Protein AF-A0A066TNQ0-F1 (afdb_monomer)

Nearest PDB structures (foldseek):
  8cni-assembly1_B  TM=1.328E-01  e=6.589E-01  Gallus gallus
  8c02-assembly1_A  TM=1.449E-01  e=9.270E+00  Homo sapiens

Structure (mmCIF, N/CA/C/O backbone):
data_AF-A0A066TNQ0-F1
#
_entry.id   AF-A0A066TNQ0-F1
#
loop_
_atom_site.group_PDB
_atom_site.id
_atom_site.type_symbol
_atom_site.label_atom_id
_atom_site.label_alt_id
_atom_site.label_comp_id
_atom_site.label_asym_id
_atom_site.label_entity_id
_atom_site.label_seq_id
_atom_site.pdbx_PDB_ins_code
_atom_site.Cartn_x
_atom_site.Cartn_y
_atom_site.Cartn_z
_atom_site.occupancy
_atom_site.B_iso_or_equiv
_atom_site.auth_seq_id
_atom_site.auth_comp_id
_atom_site.auth_asym_id
_atom_site.auth_atom_id
_atom_site.pdbx_PDB_model_num
ATOM 1 N N . MET A 1 1 ? -30.039 5.218 19.774 1.00 51.44 1 MET A N 1
ATOM 2 C CA . MET A 1 1 ? -29.389 4.734 18.534 1.00 51.44 1 MET A CA 1
ATOM 3 C C . MET A 1 1 ? -30.144 3.507 18.064 1.00 51.44 1 MET A C 1
ATOM 5 O O . MET A 1 1 ? -30.197 2.542 18.813 1.00 51.44 1 MET A O 1
ATOM 9 N N . ALA A 1 2 ? -30.774 3.563 16.888 1.00 49.16 2 ALA A N 1
ATOM 10 C CA . ALA A 1 2 ? -31.455 2.408 16.309 1.00 49.16 2 ALA A CA 1
ATOM 11 C C . ALA A 1 2 ? -30.472 1.234 16.173 1.00 49.16 2 ALA A C 1
ATOM 13 O O . ALA A 1 2 ? -29.315 1.435 15.793 1.00 49.16 2 ALA A O 1
ATOM 14 N N . VAL A 1 3 ? -30.919 0.021 16.505 1.00 62.12 3 VAL A N 1
ATOM 15 C CA . VAL A 1 3 ? -30.141 -1.205 16.305 1.00 62.12 3 VAL A CA 1
ATOM 16 C C . VAL A 1 3 ? -29.985 -1.398 14.799 1.00 62.12 3 VAL A C 1
ATOM 18 O O . VAL A 1 3 ? -30.865 -1.944 14.137 1.00 62.12 3 VAL A O 1
ATOM 21 N N . VAL A 1 4 ? -28.885 -0.904 14.228 1.00 68.31 4 VAL A N 1
ATOM 22 C CA . VAL A 1 4 ? -28.554 -1.195 12.833 1.00 68.31 4 VAL A CA 1
ATOM 23 C C . VAL A 1 4 ? -28.337 -2.697 12.746 1.00 68.31 4 VAL A C 1
ATOM 25 O O . VAL A 1 4 ? -27.428 -3.251 13.368 1.00 68.31 4 VAL A O 1
ATOM 28 N N . THR A 1 5 ? -29.207 -3.373 12.005 1.00 82.25 5 THR A N 1
ATOM 29 C CA . THR A 1 5 ? -29.150 -4.825 11.894 1.00 82.25 5 THR A CA 1
ATOM 30 C C . THR A 1 5 ? -27.870 -5.249 11.169 1.00 82.25 5 THR A C 1
ATOM 32 O O . THR A 1 5 ? -27.341 -4.553 10.295 1.00 82.25 5 THR A O 1
ATOM 35 N N . HIS A 1 6 ? -27.361 -6.434 11.506 1.00 87.25 6 HIS A N 1
ATOM 36 C CA . HIS A 1 6 ? -26.204 -7.037 10.836 1.00 87.25 6 HIS A CA 1
ATOM 37 C C . HIS A 1 6 ? -26.375 -7.072 9.305 1.00 87.25 6 HIS A C 1
ATOM 39 O O . HIS A 1 6 ? -25.419 -6.874 8.556 1.00 87.25 6 HIS A O 1
ATOM 45 N N . ARG A 1 7 ? -27.608 -7.291 8.835 1.00 91.12 7 ARG A N 1
ATOM 46 C CA . ARG A 1 7 ? -27.951 -7.321 7.409 1.00 91.12 7 ARG A CA 1
ATOM 47 C C . ARG A 1 7 ? -27.749 -5.959 6.746 1.00 91.12 7 ARG A C 1
ATOM 49 O O . ARG A 1 7 ? -27.084 -5.898 5.719 1.00 91.12 7 ARG A O 1
ATOM 56 N N . ALA A 1 8 ? -28.227 -4.877 7.366 1.00 91.56 8 ALA A N 1
ATOM 57 C CA . ALA A 1 8 ? -28.069 -3.524 6.834 1.00 91.56 8 ALA A CA 1
ATOM 58 C C . ALA A 1 8 ? -26.590 -3.112 6.724 1.00 91.56 8 ALA A C 1
ATOM 60 O O . ALA A 1 8 ? -26.165 -2.627 5.681 1.00 91.56 8 ALA A O 1
ATOM 61 N N . THR A 1 9 ? -25.777 -3.377 7.758 1.00 92.44 9 THR A N 1
ATOM 62 C CA . THR A 1 9 ? -24.327 -3.085 7.697 1.00 92.44 9 THR A CA 1
ATOM 63 C C . THR A 1 9 ? -23.602 -3.901 6.628 1.00 92.44 9 THR A C 1
ATOM 65 O O . THR A 1 9 ? -22.702 -3.380 5.977 1.00 92.44 9 THR A O 1
ATOM 68 N N . THR A 1 10 ? -23.996 -5.160 6.422 1.00 95.44 10 THR A N 1
ATOM 69 C CA . THR A 1 10 ? -23.403 -6.024 5.387 1.00 95.44 10 THR A CA 1
ATOM 70 C C . THR A 1 10 ? -23.765 -5.539 3.985 1.00 95.44 10 THR A C 1
ATOM 72 O O . THR A 1 10 ? -22.880 -5.403 3.147 1.00 95.44 10 THR A O 1
ATOM 75 N N . ALA A 1 11 ? -25.040 -5.216 3.742 1.00 95.88 11 ALA A N 1
ATOM 76 C CA . ALA A 1 11 ? -25.490 -4.658 2.468 1.00 95.88 11 ALA A CA 1
ATOM 77 C C . ALA A 1 11 ? -24.788 -3.327 2.157 1.00 95.88 11 ALA A C 1
ATOM 79 O O . ALA A 1 11 ? -24.321 -3.117 1.041 1.00 95.88 11 ALA A O 1
ATOM 80 N N . PHE A 1 12 ? -24.638 -2.463 3.165 1.00 95.19 12 PHE A N 1
ATOM 81 C CA . PHE A 1 12 ? -23.903 -1.209 3.038 1.00 95.19 12 PHE A CA 1
ATOM 82 C C . PHE A 1 12 ? -22.426 -1.423 2.681 1.00 95.19 12 PHE A C 1
ATOM 84 O O . PHE A 1 12 ? -21.920 -0.771 1.775 1.00 95.19 12 PHE A O 1
ATOM 91 N N . ALA A 1 13 ? -21.739 -2.359 3.343 1.00 96.06 13 ALA A N 1
ATOM 92 C CA . ALA A 1 13 ? -20.345 -2.672 3.031 1.00 96.06 13 ALA A CA 1
ATOM 93 C C . ALA A 1 13 ? -20.176 -3.272 1.627 1.00 96.06 13 ALA A C 1
ATOM 95 O O . ALA A 1 13 ? -19.228 -2.922 0.929 1.00 96.06 13 ALA A O 1
ATOM 96 N N . ALA A 1 14 ? -21.105 -4.127 1.191 1.00 97.56 14 ALA A N 1
ATOM 97 C CA . ALA A 1 14 ? -21.115 -4.659 -0.168 1.00 97.56 14 ALA A CA 1
ATOM 98 C C . ALA A 1 14 ? -21.303 -3.542 -1.207 1.00 97.56 14 ALA A C 1
ATOM 100 O O . ALA A 1 14 ? -20.553 -3.477 -2.176 1.00 97.56 14 ALA A O 1
ATOM 101 N N . LEU A 1 15 ? -22.241 -2.618 -0.974 1.00 97.06 15 LEU A N 1
ATOM 102 C CA . LEU A 1 15 ? -22.435 -1.454 -1.838 1.00 97.06 15 LEU A CA 1
ATOM 103 C C . LEU A 1 15 ? -21.190 -0.557 -1.871 1.00 97.06 15 LEU A C 1
ATOM 105 O O . LEU A 1 15 ? -20.766 -0.147 -2.947 1.00 97.06 15 LEU A O 1
ATOM 109 N N . ALA A 1 16 ? -20.578 -0.289 -0.714 1.00 97.12 16 ALA A N 1
ATOM 110 C CA . ALA A 1 16 ? -19.344 0.487 -0.621 1.00 97.12 16 ALA A CA 1
ATOM 111 C C . ALA A 1 16 ? -18.192 -0.165 -1.399 1.00 97.12 16 ALA A C 1
ATOM 113 O O . ALA A 1 16 ? -17.465 0.525 -2.107 1.00 97.12 16 ALA A O 1
ATOM 114 N N . LEU A 1 17 ? -18.059 -1.492 -1.319 1.00 97.94 17 LEU A N 1
ATOM 115 C CA . LEU A 1 17 ? -17.068 -2.254 -2.075 1.00 97.94 17 LEU A CA 1
ATOM 116 C C . LEU A 1 17 ? -17.308 -2.168 -3.587 1.00 97.94 17 LEU A C 1
ATOM 118 O O . LEU A 1 17 ? -16.369 -1.922 -4.338 1.00 97.94 17 LEU A O 1
ATOM 122 N N . LEU A 1 18 ? -18.554 -2.344 -4.035 1.00 97.06 18 LEU A N 1
ATOM 123 C CA . LEU A 1 18 ? -18.914 -2.221 -5.451 1.00 97.06 18 LEU A CA 1
ATOM 124 C C . LEU A 1 18 ? -18.653 -0.807 -5.975 1.00 97.06 18 LEU A C 1
ATOM 126 O O . LEU A 1 18 ? -18.158 -0.641 -7.086 1.00 97.06 18 LEU A O 1
ATOM 130 N N . LEU A 1 19 ? -18.936 0.211 -5.162 1.00 95.88 19 LEU A N 1
ATOM 131 C CA . LEU A 1 19 ? -18.681 1.606 -5.502 1.00 95.88 19 LEU A CA 1
ATOM 132 C C . LEU A 1 19 ? -17.183 1.913 -5.595 1.00 95.88 19 LEU A C 1
ATOM 134 O O . LEU A 1 19 ? -16.749 2.583 -6.531 1.00 95.88 19 LEU A O 1
ATOM 138 N N . ALA A 1 20 ? -16.398 1.411 -4.642 1.00 96.38 20 ALA A N 1
ATOM 139 C CA . ALA A 1 20 ? -14.943 1.489 -4.657 1.00 96.38 20 ALA A CA 1
ATOM 140 C C . ALA A 1 20 ? -14.375 0.838 -5.928 1.00 96.38 20 ALA A C 1
ATOM 142 O O . ALA A 1 20 ? -13.603 1.468 -6.651 1.00 96.38 20 ALA A O 1
ATOM 143 N N . ALA A 1 21 ? -14.834 -0.376 -6.248 1.00 96.44 21 ALA A N 1
ATOM 144 C CA . ALA A 1 21 ? -14.456 -1.082 -7.465 1.00 96.44 21 ALA A CA 1
ATOM 145 C C . ALA A 1 21 ? -14.825 -0.277 -8.715 1.00 96.44 21 ALA A C 1
ATOM 147 O O . ALA A 1 21 ? -13.966 -0.026 -9.551 1.00 96.44 21 ALA A O 1
ATOM 148 N N . TYR A 1 22 ? -16.061 0.213 -8.824 1.00 94.31 22 TYR A N 1
ATOM 149 C CA . TYR A 1 22 ? -16.484 1.039 -9.957 1.00 94.31 22 TYR A CA 1
ATOM 150 C C . TYR A 1 22 ? -15.596 2.278 -10.141 1.00 94.31 22 TYR A C 1
ATOM 152 O O . TYR A 1 22 ? -15.197 2.591 -11.262 1.00 94.31 22 TYR A O 1
ATOM 160 N N . ARG A 1 23 ? -15.258 2.969 -9.047 1.00 92.56 23 ARG A N 1
ATOM 161 C CA . ARG A 1 23 ? -14.463 4.202 -9.086 1.00 92.56 23 ARG A CA 1
ATOM 162 C C . ARG A 1 23 ? -13.018 3.990 -9.517 1.00 92.56 23 ARG A C 1
ATOM 164 O O . ARG A 1 23 ? -12.476 4.873 -10.176 1.00 92.56 23 ARG A O 1
ATOM 171 N N . GLY A 1 24 ? -12.410 2.874 -9.121 1.00 93.31 24 GLY A N 1
ATOM 172 C CA . GLY A 1 24 ? -10.969 2.672 -9.258 1.00 93.31 24 GLY A CA 1
ATOM 173 C C . GLY A 1 24 ? -10.527 1.557 -10.195 1.00 93.31 24 GLY A C 1
ATOM 174 O O . GLY A 1 24 ? -9.382 1.580 -10.631 1.00 93.31 24 GLY A O 1
ATOM 175 N N . PHE A 1 25 ? -11.391 0.586 -10.509 1.00 94.38 25 PHE A N 1
ATOM 176 C CA . PHE A 1 25 ? -10.976 -0.643 -11.184 1.00 94.38 25 PHE A CA 1
ATOM 177 C C . PHE A 1 25 ? -10.320 -0.373 -12.534 1.00 94.38 25 PHE A C 1
ATOM 179 O O . PHE A 1 25 ? -10.902 0.251 -13.433 1.00 94.38 25 PHE A O 1
ATOM 186 N N . ARG A 1 26 ? -9.119 -0.931 -12.678 1.00 90.19 26 ARG A N 1
ATOM 187 C CA . ARG A 1 26 ? -8.356 -0.969 -13.917 1.00 90.19 26 ARG A CA 1
ATOM 188 C C . ARG A 1 26 ? -7.472 -2.208 -13.976 1.00 90.19 26 ARG A C 1
ATOM 190 O O . ARG A 1 26 ? -7.188 -2.843 -12.964 1.00 90.19 26 ARG A O 1
ATOM 197 N N . MET A 1 27 ? -7.027 -2.517 -15.185 1.00 93.19 27 MET A N 1
ATOM 198 C CA . MET A 1 27 ? -5.941 -3.467 -15.385 1.00 93.19 27 MET A CA 1
ATOM 199 C C . MET A 1 27 ? -4.616 -2.833 -14.930 1.00 93.19 27 MET A C 1
ATOM 201 O O . MET A 1 27 ? -4.459 -1.619 -15.099 1.00 93.19 27 MET A O 1
ATOM 205 N N . PRO A 1 28 ? -3.664 -3.620 -14.398 1.00 94.25 28 PRO A N 1
ATOM 206 C CA . PRO A 1 28 ? -2.303 -3.150 -14.156 1.00 94.25 28 PRO A CA 1
ATOM 207 C C . PRO A 1 28 ? -1.722 -2.557 -15.437 1.00 94.25 28 PRO A C 1
ATOM 209 O O . PRO A 1 28 ? -1.757 -3.196 -16.486 1.00 94.25 28 PRO A O 1
ATOM 212 N N . GLY A 1 29 ? -1.234 -1.323 -15.385 1.00 92.19 29 GLY A N 1
ATOM 213 C CA . GLY A 1 29 ? -0.618 -0.706 -16.557 1.00 92.19 29 GLY A CA 1
ATOM 214 C C . GLY A 1 29 ? 0.764 -1.291 -16.845 1.00 92.19 29 GLY A C 1
ATOM 215 O O . GLY A 1 29 ? 1.395 -1.882 -15.969 1.00 92.19 29 GLY A O 1
ATOM 216 N N . ASP A 1 30 ? 1.282 -1.028 -18.041 1.00 94.75 30 ASP A N 1
ATOM 217 C CA . ASP A 1 30 ? 2.640 -1.409 -18.450 1.00 94.75 30 ASP A CA 1
ATOM 218 C C . ASP A 1 30 ? 3.712 -0.911 -17.470 1.00 94.75 30 ASP A C 1
ATOM 220 O O . ASP A 1 30 ? 4.737 -1.558 -17.274 1.00 94.75 30 ASP A O 1
ATOM 224 N N . TRP A 1 31 ? 3.464 0.222 -16.804 1.00 93.50 31 TRP A N 1
ATOM 225 C CA . TRP A 1 31 ? 4.344 0.749 -15.760 1.00 93.50 31 TRP A CA 1
ATOM 226 C C . TRP A 1 31 ? 4.445 -0.199 -14.559 1.00 93.50 31 TRP A C 1
ATOM 228 O O . TRP A 1 31 ? 5.548 -0.491 -14.103 1.00 93.50 31 TRP A O 1
ATOM 238 N N . ALA A 1 32 ? 3.311 -0.725 -14.087 1.00 94.94 32 ALA A N 1
ATOM 239 C CA . ALA A 1 32 ? 3.265 -1.677 -12.982 1.00 94.94 32 ALA A CA 1
ATOM 240 C C . ALA A 1 32 ? 3.919 -3.008 -13.378 1.00 94.94 32 ALA A C 1
ATOM 242 O O . ALA A 1 32 ? 4.791 -3.489 -12.664 1.00 94.94 32 ALA A O 1
ATOM 243 N N . ALA A 1 33 ? 3.592 -3.538 -14.563 1.00 97.06 33 ALA A N 1
ATOM 244 C CA . ALA A 1 33 ? 4.224 -4.752 -15.085 1.00 97.06 33 ALA A CA 1
ATOM 245 C C . ALA A 1 33 ? 5.749 -4.592 -15.242 1.00 97.06 33 ALA A C 1
ATOM 247 O O . ALA A 1 33 ? 6.507 -5.491 -14.893 1.00 97.06 33 ALA A O 1
ATOM 248 N N . THR A 1 34 ? 6.215 -3.419 -15.687 1.00 97.12 34 THR A N 1
ATOM 249 C CA . THR A 1 34 ? 7.653 -3.117 -15.776 1.00 97.12 34 THR A CA 1
ATOM 250 C C . THR A 1 34 ? 8.317 -3.132 -14.398 1.00 97.12 34 THR A C 1
ATOM 252 O O . THR A 1 34 ? 9.411 -3.673 -14.267 1.00 97.12 34 THR A O 1
ATOM 255 N N . LEU A 1 35 ? 7.677 -2.571 -13.364 1.00 95.81 35 LEU A N 1
ATOM 256 C CA . LEU A 1 35 ? 8.201 -2.651 -11.997 1.00 95.81 35 LEU A CA 1
ATOM 257 C C . LEU A 1 35 ? 8.216 -4.084 -11.465 1.00 95.81 35 LEU A C 1
ATOM 259 O O . LEU A 1 35 ? 9.193 -4.495 -10.848 1.00 95.81 35 LEU A O 1
ATOM 263 N N . GLU A 1 36 ? 7.153 -4.847 -11.699 1.00 97.50 36 GLU A N 1
ATOM 264 C CA . GLU A 1 36 ? 7.056 -6.240 -11.265 1.00 97.50 36 GLU A CA 1
ATOM 265 C C . GLU A 1 36 ? 8.002 -7.177 -12.030 1.00 97.50 36 GLU A C 1
ATOM 267 O O . GLU A 1 36 ? 8.248 -8.285 -11.568 1.00 97.50 36 GLU A O 1
ATOM 272 N N . ALA A 1 37 ? 8.581 -6.751 -13.156 1.00 97.56 37 ALA A N 1
ATOM 273 C CA . ALA A 1 37 ? 9.618 -7.499 -13.866 1.00 97.56 37 ALA A CA 1
ATOM 274 C C . ALA A 1 37 ? 11.024 -7.321 -13.262 1.00 97.56 37 ALA A C 1
ATOM 276 O O . ALA A 1 37 ? 11.933 -8.084 -13.587 1.00 97.56 37 ALA A O 1
ATOM 277 N N . VAL A 1 38 ? 11.223 -6.332 -12.385 1.00 96.75 38 VAL A N 1
ATOM 278 C CA . VAL A 1 38 ? 12.536 -5.997 -11.823 1.00 96.75 38 VAL A CA 1
ATOM 279 C C . VAL A 1 38 ? 12.974 -7.014 -10.765 1.00 96.75 38 VAL A C 1
ATOM 281 O O . VAL A 1 38 ? 12.359 -7.139 -9.703 1.00 96.75 38 VAL A O 1
ATOM 284 N N . SER A 1 39 ? 14.087 -7.706 -11.021 1.00 97.12 39 SER A N 1
ATOM 285 C CA . SER A 1 39 ? 14.648 -8.716 -10.119 1.00 97.12 39 SER A CA 1
ATOM 286 C C . SER A 1 39 ? 16.087 -8.424 -9.686 1.00 97.12 39 SER A C 1
ATOM 288 O O . SER A 1 39 ? 16.865 -7.764 -10.376 1.00 97.12 39 SER A O 1
ATOM 290 N N . VAL A 1 40 ? 16.473 -8.996 -8.542 1.00 96.81 40 VAL A N 1
ATOM 291 C CA . VAL A 1 40 ? 17.864 -9.020 -8.084 1.00 96.81 40 VAL A CA 1
ATOM 292 C C . VAL A 1 40 ? 18.787 -9.776 -9.036 1.00 96.81 40 VAL A C 1
ATOM 294 O O . VAL A 1 40 ? 19.955 -9.411 -9.154 1.00 96.81 40 VAL A O 1
ATOM 297 N N . THR A 1 41 ? 18.271 -10.766 -9.769 1.00 95.38 41 THR A N 1
ATOM 298 C CA . THR A 1 41 ? 19.034 -11.513 -10.785 1.00 95.38 41 THR A CA 1
ATOM 299 C C . THR A 1 41 ? 19.454 -10.627 -11.956 1.00 95.38 41 THR A C 1
ATOM 301 O O . THR A 1 41 ? 20.532 -10.821 -12.512 1.00 95.38 41 THR A O 1
ATOM 304 N N . ASP A 1 42 ? 18.661 -9.601 -12.267 1.00 93.69 42 ASP A N 1
ATOM 305 C CA . ASP A 1 42 ? 18.930 -8.645 -13.345 1.00 93.69 42 ASP A CA 1
ATOM 306 C C . ASP A 1 42 ? 19.857 -7.492 -12.896 1.00 93.69 42 ASP A C 1
ATOM 308 O O . ASP A 1 42 ? 20.273 -6.644 -13.696 1.00 93.69 42 ASP A O 1
ATOM 312 N N . GLY A 1 43 ? 20.247 -7.485 -11.615 1.00 94.62 43 GLY A N 1
ATOM 313 C CA . GLY A 1 43 ? 21.154 -6.503 -11.023 1.00 94.62 43 GLY A CA 1
ATOM 314 C C . GLY A 1 43 ? 20.451 -5.296 -10.397 1.00 94.62 43 GLY A C 1
ATOM 315 O O . GLY A 1 43 ? 21.056 -4.221 -10.307 1.00 94.62 43 GLY A O 1
ATOM 316 N N . PHE A 1 44 ? 19.193 -5.467 -9.978 1.00 95.75 44 PHE A N 1
ATOM 317 C CA . PHE A 1 44 ? 18.421 -4.477 -9.230 1.00 95.75 44 PHE A CA 1
ATOM 318 C C . PHE A 1 44 ? 18.326 -4.852 -7.753 1.00 95.75 44 PHE A C 1
ATOM 320 O O . PHE A 1 44 ? 17.831 -5.907 -7.382 1.00 95.75 44 PHE A O 1
ATOM 327 N N . HIS A 1 45 ? 18.739 -3.951 -6.876 1.00 92.69 45 HIS A N 1
ATOM 328 C CA . HIS A 1 45 ? 18.810 -4.216 -5.433 1.00 92.69 45 HIS A CA 1
ATOM 329 C C . HIS A 1 45 ? 17.836 -3.378 -4.602 1.00 92.69 45 HIS A C 1
ATOM 331 O O . HIS A 1 45 ? 17.869 -3.424 -3.376 1.00 92.69 45 HIS A O 1
ATOM 337 N N . ARG A 1 46 ? 16.921 -2.652 -5.252 1.00 92.31 46 ARG A N 1
ATOM 338 C CA . ARG A 1 46 ? 15.769 -1.993 -4.615 1.00 92.31 46 ARG A CA 1
ATOM 339 C C . ARG A 1 46 ? 14.484 -2.524 -5.232 1.00 92.31 46 ARG A C 1
ATOM 341 O O . ARG A 1 46 ? 14.479 -2.842 -6.416 1.00 92.31 46 ARG A O 1
ATOM 348 N N . ARG A 1 47 ? 13.415 -2.611 -4.432 1.00 94.00 47 ARG A N 1
ATOM 349 C CA . ARG A 1 47 ? 12.067 -3.061 -4.849 1.00 94.00 47 ARG A CA 1
ATOM 350 C C . ARG A 1 47 ? 12.045 -4.377 -5.626 1.00 94.00 47 ARG A C 1
ATOM 352 O O . ARG A 1 47 ? 11.196 -4.606 -6.479 1.00 94.00 47 ARG A O 1
ATOM 359 N N . PHE A 1 48 ? 13.016 -5.233 -5.346 1.00 95.56 48 PHE A N 1
ATOM 360 C CA . PHE A 1 48 ? 13.282 -6.416 -6.149 1.00 95.56 48 PHE A CA 1
ATOM 361 C C . PHE A 1 48 ? 12.467 -7.617 -5.689 1.00 95.56 48 PHE A C 1
ATOM 363 O O . PHE A 1 48 ? 12.433 -8.612 -6.404 1.00 95.56 48 PHE A O 1
ATOM 370 N N . LE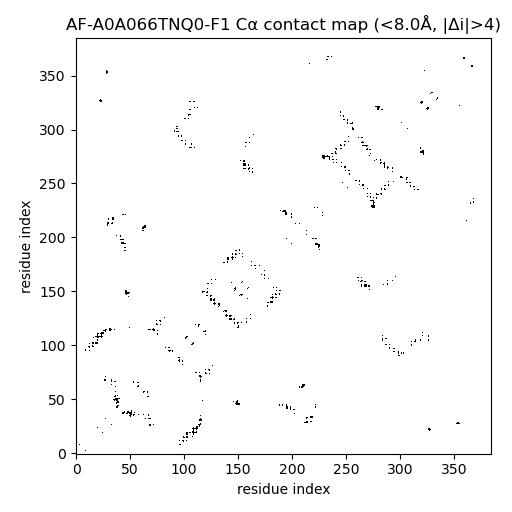U A 1 49 ? 11.868 -7.593 -4.489 1.00 97.88 49 LEU A N 1
ATOM 371 C CA . LEU A 1 49 ? 11.279 -8.803 -3.913 1.00 97.88 49 LEU A CA 1
ATOM 372 C C . LEU A 1 49 ? 10.184 -9.381 -4.813 1.00 97.88 49 LEU A C 1
ATOM 374 O O . LEU A 1 49 ? 10.228 -10.567 -5.126 1.00 97.88 49 LEU A O 1
ATOM 378 N N . VAL A 1 50 ? 9.224 -8.551 -5.233 1.00 97.94 50 VAL A N 1
ATOM 379 C CA . VAL A 1 50 ? 8.096 -9.007 -6.058 1.00 97.94 50 VAL A CA 1
ATOM 380 C C . VAL A 1 50 ? 8.610 -9.563 -7.381 1.00 97.94 50 VAL A C 1
ATOM 382 O O . VAL A 1 50 ? 8.334 -10.720 -7.692 1.00 97.94 50 VAL A O 1
ATOM 385 N N . GLY A 1 51 ? 9.436 -8.805 -8.105 1.00 97.62 51 GLY A N 1
ATOM 386 C CA . GLY A 1 51 ? 9.943 -9.281 -9.386 1.00 97.62 51 GLY A CA 1
ATOM 387 C C . GLY A 1 51 ? 10.885 -10.467 -9.274 1.00 97.62 51 GLY A C 1
ATOM 388 O O . GLY A 1 51 ? 10.840 -11.343 -10.121 1.00 97.62 51 GLY A O 1
ATOM 389 N N . THR A 1 52 ? 11.630 -10.617 -8.180 1.00 98.19 52 THR A N 1
ATOM 390 C CA . THR A 1 52 ? 12.442 -11.820 -7.924 1.00 98.19 52 THR A CA 1
ATOM 391 C C . THR A 1 52 ? 11.594 -13.064 -7.689 1.00 98.19 52 THR A C 1
ATOM 393 O O . THR A 1 52 ? 11.959 -14.140 -8.155 1.00 98.19 52 THR A O 1
ATOM 396 N N . LEU A 1 53 ? 10.450 -12.936 -7.015 1.00 98.31 53 LEU A N 1
ATOM 397 C CA . LEU A 1 53 ? 9.517 -14.052 -6.851 1.00 98.31 53 LEU A CA 1
ATOM 398 C C . LEU A 1 53 ? 8.836 -14.429 -8.176 1.00 98.31 53 LEU A C 1
ATOM 400 O O . LEU A 1 53 ? 8.572 -15.608 -8.407 1.00 98.31 53 LEU A O 1
ATOM 404 N N . LEU A 1 54 ? 8.569 -13.448 -9.042 1.00 98.31 54 LEU A N 1
ATOM 405 C CA . LEU A 1 54 ? 7.937 -13.665 -10.346 1.00 98.31 54 LEU A CA 1
ATOM 406 C C . LEU A 1 54 ? 8.929 -14.054 -11.451 1.00 98.31 54 LEU A C 1
ATOM 408 O O . LEU A 1 54 ? 8.517 -14.656 -12.441 1.00 98.31 54 LEU A O 1
ATOM 412 N N . HIS A 1 55 ? 10.222 -13.770 -11.280 1.00 98.06 55 HIS A N 1
ATOM 413 C CA . HIS A 1 55 ? 11.256 -13.921 -12.307 1.00 98.06 55 HIS A CA 1
ATOM 414 C C . HIS A 1 55 ? 11.290 -15.313 -12.962 1.00 98.06 55 HIS A C 1
ATOM 416 O O . HIS A 1 55 ? 11.331 -15.372 -14.190 1.00 98.06 55 HIS A O 1
ATOM 422 N N . PRO A 1 56 ? 11.184 -16.444 -12.228 1.00 98.25 56 PRO A N 1
ATOM 423 C CA . PRO A 1 56 ? 11.163 -17.763 -12.865 1.00 98.25 56 PRO A CA 1
ATOM 424 C C . PRO A 1 56 ? 9.979 -17.952 -13.825 1.00 98.25 56 PRO A C 1
ATOM 426 O O . PRO A 1 56 ? 10.141 -18.524 -14.901 1.00 98.25 56 PRO A O 1
ATOM 429 N N . LEU A 1 57 ? 8.795 -17.451 -13.457 1.00 98.25 57 LEU A N 1
ATOM 430 C CA . LEU A 1 57 ? 7.602 -17.508 -14.305 1.00 98.25 57 LEU A CA 1
ATOM 431 C C . LEU A 1 57 ? 7.706 -16.526 -15.473 1.00 98.25 57 LEU A C 1
ATOM 433 O O . LEU A 1 57 ? 7.304 -16.864 -16.585 1.00 98.25 57 LEU A O 1
ATOM 4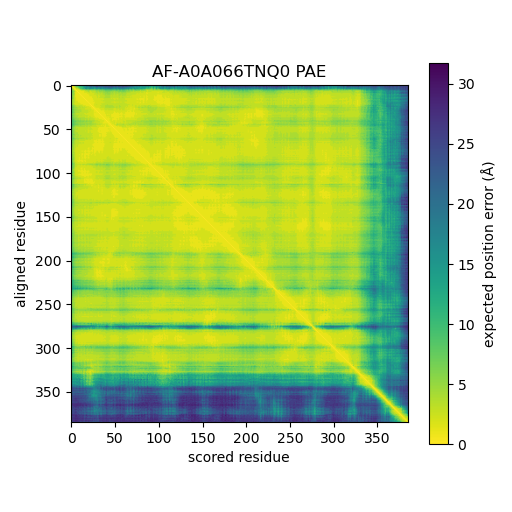37 N N . ALA A 1 58 ? 8.275 -15.342 -15.240 1.00 97.69 58 ALA A N 1
ATOM 438 C CA . ALA A 1 58 ? 8.536 -14.366 -16.288 1.00 97.69 58 ALA A CA 1
ATOM 439 C C . ALA A 1 58 ? 9.462 -14.961 -17.359 1.00 97.69 58 ALA A C 1
ATOM 441 O O . ALA A 1 58 ? 9.085 -15.001 -18.524 1.00 97.69 58 ALA A O 1
ATOM 442 N N . LEU A 1 59 ? 10.605 -15.542 -16.982 1.00 97.31 59 LEU A N 1
ATOM 443 C CA . LEU A 1 59 ? 11.512 -16.193 -17.935 1.00 97.31 59 LEU A CA 1
ATOM 444 C C . LEU A 1 59 ? 10.844 -17.352 -18.686 1.00 97.31 59 LEU A C 1
ATOM 446 O O . LEU A 1 59 ? 10.954 -17.435 -19.907 1.00 97.31 59 LEU A O 1
ATOM 450 N N . ALA A 1 60 ? 10.111 -18.219 -17.979 1.00 97.81 60 ALA A N 1
ATOM 451 C CA . ALA A 1 60 ? 9.440 -19.372 -18.585 1.00 97.81 60 ALA A CA 1
ATOM 452 C C . ALA A 1 60 ? 8.345 -18.988 -19.597 1.00 97.81 60 ALA A C 1
ATOM 454 O O . ALA A 1 60 ? 7.980 -19.799 -20.446 1.00 97.81 60 ALA A O 1
ATOM 455 N N . THR A 1 61 ? 7.812 -17.769 -19.504 1.00 97.69 61 THR A N 1
ATOM 456 C CA . THR A 1 61 ? 6.724 -17.270 -20.357 1.00 97.69 61 THR A CA 1
ATOM 457 C C . THR A 1 61 ? 7.163 -16.167 -21.318 1.00 97.69 61 THR A C 1
ATOM 459 O O . THR A 1 61 ? 6.320 -15.633 -22.032 1.00 97.69 61 THR A O 1
ATOM 462 N N . GLY A 1 62 ? 8.453 -15.813 -21.351 1.00 97.06 62 GLY A N 1
ATOM 463 C CA . GLY A 1 62 ? 8.950 -14.705 -22.171 1.00 97.06 62 GLY A CA 1
ATOM 464 C C . GLY A 1 62 ? 8.442 -13.333 -21.713 1.00 97.06 62 GLY A C 1
ATOM 465 O O . GLY A 1 62 ? 8.146 -12.483 -22.543 1.00 97.06 62 GLY A O 1
ATOM 466 N N . TYR A 1 63 ? 8.324 -13.126 -20.398 1.00 97.38 63 TYR A N 1
ATOM 467 C CA . TYR A 1 63 ? 7.787 -11.921 -19.758 1.00 97.38 63 TYR A CA 1
ATOM 468 C C . TYR A 1 63 ? 6.348 -11.607 -20.190 1.00 97.38 63 TYR A C 1
ATOM 470 O O . TYR A 1 63 ? 6.004 -10.457 -20.446 1.00 97.38 63 TYR A O 1
ATOM 478 N N . ALA A 1 64 ? 5.482 -12.619 -20.253 1.00 97.50 64 ALA A N 1
ATOM 479 C CA . ALA A 1 64 ? 4.090 -12.400 -20.620 1.00 97.50 64 ALA A CA 1
ATOM 480 C C . ALA A 1 64 ? 3.349 -11.546 -19.568 1.00 97.50 64 ALA A C 1
ATOM 482 O O . ALA A 1 64 ? 3.336 -11.859 -18.375 1.00 97.50 64 ALA A O 1
ATOM 483 N N . TYR A 1 65 ? 2.662 -10.500 -20.020 1.00 97.31 65 TYR A N 1
ATOM 484 C CA . TYR A 1 65 ? 1.899 -9.526 -19.242 1.00 97.31 65 TYR A CA 1
ATOM 485 C C . TYR A 1 65 ? 0.925 -10.185 -18.266 1.00 97.31 65 TYR A C 1
ATOM 487 O O . TYR A 1 65 ? 0.754 -9.728 -17.134 1.00 97.31 65 TYR A O 1
ATOM 495 N N . TRP A 1 66 ? 0.288 -11.285 -18.682 1.00 97.44 66 TRP A N 1
ATOM 496 C CA . TRP A 1 66 ? -0.693 -11.977 -17.851 1.00 97.44 66 TRP A CA 1
ATOM 497 C C . TRP A 1 66 ? -0.092 -12.523 -16.549 1.00 97.44 66 TRP A C 1
ATOM 499 O O . TRP A 1 66 ? -0.835 -12.636 -15.577 1.00 97.44 66 TRP A O 1
ATOM 509 N N . VAL A 1 67 ? 1.215 -12.825 -16.494 1.00 98.19 67 VAL A N 1
ATOM 510 C CA . VAL A 1 67 ? 1.892 -13.284 -15.268 1.00 98.19 67 VAL A CA 1
ATOM 511 C C . VAL A 1 67 ? 1.854 -12.186 -14.209 1.00 98.19 67 VAL A C 1
ATOM 513 O O . VAL A 1 67 ? 1.390 -12.418 -13.091 1.00 98.19 67 VAL A O 1
ATOM 516 N N . PHE A 1 68 ? 2.271 -10.979 -14.591 1.00 97.69 68 PHE A N 1
ATOM 517 C CA . PHE A 1 68 ? 2.261 -9.790 -13.738 1.00 97.69 68 PHE A CA 1
ATOM 518 C C . PHE A 1 68 ? 0.828 -9.401 -13.369 1.00 97.69 68 PHE A C 1
ATOM 520 O O . PHE A 1 68 ? 0.482 -9.276 -12.197 1.00 97.69 68 PHE A O 1
ATOM 527 N N . ALA A 1 69 ? -0.074 -9.358 -14.355 1.00 97.81 69 ALA A N 1
ATOM 528 C CA . ALA A 1 69 ? -1.474 -9.047 -14.096 1.00 97.81 69 ALA A CA 1
ATOM 529 C C . ALA A 1 69 ? -2.137 -10.046 -13.128 1.00 97.81 69 ALA A C 1
ATOM 531 O O . ALA A 1 69 ? -2.859 -9.637 -12.217 1.00 97.81 69 ALA A O 1
ATOM 532 N N . ALA A 1 70 ? -1.885 -11.348 -13.284 1.00 98.38 70 ALA A N 1
ATOM 533 C CA . ALA A 1 70 ? -2.413 -12.375 -12.391 1.00 98.38 70 ALA A CA 1
ATOM 534 C C . ALA A 1 70 ? -1.850 -12.243 -10.970 1.00 98.38 70 ALA A C 1
ATOM 536 O O . ALA A 1 70 ? -2.615 -12.345 -10.009 1.00 98.38 70 ALA A O 1
ATOM 537 N N . ALA A 1 71 ? -0.548 -11.980 -10.826 1.00 98.31 71 ALA A N 1
ATOM 538 C CA . ALA A 1 71 ? 0.082 -11.743 -9.530 1.00 98.31 71 ALA A CA 1
ATOM 539 C C . ALA A 1 71 ? -0.522 -10.516 -8.827 1.00 98.31 71 ALA A C 1
ATOM 541 O O . ALA A 1 71 ? -0.960 -10.608 -7.678 1.00 98.31 71 ALA A O 1
ATOM 542 N N . ALA A 1 72 ? -0.645 -9.404 -9.546 1.00 98.00 72 ALA A N 1
ATOM 543 C CA . ALA A 1 72 ? -1.247 -8.171 -9.065 1.00 98.00 72 ALA A CA 1
ATOM 544 C C . ALA A 1 72 ? -2.705 -8.364 -8.597 1.00 98.00 72 ALA A C 1
ATOM 546 O O . ALA A 1 72 ? -3.083 -7.953 -7.495 1.00 98.00 72 ALA A O 1
ATOM 547 N N . PHE A 1 73 ? -3.532 -9.063 -9.384 1.00 98.25 73 PHE A N 1
ATOM 548 C CA . PHE A 1 73 ? -4.901 -9.389 -8.975 1.00 98.25 73 PHE A CA 1
ATOM 549 C C . PHE A 1 73 ? -4.955 -10.383 -7.811 1.00 98.25 73 PHE A C 1
ATOM 551 O O . PHE A 1 73 ? -5.851 -10.274 -6.976 1.00 98.25 73 PHE A O 1
ATOM 558 N N . ALA A 1 74 ? -4.008 -11.318 -7.700 1.00 98.50 74 ALA A N 1
ATOM 559 C CA . ALA A 1 74 ? -3.925 -12.210 -6.546 1.00 98.50 74 ALA A CA 1
ATOM 560 C C . ALA A 1 74 ? -3.642 -11.430 -5.250 1.00 98.50 74 ALA A C 1
ATOM 562 O O . ALA A 1 74 ? -4.283 -11.693 -4.229 1.00 98.50 74 ALA A O 1
ATOM 563 N N . VAL A 1 75 ? -2.754 -10.428 -5.296 1.00 98.44 75 VAL A N 1
ATOM 564 C CA . VAL A 1 75 ? -2.500 -9.518 -4.167 1.00 98.44 75 VAL A CA 1
ATOM 565 C C . VAL A 1 75 ? -3.763 -8.727 -3.810 1.00 98.44 75 VAL A C 1
ATOM 567 O O . VAL A 1 75 ? -4.153 -8.707 -2.638 1.00 98.44 75 VAL A O 1
ATOM 570 N N . LEU A 1 76 ? -4.456 -8.143 -4.797 1.00 98.12 76 LEU A N 1
ATOM 571 C CA . LEU A 1 76 ? -5.724 -7.442 -4.563 1.00 98.12 76 LEU A CA 1
ATOM 572 C C . LEU A 1 76 ? -6.772 -8.366 -3.924 1.00 98.12 76 LEU A C 1
ATOM 574 O O . LEU A 1 76 ? -7.380 -8.002 -2.919 1.00 98.12 76 LEU A O 1
ATOM 578 N N . LEU A 1 77 ? -6.982 -9.569 -4.467 1.00 98.50 77 LEU A N 1
ATOM 579 C CA . LEU A 1 77 ? -7.944 -10.536 -3.928 1.00 98.50 77 LEU A CA 1
ATOM 580 C C . LEU A 1 77 ? -7.603 -10.933 -2.487 1.00 98.50 77 LEU A C 1
ATOM 582 O O . LEU A 1 77 ? -8.502 -11.028 -1.649 1.00 98.50 77 LEU A O 1
ATOM 586 N N . ALA A 1 78 ? -6.318 -11.109 -2.170 1.00 98.62 78 ALA A N 1
ATOM 587 C CA . ALA A 1 78 ? -5.873 -11.383 -0.810 1.00 98.62 78 ALA A CA 1
ATOM 588 C C . ALA A 1 78 ? -6.175 -10.208 0.138 1.00 98.62 78 ALA A C 1
ATOM 590 O O . ALA A 1 78 ? -6.678 -10.426 1.241 1.00 98.62 78 ALA A O 1
ATOM 591 N N . LEU A 1 79 ? -5.955 -8.961 -0.290 1.00 98.31 79 LEU A N 1
ATOM 592 C CA . LEU A 1 79 ? -6.333 -7.777 0.489 1.00 98.31 79 LEU A CA 1
ATOM 593 C C . LEU A 1 79 ? -7.847 -7.655 0.675 1.00 98.31 79 LEU A C 1
ATOM 595 O O . LEU A 1 79 ? -8.306 -7.371 1.782 1.00 98.31 79 LEU A O 1
ATOM 599 N N . LEU A 1 80 ? -8.639 -7.920 -0.364 1.00 98.44 80 LEU A N 1
ATOM 600 C CA . LEU A 1 80 ? -10.098 -7.954 -0.261 1.00 98.44 80 LEU A CA 1
ATOM 601 C C . LEU A 1 80 ? -10.561 -9.031 0.728 1.00 98.44 80 LEU A C 1
ATOM 603 O O . LEU A 1 80 ? -11.457 -8.778 1.535 1.00 98.44 80 LEU A O 1
ATOM 607 N N . ALA A 1 81 ? -9.911 -10.197 0.741 1.00 98.56 81 ALA A N 1
ATOM 608 C CA . ALA A 1 81 ? -10.166 -11.239 1.729 1.00 98.56 81 ALA A CA 1
ATOM 609 C C . ALA A 1 81 ? -9.792 -10.792 3.153 1.00 98.56 81 ALA A C 1
ATOM 611 O O . ALA A 1 81 ? -10.535 -11.078 4.098 1.00 98.56 81 ALA A O 1
ATOM 612 N N . VAL A 1 82 ? -8.693 -10.048 3.329 1.00 98.12 82 VAL A N 1
ATOM 613 C CA . VAL A 1 82 ? -8.330 -9.438 4.619 1.00 98.12 82 VAL A CA 1
ATOM 614 C C . VAL A 1 82 ? -9.391 -8.431 5.065 1.00 98.12 82 VAL A C 1
ATOM 616 O O . VAL A 1 82 ? -9.843 -8.509 6.208 1.00 98.12 82 VAL A O 1
ATOM 619 N N . LEU A 1 83 ? -9.845 -7.534 4.184 1.00 97.75 83 LEU A N 1
ATOM 620 C CA . LEU A 1 83 ? -10.889 -6.549 4.490 1.00 97.75 83 LEU A CA 1
ATOM 621 C C . LEU A 1 83 ? -12.217 -7.219 4.853 1.00 97.75 83 LEU A C 1
ATOM 623 O O . LEU A 1 83 ? -12.822 -6.876 5.870 1.00 97.75 83 LEU A O 1
ATOM 627 N N . ALA A 1 84 ? -12.643 -8.218 4.076 1.00 98.06 84 ALA A N 1
ATOM 628 C CA . ALA A 1 84 ? -13.833 -9.007 4.372 1.00 98.06 84 ALA A CA 1
ATOM 629 C C . ALA A 1 84 ? -13.697 -9.711 5.729 1.00 98.06 84 ALA A C 1
ATOM 631 O O . ALA A 1 84 ? -14.597 -9.646 6.566 1.00 98.06 84 ALA A O 1
ATOM 632 N N . THR A 1 85 ? -12.541 -10.320 6.001 1.00 97.88 85 THR A N 1
ATOM 633 C CA . THR A 1 85 ? -12.262 -10.971 7.285 1.00 97.88 85 THR A CA 1
ATOM 634 C C . THR A 1 85 ? -12.311 -9.970 8.439 1.00 97.88 85 THR A C 1
ATOM 636 O O . THR A 1 85 ? -12.953 -10.244 9.453 1.00 97.88 85 THR A O 1
ATOM 639 N N . ALA A 1 86 ? -11.687 -8.799 8.296 1.00 95.75 86 ALA A N 1
ATOM 640 C CA . ALA A 1 86 ? -11.715 -7.737 9.298 1.00 95.75 86 ALA A CA 1
ATOM 641 C C . ALA A 1 86 ? -13.151 -7.254 9.563 1.00 95.75 86 ALA A C 1
ATOM 643 O O . ALA A 1 86 ? -13.544 -7.108 10.721 1.00 95.75 86 ALA A O 1
ATOM 644 N N . PHE A 1 87 ? -13.957 -7.088 8.512 1.00 97.19 87 PHE A N 1
ATOM 645 C CA . PHE A 1 87 ? -15.363 -6.703 8.606 1.00 97.19 87 PHE A CA 1
ATOM 646 C C . PHE A 1 87 ? -16.214 -7.762 9.325 1.00 97.19 87 PHE A C 1
ATOM 648 O O . PHE A 1 87 ? -16.889 -7.456 10.310 1.00 97.19 87 PHE A O 1
ATOM 655 N N . PHE A 1 88 ? -16.170 -9.021 8.883 1.00 96.94 88 PHE A N 1
ATOM 656 C CA . PHE A 1 88 ? -17.025 -10.074 9.439 1.00 96.94 88 PHE A CA 1
ATOM 657 C C . PHE A 1 88 ? -16.584 -10.524 10.836 1.00 96.94 88 PHE A C 1
ATOM 659 O O . PHE A 1 88 ? -17.432 -10.854 11.667 1.00 96.94 88 PHE A O 1
ATOM 666 N N . ARG A 1 89 ? -15.279 -10.491 11.143 1.00 95.62 89 ARG A N 1
ATOM 667 C CA . ARG A 1 89 ? -14.771 -10.810 12.490 1.00 95.62 89 ARG A CA 1
ATOM 668 C C . ARG A 1 89 ? -14.882 -9.645 13.471 1.00 95.62 89 ARG A C 1
ATOM 670 O O . ARG A 1 89 ? -14.730 -9.862 14.676 1.00 95.62 89 ARG A O 1
ATOM 677 N N . ALA A 1 90 ? -15.157 -8.425 13.006 1.00 94.88 90 ALA A N 1
ATOM 678 C CA . ALA A 1 90 ? -15.379 -7.292 13.892 1.00 94.88 90 ALA A CA 1
ATOM 679 C C . ALA A 1 90 ? -16.617 -7.529 14.771 1.00 94.88 90 ALA A C 1
ATOM 681 O O . ALA A 1 90 ? -17.751 -7.590 14.286 1.00 94.88 90 ALA A O 1
ATOM 682 N N . ARG A 1 91 ? -16.385 -7.620 16.087 1.00 91.81 91 ARG A N 1
ATOM 683 C CA . ARG A 1 91 ? -17.441 -7.761 17.105 1.00 91.81 91 ARG A CA 1
ATOM 684 C C . ARG A 1 91 ? -18.261 -6.484 17.279 1.00 91.81 91 ARG A C 1
ATOM 686 O O . ARG A 1 91 ? -19.441 -6.555 17.594 1.00 91.81 91 ARG A O 1
ATOM 693 N N . HIS A 1 92 ? -17.639 -5.325 17.071 1.00 93.19 92 HIS A N 1
ATOM 694 C CA . HIS A 1 92 ? -18.282 -4.028 17.252 1.00 93.19 92 HIS A CA 1
ATOM 695 C C . HIS A 1 92 ? -18.667 -3.396 15.908 1.00 93.19 92 HIS A C 1
ATOM 697 O O . HIS A 1 92 ? -17.845 -3.385 14.985 1.00 93.19 92 HIS A O 1
ATOM 703 N N . PRO A 1 93 ? -19.867 -2.794 15.805 1.00 92.00 93 PRO A N 1
ATOM 704 C CA . PRO A 1 93 ? -20.337 -2.167 14.571 1.00 92.00 93 PRO A CA 1
ATOM 705 C C . PRO A 1 93 ? -19.449 -0.997 14.131 1.00 92.00 93 PRO A C 1
ATOM 707 O O . PRO A 1 93 ? -19.289 -0.778 12.937 1.00 92.00 93 PRO A O 1
ATOM 710 N N . ALA A 1 94 ? -18.802 -0.292 15.065 1.00 92.50 94 ALA A N 1
ATOM 711 C CA . ALA A 1 94 ? -17.909 0.817 14.739 1.00 92.50 94 ALA A CA 1
ATOM 712 C C . ALA A 1 94 ? -16.734 0.394 13.836 1.00 92.50 94 ALA A C 1
ATOM 714 O O . ALA A 1 94 ? -16.441 1.082 12.867 1.00 92.50 94 ALA A O 1
ATOM 715 N N . HIS A 1 95 ? -16.112 -0.769 14.069 1.00 95.06 95 HIS A N 1
ATOM 716 C CA . HIS A 1 95 ? -15.046 -1.278 13.189 1.00 95.06 95 HIS A CA 1
ATOM 717 C C . HIS A 1 95 ? -15.563 -1.615 11.788 1.00 95.06 95 HIS A C 1
ATOM 719 O O . HIS A 1 95 ? -14.902 -1.327 10.796 1.00 95.06 95 HIS A O 1
ATOM 725 N N . ARG A 1 96 ? -16.774 -2.170 11.693 1.00 95.50 96 ARG A N 1
ATOM 726 C CA . ARG A 1 96 ? -17.423 -2.448 10.404 1.00 95.50 96 ARG A CA 1
ATOM 727 C C . ARG A 1 96 ? -17.680 -1.167 9.618 1.00 95.50 96 ARG A C 1
ATOM 729 O O . ARG A 1 96 ? -17.449 -1.133 8.414 1.00 95.50 96 ARG A O 1
ATOM 736 N N . LEU A 1 97 ? -18.111 -0.115 10.314 1.00 94.25 97 LEU A N 1
ATOM 737 C CA . LEU A 1 97 ? -18.301 1.213 9.737 1.00 94.25 97 LEU A CA 1
ATOM 738 C C . LEU A 1 97 ? -16.979 1.874 9.337 1.00 94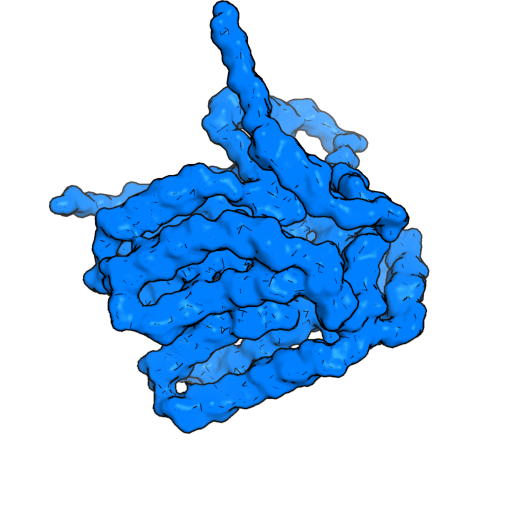.25 97 LEU A C 1
ATOM 740 O O . LEU A 1 97 ? -16.970 2.581 8.341 1.00 94.25 97 LEU A O 1
ATOM 744 N N . VAL A 1 98 ? -15.870 1.627 10.042 1.00 96.06 98 VAL A N 1
ATOM 745 C CA . VAL A 1 98 ? -14.540 2.090 9.600 1.00 96.06 98 VAL A CA 1
ATOM 746 C C . VAL A 1 98 ? -14.160 1.436 8.269 1.00 96.06 98 VAL A C 1
ATOM 748 O O . VAL A 1 98 ? -13.760 2.149 7.356 1.00 96.06 98 VAL A O 1
ATOM 751 N N . VAL A 1 99 ? -14.344 0.116 8.118 1.00 96.81 99 VAL A N 1
ATOM 752 C CA . VAL A 1 99 ? -14.071 -0.580 6.842 1.00 96.81 99 VAL A CA 1
ATOM 753 C C . VAL A 1 99 ? -14.964 -0.044 5.720 1.00 96.81 99 VAL A C 1
ATOM 755 O O . VAL A 1 99 ? -14.463 0.358 4.673 1.00 96.81 99 VAL A O 1
ATOM 758 N N . ALA A 1 100 ? -16.281 -0.002 5.939 1.00 96.25 100 ALA A N 1
ATOM 759 C CA . ALA A 1 100 ? -17.223 0.472 4.926 1.00 96.25 100 ALA A CA 1
ATOM 760 C C . ALA A 1 100 ? -17.017 1.960 4.592 1.00 96.25 100 ALA A C 1
ATOM 762 O O . ALA A 1 100 ? -17.058 2.343 3.430 1.00 96.25 100 ALA A O 1
ATOM 763 N N . GLY A 1 101 ? -16.744 2.790 5.600 1.00 95.62 101 GLY A N 1
ATOM 764 C CA . GLY A 1 101 ? -16.440 4.207 5.432 1.00 95.62 101 GLY A CA 1
ATOM 765 C C . GLY A 1 101 ? -15.166 4.427 4.624 1.00 95.62 101 GLY A C 1
ATOM 766 O O . GLY A 1 101 ? -15.191 5.194 3.671 1.00 95.62 101 GLY A O 1
ATOM 767 N N . TRP A 1 102 ? -14.084 3.704 4.930 1.00 97.31 102 TRP A N 1
ATOM 768 C CA . TRP A 1 102 ? -12.836 3.776 4.163 1.00 97.31 102 TRP A CA 1
ATOM 769 C C . TRP A 1 102 ? -13.020 3.367 2.692 1.00 97.31 102 TRP A C 1
ATOM 771 O O . TRP A 1 102 ? -12.445 4.008 1.815 1.00 97.31 102 TRP A O 1
ATOM 781 N N . LEU A 1 103 ? -13.870 2.369 2.407 1.00 97.12 103 LEU A N 1
ATOM 782 C CA . LEU A 1 103 ? -14.228 1.983 1.033 1.00 97.12 103 LEU A CA 1
ATOM 783 C C . LEU A 1 103 ? -15.003 3.083 0.282 1.00 97.12 103 LEU A C 1
ATOM 785 O O . LEU A 1 103 ? -14.884 3.199 -0.933 1.00 97.12 103 LEU A O 1
ATOM 789 N N . LEU A 1 104 ? -15.791 3.903 0.983 1.00 95.69 104 LEU A N 1
ATOM 790 C CA . LEU A 1 104 ? -16.532 5.012 0.369 1.00 95.69 104 LEU A CA 1
ATOM 791 C C . LEU A 1 104 ? -15.671 6.249 0.095 1.00 95.69 104 LEU A C 1
ATOM 793 O O . LEU A 1 104 ? -16.034 7.062 -0.763 1.00 95.69 104 LEU A O 1
ATOM 797 N N . LEU A 1 105 ? -14.554 6.398 0.810 1.00 94.56 105 LEU A N 1
ATOM 798 C CA . LEU A 1 105 ? -13.578 7.457 0.570 1.00 94.56 105 LEU A CA 1
ATOM 799 C C . LEU A 1 105 ? -12.833 7.232 -0.759 1.00 94.56 105 LEU A C 1
ATOM 801 O O . LEU A 1 105 ? -12.803 6.110 -1.273 1.00 94.56 105 LEU A O 1
ATOM 805 N N . PRO A 1 106 ? -12.167 8.268 -1.306 1.00 91.38 106 PRO A N 1
ATOM 806 C CA . PRO A 1 106 ? -11.300 8.115 -2.476 1.00 91.38 106 PRO A CA 1
ATOM 807 C C . PRO A 1 106 ? -10.257 6.990 -2.335 1.00 91.38 106 PRO A C 1
ATOM 809 O O . PRO A 1 106 ? -9.942 6.329 -3.322 1.00 91.38 106 PRO A O 1
ATOM 812 N N . SER A 1 107 ? -9.792 6.704 -1.111 1.00 92.19 107 SER A N 1
ATOM 813 C CA . SER A 1 107 ? -8.890 5.585 -0.794 1.00 92.19 107 SER A CA 1
ATOM 814 C C . SER A 1 107 ? -9.463 4.202 -1.114 1.00 92.19 107 SER A C 1
ATOM 816 O O . SER A 1 107 ? -8.715 3.301 -1.479 1.00 92.19 107 SER A O 1
ATOM 818 N N . GLY A 1 108 ? -10.784 4.021 -1.027 1.00 94.81 108 GLY A N 1
ATOM 819 C CA . GLY A 1 108 ? -11.425 2.779 -1.447 1.00 94.81 108 GLY A CA 1
ATOM 820 C C . GLY A 1 108 ? -11.293 2.555 -2.950 1.00 94.81 108 GLY A C 1
ATOM 821 O O . GLY A 1 108 ? -10.919 1.469 -3.377 1.00 94.81 108 GLY A O 1
ATOM 822 N N . GLY A 1 109 ? -11.536 3.592 -3.757 1.00 94.81 109 GLY A N 1
ATOM 823 C CA . GLY A 1 109 ? -11.270 3.537 -5.197 1.00 94.81 109 GLY A CA 1
ATOM 824 C C . GLY A 1 109 ? -9.783 3.340 -5.490 1.00 94.81 109 GLY A C 1
ATOM 825 O O . GLY A 1 109 ? -9.419 2.534 -6.337 1.00 94.81 109 GLY A O 1
ATOM 826 N N . PHE A 1 110 ? -8.918 4.007 -4.728 1.00 94.19 110 PHE A N 1
ATOM 827 C CA . PHE A 1 110 ? -7.471 3.867 -4.855 1.00 94.19 110 PHE A CA 1
ATOM 828 C C . PHE A 1 110 ? -6.987 2.419 -4.726 1.00 94.19 110 PHE A C 1
ATOM 830 O O . PHE A 1 110 ? -6.175 1.990 -5.536 1.00 94.19 110 PHE A O 1
ATOM 837 N N . LEU A 1 111 ? -7.568 1.623 -3.818 1.00 96.31 111 LEU A N 1
ATOM 838 C CA . LEU A 1 111 ? -7.275 0.188 -3.717 1.00 96.31 111 LEU A CA 1
ATOM 839 C C . LEU A 1 111 ? -7.448 -0.544 -5.055 1.00 96.31 111 LEU A C 1
ATOM 841 O O . LEU A 1 111 ? -6.644 -1.402 -5.385 1.00 96.31 111 LEU A O 1
ATOM 845 N N . PHE A 1 112 ? -8.483 -0.220 -5.830 1.00 96.44 112 PHE A N 1
ATOM 846 C CA . PHE A 1 112 ? -8.730 -0.836 -7.138 1.00 96.44 112 PHE A CA 1
ATOM 847 C C . PHE A 1 112 ? -7.974 -0.164 -8.283 1.00 96.44 112 PHE A C 1
ATOM 849 O O . PHE A 1 112 ? -7.883 -0.733 -9.366 1.00 96.44 112 PHE A O 1
ATOM 856 N N . HIS A 1 113 ? -7.457 1.038 -8.054 1.00 93.81 113 HIS A N 1
ATOM 857 C CA . HIS A 1 113 ? -6.593 1.738 -8.989 1.00 93.81 113 HIS A CA 1
ATOM 858 C C . HIS A 1 113 ? -5.141 1.249 -8.856 1.00 93.81 113 HIS A C 1
ATOM 860 O O . HIS A 1 113 ? -4.425 1.115 -9.839 1.00 93.81 113 HIS A O 1
ATOM 866 N N . GLU A 1 114 ? -4.689 0.881 -7.666 1.00 92.50 114 GLU A N 1
ATOM 867 C CA . GLU A 1 114 ? -3.318 0.427 -7.407 1.00 92.50 114 GLU A CA 1
ATOM 868 C C . GLU A 1 114 ? -3.033 -1.039 -7.765 1.00 92.50 114 GLU A C 1
ATOM 870 O O . GLU A 1 114 ? -2.062 -1.613 -7.277 1.00 92.50 114 GLU A O 1
ATOM 875 N N . VAL A 1 115 ? -3.834 -1.685 -8.618 1.00 95.75 115 VAL A N 1
ATOM 876 C CA . VAL A 1 115 ? -3.542 -3.073 -9.022 1.00 95.75 115 VAL A CA 1
ATOM 877 C C . VAL A 1 115 ? -2.180 -3.124 -9.721 1.00 95.75 115 VAL A C 1
ATOM 879 O O . VAL A 1 115 ? -1.987 -2.494 -10.761 1.00 95.75 115 VAL A O 1
ATOM 882 N N . GLY A 1 116 ? -1.245 -3.865 -9.124 1.00 92.69 116 GLY A N 1
ATOM 883 C CA . GLY A 1 116 ? 0.140 -4.022 -9.590 1.00 92.69 116 GLY A CA 1
ATOM 884 C C . GLY A 1 116 ? 1.140 -3.063 -8.941 1.00 92.69 116 GLY A C 1
ATOM 885 O O . GLY A 1 116 ? 2.321 -3.069 -9.274 1.00 92.69 116 GLY A O 1
ATOM 886 N N . TYR A 1 117 ? 0.689 -2.221 -8.010 1.00 94.00 117 TYR A N 1
ATOM 887 C CA . TYR A 1 117 ? 1.561 -1.341 -7.238 1.00 94.00 117 TYR A CA 1
ATOM 888 C C . TYR A 1 117 ? 1.986 -2.021 -5.938 1.00 94.00 117 TYR A C 1
ATOM 890 O O . TYR A 1 117 ? 1.220 -2.737 -5.286 1.00 94.00 117 TYR A O 1
ATOM 898 N N . PHE A 1 118 ? 3.232 -1.781 -5.533 1.00 95.56 118 PHE A N 1
ATOM 899 C CA . PHE A 1 118 ? 3.819 -2.465 -4.383 1.00 95.56 118 PHE A CA 1
ATOM 900 C C . PHE A 1 118 ? 3.182 -2.081 -3.038 1.00 95.56 118 PHE A C 1
ATOM 902 O O . PHE A 1 118 ? 3.323 -2.846 -2.087 1.00 95.56 118 PHE A O 1
ATOM 909 N N . ASP A 1 119 ? 2.436 -0.975 -2.934 1.00 95.44 119 ASP A N 1
ATOM 910 C CA . ASP A 1 119 ? 1.704 -0.576 -1.717 1.00 95.44 119 ASP A CA 1
ATOM 911 C C . ASP A 1 119 ? 0.768 -1.680 -1.234 1.00 95.44 119 ASP A C 1
ATOM 913 O O . ASP A 1 119 ? 0.727 -2.012 -0.047 1.00 95.44 119 ASP A O 1
ATOM 917 N N . GLN A 1 120 ? 0.061 -2.312 -2.172 1.00 96.88 120 GLN A N 1
ATOM 918 C CA . GLN A 1 120 ? -0.824 -3.426 -1.875 1.00 96.88 120 GLN A CA 1
ATOM 919 C C . GLN A 1 120 ? -0.047 -4.597 -1.256 1.00 96.88 120 GLN A C 1
ATOM 921 O O . GLN A 1 120 ? -0.470 -5.172 -0.247 1.00 96.88 120 GLN A O 1
ATOM 926 N N . ALA A 1 121 ? 1.127 -4.913 -1.809 1.00 98.12 121 ALA A N 1
ATOM 927 C CA . ALA A 1 121 ? 2.003 -5.942 -1.265 1.00 98.12 121 ALA A CA 1
ATOM 928 C C . ALA A 1 121 ? 2.507 -5.574 0.143 1.00 98.12 121 ALA A C 1
ATOM 930 O O . ALA A 1 121 ? 2.526 -6.440 1.019 1.00 98.12 121 ALA A O 1
ATOM 931 N N . LEU A 1 122 ? 2.834 -4.300 0.408 1.00 98.25 122 LEU A N 1
ATOM 932 C CA . LEU A 1 122 ? 3.240 -3.836 1.741 1.00 98.25 122 LEU A CA 1
ATOM 933 C C . LEU A 1 122 ? 2.153 -4.080 2.788 1.00 98.25 122 LEU A C 1
ATOM 935 O O . LEU A 1 122 ? 2.424 -4.671 3.837 1.00 98.25 122 LEU A O 1
ATOM 939 N N . TYR A 1 123 ? 0.919 -3.649 2.515 1.00 98.31 123 TYR A N 1
ATOM 940 C CA . TYR A 1 123 ? -0.185 -3.844 3.454 1.00 98.31 123 TYR A CA 1
ATOM 941 C C . TYR A 1 123 ? -0.554 -5.321 3.600 1.00 98.31 123 TYR A C 1
ATOM 943 O O . TYR A 1 123 ? -0.860 -5.760 4.709 1.00 98.31 123 TYR A O 1
ATOM 951 N N . LEU A 1 124 ? -0.465 -6.119 2.532 1.00 98.62 124 LEU A N 1
ATOM 952 C CA . LEU A 1 124 ? -0.672 -7.563 2.627 1.00 98.62 124 LEU A CA 1
ATOM 953 C C . LEU A 1 124 ? 0.367 -8.200 3.561 1.00 98.62 124 LEU A C 1
ATOM 955 O O . LEU A 1 124 ? -0.004 -8.934 4.479 1.00 98.62 124 LEU A O 1
ATOM 959 N N . LEU A 1 125 ? 1.650 -7.862 3.394 1.00 98.75 125 LEU A N 1
ATOM 960 C CA . LEU A 1 125 ? 2.730 -8.323 4.268 1.00 98.75 125 LEU A CA 1
ATOM 961 C C . LEU A 1 125 ? 2.529 -7.863 5.716 1.00 98.75 125 LEU A C 1
ATOM 963 O O . LEU A 1 125 ? 2.707 -8.672 6.627 1.00 98.75 125 LEU A O 1
ATOM 967 N N . LEU A 1 126 ? 2.083 -6.622 5.944 1.00 98.75 126 LEU A N 1
ATOM 968 C CA . LEU A 1 126 ? 1.707 -6.136 7.275 1.00 98.75 126 LEU A CA 1
ATOM 969 C C . LEU A 1 126 ? 0.612 -7.008 7.895 1.00 98.75 126 LEU A C 1
ATOM 971 O O . LEU A 1 126 ? 0.764 -7.476 9.021 1.00 98.75 126 LEU A O 1
ATOM 975 N N . PHE A 1 127 ? -0.493 -7.251 7.191 1.00 98.69 127 PHE A N 1
ATOM 976 C CA . PHE A 1 127 ? -1.606 -8.017 7.752 1.00 98.69 127 PHE A CA 1
ATOM 977 C C . PHE A 1 127 ? -1.233 -9.478 8.023 1.00 98.69 127 PHE A C 1
ATOM 979 O O . PHE A 1 127 ? -1.611 -10.018 9.067 1.00 98.69 127 PHE A O 1
ATOM 986 N N . VAL A 1 128 ? -0.438 -10.105 7.151 1.00 98.56 128 VAL A N 1
ATOM 987 C CA . VAL A 1 128 ? 0.103 -11.451 7.396 1.00 98.56 128 VAL A CA 1
ATOM 988 C C . VAL A 1 128 ? 1.067 -11.435 8.590 1.00 98.56 128 VAL A C 1
ATOM 990 O O . VAL A 1 128 ? 0.989 -12.316 9.450 1.00 98.56 128 VAL A O 1
ATOM 993 N N . ALA A 1 129 ? 1.920 -10.414 8.724 1.00 98.69 129 ALA A N 1
ATOM 994 C CA . ALA A 1 129 ? 2.803 -10.257 9.879 1.00 98.69 129 ALA A CA 1
ATOM 995 C C . ALA A 1 129 ? 2.004 -10.118 11.183 1.00 98.69 129 ALA A C 1
ATOM 997 O O . ALA A 1 129 ? 2.279 -10.821 12.156 1.00 98.69 129 ALA A O 1
ATOM 998 N N . LEU A 1 130 ? 0.962 -9.284 11.195 1.00 98.44 130 LEU A N 1
ATOM 999 C CA . LEU A 1 130 ? 0.076 -9.102 12.346 1.00 98.44 130 LEU A CA 1
ATOM 1000 C C . LEU A 1 130 ? -0.697 -10.380 12.699 1.00 98.44 130 LEU A C 1
ATOM 1002 O O . LEU A 1 130 ? -0.873 -10.671 13.884 1.00 98.44 130 LEU A O 1
ATOM 1006 N N . TRP A 1 131 ? -1.108 -11.178 11.707 1.00 98.06 131 TRP A N 1
ATOM 1007 C CA . TRP A 1 131 ? -1.701 -12.499 11.943 1.00 98.06 131 TRP A CA 1
ATOM 1008 C C . TRP A 1 131 ? -0.707 -13.430 12.642 1.00 98.06 131 TRP A C 1
ATOM 1010 O O . TRP A 1 131 ? -1.075 -14.130 13.592 1.00 98.06 131 TRP A O 1
ATOM 1020 N N . GLN A 1 132 ? 0.544 -13.462 12.179 1.00 98.38 132 GLN A N 1
ATOM 1021 C CA . GLN A 1 132 ? 1.570 -14.372 12.689 1.00 98.38 132 GLN A CA 1
ATOM 1022 C C . GLN A 1 132 ? 2.154 -13.932 14.029 1.00 98.38 132 GLN A C 1
ATOM 1024 O O . GLN A 1 132 ? 2.588 -14.783 14.809 1.00 98.38 132 GLN A O 1
ATOM 1029 N N . LEU A 1 133 ? 2.106 -12.637 14.339 1.00 98.38 133 LEU A N 1
ATOM 1030 C CA . LEU A 1 133 ? 2.711 -12.038 15.523 1.00 98.38 133 LEU A CA 1
ATOM 1031 C C . LEU A 1 133 ? 2.405 -12.758 16.855 1.00 98.38 133 LEU A C 1
ATOM 1033 O O . LEU A 1 133 ? 3.333 -12.937 17.643 1.00 98.38 133 LEU A O 1
ATOM 1037 N N . PRO A 1 134 ? 1.168 -13.225 17.136 1.00 97.62 134 PRO A N 1
ATOM 1038 C CA . PRO A 1 134 ? 0.858 -13.936 18.372 1.00 97.62 134 PRO A CA 1
ATOM 1039 C C . PRO A 1 134 ? 1.557 -15.287 18.529 1.00 97.62 134 PRO A C 1
ATOM 1041 O O . PRO A 1 134 ? 1.703 -15.748 19.656 1.00 97.62 134 PRO A O 1
ATOM 1044 N N . ARG A 1 135 ? 1.921 -15.939 17.418 1.00 97.56 135 ARG A N 1
ATOM 1045 C CA . ARG A 1 135 ? 2.425 -17.322 17.393 1.00 97.56 135 ARG A CA 1
ATOM 1046 C C . ARG A 1 135 ? 3.904 -17.396 17.032 1.00 97.56 135 ARG A C 1
ATOM 1048 O O . ARG A 1 135 ? 4.620 -18.248 17.540 1.00 97.56 135 ARG A O 1
ATOM 1055 N N . ARG A 1 136 ? 4.342 -16.546 16.105 1.00 98.25 136 ARG A N 1
ATOM 1056 C CA . ARG A 1 136 ? 5.664 -16.582 15.471 1.00 98.25 136 ARG A CA 1
ATOM 1057 C C . ARG A 1 136 ? 6.175 -15.149 15.260 1.00 98.25 136 ARG A C 1
ATOM 1059 O O . ARG A 1 136 ? 6.220 -14.681 14.123 1.00 98.25 136 ARG A O 1
ATOM 1066 N N . PRO A 1 137 ? 6.559 -14.430 16.331 1.00 98.06 137 PRO A N 1
ATOM 1067 C CA . PRO A 1 137 ? 6.973 -13.029 16.230 1.00 98.06 137 PRO A CA 1
ATOM 1068 C C . PRO A 1 137 ? 8.210 -12.825 15.343 1.00 98.06 137 PRO A C 1
ATOM 1070 O O . PRO A 1 137 ? 8.290 -11.823 14.640 1.00 98.06 137 PRO A O 1
ATOM 1073 N N . ALA A 1 138 ? 9.129 -13.795 15.297 1.00 98.19 138 ALA A N 1
ATOM 1074 C CA . ALA A 1 138 ? 10.270 -13.762 14.379 1.00 98.19 138 ALA A CA 1
ATOM 1075 C C . ALA A 1 138 ? 9.838 -13.811 12.901 1.00 98.19 138 ALA A C 1
ATOM 1077 O O . ALA A 1 138 ? 10.369 -13.067 12.085 1.00 98.19 138 ALA A O 1
ATOM 1078 N N . VAL A 1 139 ? 8.827 -14.622 12.559 1.00 98.50 139 VAL A N 1
ATOM 1079 C CA . VAL A 1 139 ? 8.262 -14.664 11.196 1.00 98.50 139 VAL A CA 1
ATOM 1080 C C . VAL A 1 139 ? 7.585 -13.337 10.856 1.00 98.50 139 VAL A C 1
ATOM 1082 O O . VAL A 1 139 ? 7.755 -12.838 9.752 1.00 98.50 139 VAL A O 1
ATOM 1085 N N . ALA A 1 140 ? 6.862 -12.734 11.805 1.00 98.56 140 ALA A N 1
ATOM 1086 C CA . ALA A 1 140 ? 6.263 -11.412 11.611 1.00 98.56 140 ALA A CA 1
ATOM 1087 C C . ALA A 1 140 ? 7.324 -10.328 11.341 1.00 98.56 140 ALA A C 1
ATOM 1089 O O . ALA A 1 140 ? 7.154 -9.522 10.433 1.00 98.56 140 ALA A O 1
ATOM 1090 N N . SER A 1 141 ? 8.436 -10.348 12.082 1.00 98.56 141 SER A N 1
ATOM 1091 C CA . SER A 1 141 ? 9.588 -9.472 11.829 1.00 98.56 141 SER A CA 1
ATOM 1092 C C . SER A 1 141 ? 10.196 -9.717 10.440 1.00 98.56 141 SER A C 1
ATOM 1094 O O . SER A 1 141 ? 10.364 -8.770 9.678 1.00 98.56 141 SER A O 1
ATOM 1096 N N . GLY A 1 142 ? 10.413 -10.982 10.056 1.00 98.56 142 GLY A N 1
ATOM 1097 C CA . GLY A 1 142 ? 10.921 -11.344 8.728 1.00 98.56 142 GLY A CA 1
ATOM 1098 C C . GLY A 1 142 ? 10.006 -10.911 7.576 1.00 98.56 142 GLY A C 1
ATOM 1099 O O . GLY A 1 142 ? 10.493 -10.444 6.552 1.00 98.56 142 GLY A O 1
ATOM 1100 N N . LEU A 1 143 ? 8.683 -10.979 7.749 1.00 98.69 143 LEU A N 1
ATOM 1101 C CA . LEU A 1 143 ? 7.716 -10.445 6.778 1.00 98.69 143 LEU A CA 1
ATOM 1102 C C . LEU A 1 143 ? 7.810 -8.922 6.643 1.00 98.69 143 LEU A C 1
ATOM 1104 O O . LEU A 1 143 ? 7.605 -8.386 5.558 1.00 98.69 143 LEU A O 1
ATOM 1108 N N . MET A 1 144 ? 8.151 -8.220 7.722 1.00 98.75 144 MET A N 1
ATOM 1109 C CA . MET A 1 144 ? 8.362 -6.776 7.670 1.00 98.75 144 MET A CA 1
ATOM 1110 C C . MET A 1 144 ? 9.704 -6.402 7.051 1.00 98.75 144 MET A C 1
ATOM 1112 O O . MET A 1 144 ? 9.781 -5.407 6.340 1.00 98.75 144 MET A O 1
ATOM 1116 N N . THR A 1 145 ? 10.726 -7.241 7.207 1.00 98.50 145 THR A N 1
ATOM 1117 C CA . THR A 1 145 ? 11.950 -7.158 6.402 1.00 98.50 145 THR A CA 1
ATOM 1118 C C . THR A 1 145 ? 11.661 -7.411 4.919 1.00 98.50 145 THR A C 1
ATOM 1120 O O . THR A 1 145 ? 12.171 -6.700 4.063 1.00 98.50 145 THR A O 1
ATOM 1123 N N . ALA A 1 146 ? 10.790 -8.368 4.593 1.00 98.44 146 ALA A N 1
ATOM 1124 C CA . ALA A 1 146 ? 10.357 -8.595 3.217 1.00 98.44 146 ALA A CA 1
ATOM 1125 C C . ALA A 1 146 ? 9.604 -7.379 2.643 1.00 98.44 146 ALA A C 1
ATOM 1127 O O . ALA A 1 146 ? 9.820 -7.017 1.491 1.00 98.44 146 ALA A O 1
ATOM 1128 N N . ALA A 1 147 ? 8.781 -6.697 3.448 1.00 98.44 147 ALA A N 1
ATOM 1129 C CA . ALA A 1 147 ? 8.087 -5.480 3.023 1.00 98.44 147 ALA A CA 1
ATOM 1130 C C . ALA A 1 147 ? 9.068 -4.372 2.608 1.00 98.44 147 ALA A C 1
ATOM 1132 O O . ALA A 1 147 ? 8.871 -3.755 1.568 1.00 98.44 147 ALA A O 1
ATOM 1133 N N . VAL A 1 148 ? 10.165 -4.194 3.347 1.00 97.75 148 VAL A N 1
ATOM 1134 C CA . VAL A 1 148 ? 11.255 -3.272 2.980 1.00 97.75 148 VAL A CA 1
ATOM 1135 C C . VAL A 1 148 ? 11.849 -3.609 1.606 1.00 97.75 148 VAL A C 1
ATOM 1137 O O . VAL A 1 148 ? 12.035 -2.726 0.772 1.00 97.75 148 VAL A O 1
ATOM 1140 N N . PHE A 1 149 ? 12.097 -4.892 1.322 1.00 97.31 149 PHE A N 1
ATOM 1141 C CA . PHE A 1 149 ? 12.623 -5.319 0.018 1.00 97.31 149 PHE A CA 1
ATOM 1142 C C . PHE A 1 149 ? 11.595 -5.257 -1.120 1.00 97.31 149 PHE A C 1
ATOM 1144 O O . PHE A 1 149 ? 11.984 -5.177 -2.288 1.00 97.31 149 PHE A O 1
ATOM 1151 N N . ALA A 1 150 ? 10.297 -5.286 -0.804 1.00 97.50 150 ALA A N 1
ATOM 1152 C CA . ALA A 1 150 ? 9.243 -4.997 -1.770 1.00 97.50 150 ALA A CA 1
ATOM 1153 C C . ALA A 1 150 ? 9.212 -3.503 -2.104 1.00 97.50 150 ALA A C 1
ATOM 1155 O O . ALA A 1 150 ? 9.151 -3.145 -3.277 1.00 97.50 150 ALA A O 1
ATOM 1156 N N . HIS A 1 151 ? 9.280 -2.636 -1.091 1.00 95.44 151 HIS A N 1
ATOM 1157 C CA . HIS A 1 151 ? 9.317 -1.194 -1.283 1.00 95.44 151 HIS A CA 1
ATOM 1158 C C . HIS A 1 151 ? 9.793 -0.462 -0.015 1.00 95.44 151 HIS A C 1
ATOM 1160 O O . HIS A 1 151 ? 9.207 -0.596 1.057 1.00 95.44 151 HIS A O 1
ATOM 1166 N N . GLU A 1 152 ? 10.793 0.404 -0.162 1.00 92.50 152 GLU A N 1
ATOM 1167 C CA . GLU A 1 152 ? 11.420 1.199 0.905 1.00 92.50 152 GLU A CA 1
ATOM 1168 C C . GLU A 1 152 ? 10.455 2.168 1.620 1.00 92.50 152 GLU A C 1
ATOM 1170 O O . GLU A 1 152 ? 10.650 2.543 2.773 1.00 92.50 152 GLU A O 1
ATOM 1175 N N . ILE A 1 153 ? 9.316 2.524 1.009 1.00 94.00 153 ILE A N 1
ATOM 1176 C CA . ILE A 1 153 ? 8.299 3.329 1.712 1.00 94.00 153 ILE A CA 1
ATOM 1177 C C . ILE A 1 153 ? 7.665 2.566 2.888 1.00 94.00 153 ILE A C 1
ATOM 1179 O O . ILE A 1 153 ? 6.926 3.163 3.676 1.00 94.00 153 ILE A O 1
ATOM 1183 N N . ALA A 1 154 ? 7.951 1.266 3.046 1.00 96.88 154 ALA A N 1
ATOM 1184 C CA . ALA A 1 154 ? 7.588 0.481 4.220 1.00 96.88 154 ALA A CA 1
ATOM 1185 C C . ALA A 1 154 ? 8.001 1.169 5.533 1.00 96.88 154 ALA A C 1
ATOM 1187 O O . ALA A 1 154 ? 7.238 1.121 6.504 1.00 96.88 154 ALA A O 1
ATOM 1188 N N . ALA A 1 155 ? 9.144 1.869 5.539 1.00 95.56 155 ALA A N 1
ATOM 1189 C CA . ALA A 1 155 ? 9.658 2.660 6.661 1.00 95.56 155 ALA A CA 1
ATOM 1190 C C . ALA A 1 155 ? 8.666 3.681 7.218 1.00 95.56 155 ALA A C 1
ATOM 1192 O O . ALA A 1 155 ? 8.627 3.922 8.424 1.00 95.56 155 ALA A O 1
ATOM 1193 N N . LEU A 1 156 ? 7.866 4.277 6.335 1.00 95.94 156 LEU A N 1
ATOM 1194 C CA . LEU A 1 156 ? 6.970 5.385 6.654 1.00 95.94 156 LEU A CA 1
ATOM 1195 C C . LEU A 1 156 ? 5.494 4.996 6.550 1.00 95.94 156 LEU A C 1
ATOM 1197 O O . LEU A 1 156 ? 4.626 5.815 6.823 1.00 95.94 156 LEU A O 1
ATOM 1201 N N . THR A 1 157 ? 5.196 3.741 6.210 1.00 96.56 157 THR A N 1
ATOM 1202 C CA . THR A 1 157 ? 3.827 3.243 6.022 1.00 96.56 157 THR A CA 1
ATOM 1203 C C . THR A 1 157 ? 3.516 2.123 7.009 1.00 96.56 157 THR A C 1
ATOM 1205 O O . THR A 1 157 ? 2.864 2.357 8.027 1.00 96.56 157 THR A O 1
ATOM 1208 N N . VAL A 1 158 ? 4.012 0.912 6.756 1.00 98.44 158 VAL A N 1
ATOM 1209 C CA . VAL A 1 158 ? 3.641 -0.295 7.503 1.00 98.44 158 VAL A CA 1
ATOM 1210 C C . VAL A 1 158 ? 4.514 -0.554 8.731 1.00 98.44 158 VAL A C 1
ATOM 1212 O O . VAL A 1 158 ? 4.001 -1.055 9.735 1.00 98.44 158 VAL A O 1
ATOM 1215 N N . LEU A 1 159 ? 5.798 -0.171 8.717 1.00 98.25 159 LEU A N 1
ATOM 1216 C CA . LEU A 1 159 ? 6.694 -0.354 9.866 1.00 98.25 159 LEU A CA 1
ATOM 1217 C C . LEU A 1 159 ? 6.267 0.451 11.106 1.00 98.25 159 LEU A C 1
ATOM 1219 O O . LEU A 1 159 ? 6.246 -0.137 12.191 1.00 98.25 159 LEU A O 1
ATOM 1223 N N . PRO A 1 160 ? 5.847 1.731 11.003 1.00 98.50 160 PRO A N 1
ATOM 1224 C CA . PRO A 1 160 ? 5.342 2.480 12.154 1.00 98.50 160 PRO A CA 1
ATOM 1225 C C . PRO A 1 160 ? 4.094 1.836 12.770 1.00 98.50 160 PRO A C 1
ATOM 1227 O O . PRO A 1 160 ? 3.978 1.731 13.992 1.00 98.50 160 PRO A O 1
ATOM 1230 N N . VAL A 1 161 ? 3.179 1.332 11.933 1.00 98.56 161 VAL A N 1
ATOM 1231 C CA . VAL A 1 161 ? 1.974 0.621 12.389 1.00 98.56 161 VAL A CA 1
ATOM 1232 C C . VAL A 1 161 ? 2.355 -0.671 13.114 1.00 98.56 161 VAL A C 1
ATOM 1234 O O . VAL A 1 161 ? 1.857 -0.940 14.211 1.00 98.56 161 VAL A O 1
ATOM 1237 N N . PHE A 1 162 ? 3.275 -1.450 12.543 1.00 98.69 162 PHE A N 1
ATOM 1238 C CA . PHE A 1 162 ? 3.785 -2.671 13.161 1.00 98.69 162 PHE A CA 1
ATOM 1239 C C . PHE A 1 162 ? 4.467 -2.392 14.509 1.00 98.69 162 PHE A C 1
ATOM 1241 O O . PHE A 1 162 ? 4.171 -3.067 15.497 1.00 98.69 162 PHE A O 1
ATOM 1248 N N . ALA A 1 163 ? 5.303 -1.353 14.589 1.00 98.50 163 ALA A N 1
ATOM 1249 C CA . ALA A 1 163 ? 5.979 -0.933 15.814 1.00 98.50 163 ALA A CA 1
ATOM 1250 C C . ALA A 1 163 ? 4.990 -0.560 16.930 1.00 98.50 163 ALA A C 1
ATOM 1252 O O . ALA A 1 163 ? 5.162 -0.999 18.069 1.00 98.50 163 ALA A O 1
ATOM 1253 N N . VAL A 1 164 ? 3.915 0.172 16.613 1.00 98.31 164 VAL A N 1
ATOM 1254 C CA . VAL A 1 164 ? 2.850 0.487 17.582 1.00 98.31 164 VAL A CA 1
ATOM 1255 C C . VAL A 1 164 ? 2.194 -0.788 18.117 1.00 98.31 164 VAL A C 1
ATOM 1257 O O . VAL A 1 164 ? 1.977 -0.909 19.324 1.00 98.31 164 VAL A O 1
ATOM 1260 N N . VAL A 1 165 ? 1.905 -1.770 17.256 1.00 98.31 165 VAL A N 1
ATOM 1261 C CA . VAL A 1 165 ? 1.335 -3.051 17.707 1.00 98.31 165 VAL A CA 1
ATOM 1262 C C . VAL A 1 165 ? 2.319 -3.824 18.589 1.00 98.31 165 VAL A C 1
ATOM 1264 O O . VAL A 1 165 ? 1.905 -4.385 19.606 1.00 98.31 165 VAL A O 1
ATOM 1267 N N . LEU A 1 166 ? 3.612 -3.830 18.251 1.00 98.50 166 LEU A N 1
ATOM 1268 C CA . LEU A 1 166 ? 4.644 -4.454 19.078 1.00 98.50 166 LEU A CA 1
ATOM 1269 C C . LEU A 1 166 ? 4.732 -3.807 20.463 1.00 98.50 166 LEU A C 1
ATOM 1271 O O . LEU A 1 166 ? 4.685 -4.523 21.459 1.00 98.50 166 LEU A O 1
ATOM 1275 N N . LEU A 1 167 ? 4.790 -2.473 20.539 1.00 97.94 167 LEU A N 1
ATOM 1276 C CA . LEU A 1 167 ? 4.859 -1.728 21.804 1.00 97.94 167 LEU A CA 1
ATOM 1277 C C . LEU A 1 167 ? 3.638 -1.955 22.700 1.00 97.94 167 LEU A C 1
ATOM 1279 O O . LEU A 1 167 ? 3.763 -1.953 23.920 1.00 97.94 167 LEU A O 1
ATOM 1283 N N . ARG A 1 168 ? 2.460 -2.185 22.112 1.00 96.31 168 ARG A N 1
ATOM 1284 C CA . ARG A 1 168 ? 1.243 -2.518 22.868 1.00 96.31 168 ARG A CA 1
ATOM 1285 C C . ARG A 1 168 ? 1.228 -3.952 23.396 1.00 96.31 168 ARG A C 1
ATOM 1287 O O . ARG A 1 168 ? 0.455 -4.250 24.302 1.00 96.31 168 ARG A O 1
ATOM 1294 N N . ARG A 1 169 ? 2.019 -4.852 22.806 1.00 97.06 169 ARG A N 1
ATOM 1295 C CA . ARG A 1 169 ? 1.979 -6.294 23.094 1.00 97.06 169 ARG A CA 1
ATOM 1296 C C . ARG A 1 169 ? 3.185 -6.798 23.880 1.00 97.06 169 ARG A C 1
ATOM 1298 O O . ARG A 1 169 ? 3.058 -7.766 24.626 1.00 97.06 169 ARG A O 1
ATOM 1305 N N . PHE A 1 170 ? 4.347 -6.193 23.686 1.00 98.06 170 PHE A N 1
ATOM 1306 C CA . PHE A 1 170 ? 5.618 -6.657 24.224 1.00 98.06 170 PHE A CA 1
ATOM 1307 C C . PHE A 1 170 ? 6.343 -5.537 24.969 1.00 98.06 170 PHE A C 1
ATOM 1309 O O . PHE A 1 170 ? 6.055 -4.355 24.798 1.00 98.06 170 PHE A O 1
ATOM 1316 N N . SER A 1 171 ? 7.331 -5.912 25.785 1.00 98.12 171 SER A N 1
ATOM 1317 C CA . SER A 1 171 ? 8.226 -4.938 26.408 1.00 98.12 171 SER A CA 1
ATOM 1318 C C . SER A 1 171 ? 9.089 -4.234 25.358 1.00 98.12 171 SER A C 1
ATOM 1320 O O . SER A 1 171 ? 9.421 -4.813 24.321 1.00 98.12 171 SER A O 1
ATOM 1322 N N . VAL A 1 172 ? 9.535 -3.011 25.661 1.00 98.12 172 VAL A N 1
ATOM 1323 C CA . VAL A 1 172 ? 10.392 -2.206 24.768 1.00 98.12 172 VAL A CA 1
ATOM 1324 C C . VAL A 1 172 ? 11.621 -2.988 24.288 1.00 98.12 172 VAL A C 1
ATOM 1326 O O . VAL A 1 172 ? 11.977 -2.909 23.118 1.00 98.12 172 VAL A O 1
ATOM 1329 N N . ARG A 1 173 ? 12.230 -3.815 25.153 1.00 98.38 173 ARG A N 1
ATOM 1330 C CA . ARG A 1 173 ? 13.391 -4.652 24.793 1.00 98.38 173 ARG A CA 1
ATOM 1331 C C . ARG A 1 173 ? 13.060 -5.688 23.717 1.00 98.38 173 ARG A C 1
ATOM 1333 O O . ARG A 1 173 ? 13.854 -5.888 22.804 1.00 98.38 173 ARG A O 1
ATOM 1340 N N . ILE A 1 174 ? 11.915 -6.365 23.825 1.00 98.31 174 ILE A N 1
ATOM 1341 C CA . ILE A 1 174 ? 11.484 -7.356 22.828 1.00 98.31 174 ILE A CA 1
ATOM 1342 C C . ILE A 1 174 ? 11.102 -6.646 21.531 1.00 98.31 174 ILE A C 1
ATOM 1344 O O . ILE A 1 174 ? 11.506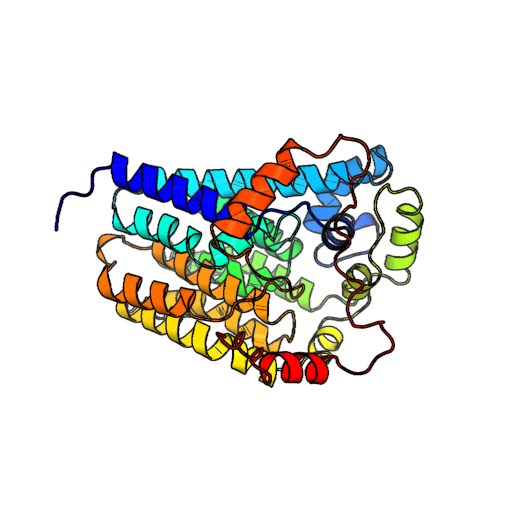 -7.084 20.458 1.00 98.31 174 ILE A O 1
ATOM 1348 N N . THR A 1 175 ? 10.392 -5.523 21.627 1.00 98.31 175 THR A N 1
ATOM 1349 C CA . THR A 1 175 ? 10.043 -4.701 20.466 1.00 98.31 175 THR A CA 1
ATOM 1350 C C . THR A 1 175 ? 11.285 -4.242 19.706 1.00 98.31 175 THR A C 1
ATOM 1352 O O . THR A 1 175 ? 11.348 -4.433 18.497 1.00 98.31 175 THR A O 1
ATOM 1355 N N . ALA A 1 176 ? 12.307 -3.735 20.402 1.00 98.31 176 ALA A N 1
ATOM 1356 C CA . ALA A 1 176 ? 13.575 -3.349 19.785 1.00 98.31 176 ALA A CA 1
ATOM 1357 C C . ALA A 1 176 ? 14.239 -4.528 19.054 1.00 98.31 176 ALA A C 1
ATOM 1359 O O . ALA A 1 176 ? 14.643 -4.385 17.904 1.00 98.31 176 ALA A O 1
ATOM 1360 N N . LYS A 1 177 ? 14.275 -5.720 19.671 1.00 98.31 177 LYS A N 1
ATOM 1361 C CA . LYS A 1 177 ? 14.800 -6.937 19.025 1.00 98.31 177 LYS A CA 1
ATOM 1362 C C . LYS A 1 177 ? 14.016 -7.330 17.771 1.00 98.31 177 LYS A C 1
ATOM 1364 O O . LYS A 1 177 ? 14.619 -7.757 16.800 1.00 98.31 177 LYS A O 1
ATOM 1369 N N . LEU A 1 178 ? 12.690 -7.208 17.782 1.00 98.44 178 LEU A N 1
ATOM 1370 C CA . LEU A 1 178 ? 11.853 -7.562 16.630 1.00 98.44 178 LEU A CA 1
ATOM 1371 C C . LEU A 1 178 ? 11.888 -6.506 15.519 1.00 98.44 178 LEU A C 1
ATOM 1373 O O . LEU A 1 178 ? 11.609 -6.836 14.369 1.00 98.44 178 LEU A O 1
ATOM 1377 N N . LEU A 1 179 ? 12.227 -5.257 15.838 1.00 98.50 179 LEU A N 1
ATOM 1378 C CA . LEU A 1 179 ? 12.368 -4.182 14.856 1.00 98.50 179 LEU A CA 1
ATOM 1379 C C . LEU A 1 179 ? 13.784 -4.060 14.289 1.00 98.50 179 LEU A C 1
ATOM 1381 O O . LEU A 1 179 ? 13.931 -3.498 13.210 1.00 98.50 179 LEU A O 1
ATOM 1385 N N . VAL A 1 180 ? 14.811 -4.592 14.962 1.00 98.12 180 VAL A N 1
ATOM 1386 C CA . VAL A 1 180 ? 16.205 -4.409 14.525 1.00 98.12 180 VAL A CA 1
ATOM 1387 C C . VAL A 1 180 ? 16.428 -4.900 13.096 1.00 98.12 180 VAL A C 1
ATOM 1389 O O . VAL A 1 180 ? 17.040 -4.194 12.308 1.00 98.12 180 VAL A O 1
ATOM 1392 N N . THR A 1 181 ? 15.884 -6.064 12.732 1.00 97.88 181 THR A N 1
ATOM 1393 C CA . THR A 1 181 ? 16.072 -6.655 11.402 1.00 97.88 181 THR A CA 1
ATOM 1394 C C . THR A 1 181 ? 15.404 -5.838 10.293 1.00 97.88 181 THR A C 1
ATOM 1396 O O . THR A 1 181 ? 16.111 -5.472 9.357 1.00 97.88 181 THR A O 1
ATOM 1399 N N . PRO A 1 182 ? 14.097 -5.501 10.346 1.00 98.31 182 PRO A N 1
ATOM 1400 C CA . PRO A 1 182 ? 13.495 -4.656 9.315 1.00 98.31 182 PRO A CA 1
ATOM 1401 C C . PRO A 1 182 ? 14.098 -3.247 9.267 1.00 98.31 182 PRO A C 1
ATOM 1403 O O . PRO A 1 182 ? 14.309 -2.734 8.177 1.00 98.31 182 PRO A O 1
ATOM 1406 N N . VAL A 1 183 ? 14.441 -2.640 10.409 1.00 98.06 183 VAL A N 1
ATOM 1407 C CA . VAL A 1 183 ? 15.071 -1.307 10.430 1.00 98.06 183 VAL A CA 1
ATOM 1408 C C . VAL A 1 183 ? 16.480 -1.343 9.833 1.00 98.06 183 VAL A C 1
ATOM 1410 O O . VAL A 1 183 ? 16.826 -0.474 9.042 1.00 98.06 183 VAL A O 1
ATOM 1413 N N . ALA A 1 184 ? 17.292 -2.351 10.160 1.00 98.00 184 ALA A N 1
ATOM 1414 C CA . ALA A 1 184 ? 18.620 -2.504 9.569 1.00 98.00 184 ALA A CA 1
ATOM 1415 C C . ALA A 1 184 ? 18.545 -2.784 8.062 1.00 98.00 184 ALA A C 1
ATOM 1417 O O . ALA A 1 184 ? 19.343 -2.237 7.306 1.00 98.00 184 ALA A O 1
ATOM 1418 N N . ALA A 1 185 ? 17.576 -3.594 7.621 1.00 97.31 185 ALA A N 1
ATOM 1419 C CA . ALA A 1 185 ? 17.328 -3.820 6.201 1.00 97.31 185 ALA A CA 1
ATOM 1420 C C . ALA A 1 185 ? 16.944 -2.520 5.484 1.00 97.31 185 ALA A C 1
ATOM 1422 O O . ALA A 1 185 ? 17.469 -2.255 4.411 1.00 97.31 185 ALA A O 1
ATOM 1423 N N . GLU A 1 186 ? 16.095 -1.691 6.095 1.00 95.31 186 GLU A N 1
ATOM 1424 C CA . GLU A 1 186 ? 15.683 -0.398 5.540 1.00 95.31 186 GLU A CA 1
ATOM 1425 C C . GLU A 1 186 ? 16.872 0.553 5.400 1.00 95.31 186 GLU A C 1
ATOM 1427 O O . GLU A 1 186 ? 17.130 1.072 4.319 1.00 95.31 186 GLU A O 1
ATOM 1432 N N . LEU A 1 187 ? 17.659 0.721 6.468 1.00 95.19 187 LEU A N 1
ATOM 1433 C CA . LEU A 1 187 ? 18.880 1.530 6.429 1.00 95.19 187 LEU A CA 1
ATOM 1434 C C . LEU A 1 187 ? 19.866 1.014 5.375 1.00 95.19 187 LEU A C 1
ATOM 1436 O O . LEU A 1 187 ? 20.483 1.811 4.673 1.00 95.19 187 LEU A O 1
ATOM 1440 N N . GLY A 1 188 ? 19.979 -0.310 5.241 1.00 94.81 188 GLY A N 1
ATOM 1441 C CA . GLY A 1 188 ? 20.752 -0.950 4.186 1.00 94.81 188 GLY A CA 1
ATOM 1442 C C . GLY A 1 188 ? 20.244 -0.560 2.801 1.00 94.81 188 GLY A C 1
ATOM 1443 O O . GLY A 1 188 ? 21.020 -0.039 2.010 1.00 94.81 188 GLY A O 1
ATOM 1444 N N . VAL A 1 189 ? 18.948 -0.744 2.527 1.00 92.06 189 VAL A N 1
ATOM 1445 C CA . VAL A 1 189 ? 18.312 -0.415 1.239 1.00 92.06 189 VAL A CA 1
ATOM 1446 C C . VAL A 1 189 ? 18.469 1.064 0.883 1.00 92.06 189 VAL A C 1
ATOM 1448 O O . VAL A 1 189 ? 18.785 1.373 -0.265 1.00 92.06 189 VAL A O 1
ATOM 1451 N N . LEU A 1 190 ? 18.315 1.972 1.851 1.00 89.56 190 LEU A N 1
ATOM 1452 C CA . LEU A 1 190 ? 18.505 3.413 1.652 1.00 89.56 190 LEU A CA 1
ATOM 1453 C C . LEU A 1 190 ? 19.964 3.798 1.362 1.00 89.56 190 LEU A C 1
ATOM 1455 O O . LEU A 1 190 ? 20.204 4.818 0.718 1.00 89.56 190 LEU A O 1
ATOM 1459 N N . ALA A 1 191 ? 20.927 2.998 1.827 1.00 91.44 191 ALA A N 1
ATOM 1460 C CA . ALA A 1 191 ? 22.352 3.197 1.575 1.00 91.44 191 ALA A CA 1
ATOM 1461 C C . ALA A 1 191 ? 22.841 2.546 0.269 1.00 91.44 191 ALA A C 1
ATOM 1463 O O . ALA A 1 191 ? 23.975 2.795 -0.146 1.00 91.44 191 ALA A O 1
ATOM 1464 N N . LEU A 1 192 ? 22.024 1.707 -0.381 1.00 90.50 192 LEU A N 1
ATOM 1465 C CA . LEU A 1 192 ? 22.410 1.072 -1.636 1.00 90.50 192 LEU A CA 1
ATOM 1466 C C . LEU A 1 192 ? 22.522 2.107 -2.773 1.00 90.50 192 LEU A C 1
ATOM 1468 O O . LEU A 1 192 ? 21.736 3.056 -2.831 1.00 90.50 192 LEU A O 1
ATOM 1472 N N . PRO A 1 193 ? 23.469 1.918 -3.714 1.00 90.81 193 PRO A N 1
ATOM 1473 C CA . PRO A 1 193 ? 23.609 2.790 -4.880 1.00 90.81 193 PRO A CA 1
ATOM 1474 C C . PRO A 1 193 ? 22.408 2.668 -5.842 1.00 90.81 193 PRO A C 1
ATOM 1476 O O . PRO A 1 193 ? 21.426 1.980 -5.568 1.00 90.81 193 PRO A O 1
ATOM 1479 N N . ALA A 1 194 ? 22.463 3.320 -7.004 1.00 91.31 194 ALA A N 1
ATOM 1480 C CA . ALA A 1 194 ? 21.592 2.968 -8.132 1.00 91.31 194 ALA A CA 1
ATOM 1481 C C . ALA A 1 194 ? 21.844 1.520 -8.598 1.00 91.31 194 ALA A C 1
ATOM 1483 O O . ALA A 1 194 ? 22.878 0.953 -8.245 1.00 91.31 194 ALA A O 1
ATOM 1484 N N . SER A 1 195 ? 20.925 0.931 -9.378 1.00 93.81 195 SER A N 1
ATOM 1485 C CA . SER A 1 195 ? 21.062 -0.411 -9.978 1.00 93.81 195 SER A CA 1
ATOM 1486 C C . SER A 1 195 ? 22.404 -0.601 -10.686 1.00 93.81 195 SER A C 1
ATOM 1488 O O . SER A 1 195 ? 23.007 0.369 -11.144 1.00 93.81 195 SER A O 1
ATOM 1490 N N . SER A 1 196 ? 22.857 -1.853 -10.818 1.00 94.88 196 SER A N 1
ATOM 1491 C CA . SER A 1 196 ? 24.127 -2.138 -11.500 1.00 94.88 196 SER A CA 1
ATOM 1492 C C . SER A 1 196 ? 24.177 -1.508 -12.908 1.00 94.88 196 SER A C 1
ATOM 1494 O O . SER A 1 196 ? 23.146 -1.463 -13.590 1.00 94.88 196 SER A O 1
ATOM 1496 N N . PRO A 1 197 ? 25.348 -1.027 -13.372 1.00 94.62 197 PRO A N 1
ATOM 1497 C CA . PRO A 1 197 ? 25.472 -0.423 -14.695 1.00 94.62 197 PRO A CA 1
ATOM 1498 C C . PRO A 1 197 ? 24.899 -1.325 -15.800 1.00 94.62 197 PRO A C 1
ATOM 1500 O O . PRO A 1 197 ? 25.173 -2.530 -15.852 1.00 94.62 197 PRO A O 1
ATOM 1503 N N . GLY A 1 198 ? 24.056 -0.748 -16.658 1.00 95.19 198 GLY A N 1
ATOM 1504 C CA . GLY A 1 198 ? 23.385 -1.451 -17.756 1.00 95.19 198 GLY A CA 1
ATOM 1505 C C . GLY A 1 198 ? 22.271 -2.423 -17.343 1.00 95.19 198 GLY A C 1
ATOM 1506 O O . GLY A 1 198 ? 21.766 -3.135 -18.206 1.00 95.19 198 GLY A O 1
ATOM 1507 N N . ALA A 1 199 ? 21.869 -2.496 -16.065 1.00 96.44 199 ALA A N 1
ATOM 1508 C CA . ALA A 1 199 ? 20.769 -3.370 -15.626 1.00 96.44 199 ALA A CA 1
ATOM 1509 C C . ALA A 1 199 ? 19.459 -3.086 -16.369 1.00 96.44 199 ALA A C 1
ATOM 1511 O O . ALA A 1 199 ? 18.820 -4.008 -16.873 1.00 96.44 199 ALA A O 1
ATOM 1512 N N . ALA A 1 200 ? 19.096 -1.809 -16.494 1.00 95.81 200 ALA A N 1
ATOM 1513 C CA . ALA A 1 200 ? 17.902 -1.389 -17.215 1.00 95.81 200 ALA A CA 1
ATOM 1514 C C . ALA A 1 200 ? 17.949 -1.772 -18.702 1.00 95.81 200 ALA A C 1
ATOM 1516 O O . ALA A 1 200 ? 16.956 -2.268 -19.228 1.00 95.81 200 ALA A O 1
ATOM 1517 N N . ASP A 1 201 ? 19.096 -1.610 -19.367 1.00 95.81 201 ASP A N 1
ATOM 1518 C CA . ASP A 1 201 ? 19.261 -1.979 -20.778 1.00 95.81 201 ASP A CA 1
ATOM 1519 C C . ASP A 1 201 ? 19.184 -3.493 -20.991 1.00 95.81 201 ASP A C 1
ATOM 1521 O O . ASP A 1 201 ? 18.523 -3.957 -21.925 1.00 95.81 201 ASP A O 1
ATOM 1525 N N . ARG A 1 202 ? 19.808 -4.277 -20.101 1.00 96.19 202 ARG A N 1
ATOM 1526 C CA . ARG A 1 202 ? 19.715 -5.744 -20.124 1.00 96.19 202 ARG A CA 1
ATOM 1527 C C . ARG A 1 202 ? 18.276 -6.205 -19.937 1.00 96.19 202 ARG A C 1
ATOM 1529 O O . ARG A 1 202 ? 17.799 -7.000 -20.739 1.00 96.19 202 ARG A O 1
ATOM 1536 N N . LEU A 1 203 ? 17.573 -5.670 -18.937 1.00 96.44 203 LEU A N 1
ATOM 1537 C CA . LEU A 1 203 ? 16.175 -6.018 -18.689 1.00 96.44 203 LEU A CA 1
ATOM 1538 C C . LEU A 1 203 ? 15.274 -5.590 -19.858 1.00 96.44 203 LEU A C 1
ATOM 1540 O O . LEU A 1 203 ? 14.429 -6.365 -20.295 1.00 96.44 203 LEU A O 1
ATOM 1544 N N . ARG A 1 204 ? 15.485 -4.400 -20.434 1.00 96.06 204 ARG A N 1
ATOM 1545 C CA . ARG A 1 204 ? 14.760 -3.950 -21.634 1.00 96.06 204 ARG A CA 1
ATOM 1546 C C . ARG A 1 204 ? 14.980 -4.896 -22.815 1.00 96.06 204 ARG A C 1
ATOM 1548 O O . ARG A 1 204 ? 14.032 -5.207 -23.525 1.00 96.06 204 ARG A O 1
ATOM 1555 N N . THR A 1 205 ? 16.210 -5.372 -22.996 1.00 96.38 205 THR A N 1
ATOM 1556 C CA . THR A 1 205 ? 16.555 -6.351 -24.036 1.00 96.38 205 THR A CA 1
ATOM 1557 C C . THR A 1 205 ? 15.888 -7.702 -23.771 1.00 96.38 205 THR A C 1
ATOM 1559 O O . THR A 1 205 ? 15.323 -8.291 -24.688 1.00 96.38 205 THR A O 1
ATOM 1562 N N . ALA A 1 206 ? 15.887 -8.173 -22.520 1.00 95.81 206 ALA A N 1
ATOM 1563 C CA . ALA A 1 206 ? 15.216 -9.413 -22.124 1.00 95.81 206 ALA A CA 1
ATOM 1564 C C . ALA A 1 206 ? 13.694 -9.354 -22.346 1.00 95.81 206 ALA A C 1
ATOM 1566 O O . ALA A 1 206 ? 13.086 -10.346 -22.738 1.00 95.81 206 ALA A O 1
ATOM 1567 N N . MET A 1 207 ? 13.092 -8.176 -22.161 1.00 96.94 207 MET A N 1
ATOM 1568 C CA . MET A 1 207 ? 11.668 -7.926 -22.397 1.00 96.94 207 MET A CA 1
ATOM 1569 C C . MET A 1 207 ? 11.340 -7.510 -23.841 1.00 96.94 207 MET A C 1
ATOM 1571 O O . MET A 1 207 ? 10.201 -7.147 -24.115 1.00 96.94 207 MET A O 1
ATOM 1575 N N . ALA A 1 208 ? 12.285 -7.566 -24.788 1.00 95.56 208 ALA A N 1
ATOM 1576 C CA . ALA A 1 208 ? 12.032 -7.146 -26.173 1.00 95.56 208 ALA A CA 1
ATOM 1577 C C . ALA A 1 208 ? 10.944 -7.982 -26.878 1.00 95.56 208 ALA A C 1
ATOM 1579 O O . ALA A 1 208 ? 10.327 -7.507 -27.827 1.00 95.56 208 ALA A O 1
ATOM 1580 N N . GLY A 1 209 ? 10.716 -9.217 -26.415 1.00 93.94 209 GLY A N 1
ATOM 1581 C CA . GLY A 1 209 ? 9.649 -10.103 -26.888 1.00 93.94 209 GLY A CA 1
ATOM 1582 C C . GLY A 1 209 ? 8.387 -10.118 -26.019 1.00 93.94 209 GLY A C 1
ATOM 1583 O O . GLY A 1 209 ? 7.509 -10.937 -26.282 1.00 93.94 209 GLY A O 1
ATOM 1584 N N . ALA A 1 210 ? 8.301 -9.273 -24.985 1.00 96.00 210 ALA A N 1
ATOM 1585 C CA . ALA A 1 210 ? 7.130 -9.211 -24.114 1.00 96.00 210 ALA A CA 1
ATOM 1586 C C . ALA A 1 210 ? 5.894 -8.693 -24.874 1.00 96.00 210 ALA A C 1
ATOM 1588 O O . ALA A 1 210 ? 5.998 -7.898 -25.807 1.00 96.00 210 ALA A O 1
ATOM 1589 N N . ASP A 1 211 ? 4.703 -9.106 -24.446 1.00 93.88 211 ASP A N 1
ATOM 1590 C CA . ASP A 1 211 ? 3.407 -8.674 -24.995 1.00 93.88 211 ASP A CA 1
ATOM 1591 C C . ASP A 1 211 ? 2.847 -7.403 -24.311 1.00 93.88 211 ASP A C 1
ATOM 1593 O O . ASP A 1 211 ? 1.667 -7.077 -24.455 1.00 93.88 211 ASP A O 1
ATOM 1597 N N . PHE A 1 212 ? 3.699 -6.661 -23.597 1.00 95.19 212 PHE A N 1
ATOM 1598 C CA . PHE A 1 212 ? 3.454 -5.304 -23.090 1.00 95.19 212 PHE A CA 1
ATOM 1599 C C . PHE A 1 212 ? 4.650 -4.399 -23.408 1.00 95.19 212 PHE A C 1
ATOM 1601 O O . PHE A 1 212 ? 5.700 -4.894 -23.807 1.00 95.19 212 PHE A O 1
ATOM 1608 N N . THR A 1 213 ? 4.520 -3.077 -23.239 1.00 95.31 213 THR A N 1
ATOM 1609 C CA . THR A 1 213 ? 5.607 -2.133 -23.558 1.00 95.31 213 THR A CA 1
ATOM 1610 C C . THR A 1 213 ? 6.404 -1.761 -22.303 1.00 95.31 213 THR A C 1
ATOM 1612 O O . THR A 1 213 ? 5.908 -0.971 -21.496 1.00 95.31 213 THR A O 1
ATOM 1615 N N . PRO A 1 214 ? 7.656 -2.238 -22.121 1.00 94.69 214 PRO A N 1
ATOM 1616 C CA . PRO A 1 214 ? 8.518 -1.795 -21.030 1.00 94.69 214 PRO A CA 1
ATOM 1617 C C . PRO A 1 214 ? 8.596 -0.271 -20.915 1.00 94.69 214 PRO A C 1
ATOM 1619 O O . PRO A 1 214 ? 9.000 0.433 -21.843 1.00 94.69 214 PRO A O 1
ATOM 1622 N N . ARG A 1 215 ? 8.230 0.253 -19.747 1.00 94.25 215 ARG A N 1
ATOM 1623 C CA . ARG A 1 215 ? 8.183 1.691 -19.475 1.00 94.25 215 ARG A CA 1
ATOM 1624 C C . ARG A 1 215 ? 9.556 2.207 -19.041 1.00 94.25 215 ARG A C 1
ATOM 1626 O O . ARG A 1 215 ? 10.048 1.879 -17.963 1.00 94.25 215 ARG A O 1
ATOM 1633 N N . ALA A 1 216 ? 10.175 3.046 -19.872 1.00 92.88 216 ALA A N 1
ATOM 1634 C CA . ALA A 1 216 ? 11.501 3.606 -19.597 1.00 92.88 216 ALA A CA 1
ATOM 1635 C C . ALA A 1 216 ? 11.539 4.460 -18.316 1.00 92.88 216 ALA A C 1
ATOM 1637 O O . ALA A 1 216 ? 12.494 4.380 -17.553 1.00 92.88 216 ALA A O 1
ATOM 1638 N N . ASP A 1 217 ? 10.482 5.222 -18.039 1.00 90.50 217 ASP A N 1
ATOM 1639 C CA . ASP A 1 217 ? 10.336 6.023 -16.819 1.00 90.50 217 ASP A CA 1
ATOM 1640 C C . ASP A 1 217 ? 10.221 5.170 -15.545 1.00 90.50 217 ASP A C 1
ATOM 1642 O O . ASP A 1 217 ? 10.678 5.600 -14.485 1.00 90.50 217 ASP A O 1
ATOM 1646 N N . ALA A 1 218 ? 9.670 3.953 -15.639 1.00 92.31 218 ALA A N 1
ATOM 1647 C CA . ALA A 1 218 ? 9.672 2.988 -14.539 1.00 92.31 218 ALA A CA 1
ATOM 1648 C C . ALA A 1 218 ? 11.093 2.467 -14.266 1.00 92.31 218 ALA A C 1
ATOM 1650 O O . ALA A 1 218 ? 11.542 2.464 -13.120 1.00 92.31 218 ALA A O 1
ATOM 1651 N N . LEU A 1 219 ? 11.834 2.094 -15.316 1.00 94.25 219 LEU A N 1
ATOM 1652 C CA . LEU A 1 219 ? 13.222 1.625 -15.198 1.00 94.25 219 LEU A CA 1
ATOM 1653 C C . LEU A 1 219 ? 14.174 2.722 -14.702 1.00 94.25 219 LEU A C 1
ATOM 1655 O O . LEU A 1 219 ? 15.033 2.459 -13.861 1.00 94.25 219 LEU A O 1
ATOM 1659 N N . ALA A 1 220 ? 13.959 3.967 -15.129 1.00 91.25 220 ALA A N 1
ATOM 1660 C CA . ALA A 1 220 ? 14.746 5.121 -14.704 1.00 91.25 220 ALA A CA 1
ATOM 1661 C C . ALA A 1 220 ? 14.683 5.371 -13.185 1.00 91.25 220 ALA A C 1
ATOM 1663 O O . ALA A 1 220 ? 15.522 6.081 -12.634 1.00 91.25 220 ALA A O 1
ATOM 1664 N N . LEU A 1 221 ? 13.690 4.832 -12.461 1.00 89.00 221 LEU A N 1
ATOM 1665 C CA . LEU A 1 221 ? 13.663 4.882 -10.989 1.00 89.00 221 LEU A CA 1
ATOM 1666 C C . LEU A 1 221 ? 14.846 4.137 -10.370 1.00 89.00 221 LEU A C 1
ATOM 1668 O O . LEU A 1 221 ? 15.344 4.535 -9.320 1.00 89.00 221 LEU A O 1
ATOM 1672 N N . PHE A 1 222 ? 15.303 3.073 -11.023 1.00 92.12 222 PHE A N 1
ATOM 1673 C CA . PHE A 1 222 ? 16.365 2.225 -10.507 1.00 92.12 222 PHE A CA 1
ATOM 1674 C C . PHE A 1 222 ? 17.757 2.734 -10.866 1.00 92.12 222 PHE A C 1
ATOM 1676 O O . PHE A 1 222 ? 18.678 2.533 -10.076 1.00 92.12 222 PHE A O 1
ATOM 1683 N N . GLU A 1 223 ? 17.878 3.453 -11.984 1.00 91.44 223 GLU A N 1
ATOM 1684 C CA . GLU A 1 223 ? 19.118 4.077 -12.469 1.00 91.44 223 GLU A CA 1
ATOM 1685 C C . GLU A 1 223 ? 19.566 5.280 -11.627 1.00 91.44 223 GLU A C 1
ATOM 1687 O O . GLU A 1 223 ? 20.725 5.680 -11.690 1.00 91.44 223 GLU A O 1
ATOM 1692 N N . ARG A 1 224 ? 18.668 5.846 -10.814 1.00 88.94 224 ARG A N 1
ATOM 1693 C CA . ARG A 1 224 ? 18.952 6.982 -9.928 1.00 88.94 224 ARG A CA 1
ATOM 1694 C C . ARG A 1 224 ? 19.223 6.524 -8.507 1.00 88.94 224 ARG A C 1
ATOM 1696 O O . ARG A 1 224 ? 18.510 5.677 -7.978 1.00 88.94 224 ARG A O 1
ATOM 1703 N N . SER A 1 225 ? 20.169 7.152 -7.831 1.00 86.12 225 SER A N 1
ATOM 1704 C CA . SER A 1 225 ? 20.307 7.063 -6.377 1.00 86.12 225 SER A CA 1
ATOM 1705 C C . SER A 1 225 ? 19.079 7.637 -5.649 1.00 86.12 225 SER A C 1
ATOM 1707 O O . SER A 1 225 ? 18.236 8.346 -6.217 1.00 86.12 225 SER A O 1
ATOM 1709 N N . GLN A 1 226 ? 18.966 7.341 -4.352 1.00 81.94 226 GLN A N 1
ATOM 1710 C CA . GLN A 1 226 ? 17.891 7.895 -3.526 1.00 81.94 226 GLN A CA 1
ATOM 1711 C C . GLN A 1 226 ? 17.980 9.426 -3.418 1.00 81.94 226 GLN A C 1
ATOM 1713 O O . GLN A 1 226 ? 16.964 10.115 -3.486 1.00 81.94 226 GLN A O 1
ATOM 1718 N N . SER A 1 227 ? 19.197 9.967 -3.310 1.00 81.50 227 SER A N 1
ATOM 1719 C CA . SER A 1 227 ? 19.432 11.409 -3.202 1.00 81.50 227 SER A CA 1
ATOM 1720 C C . SER A 1 227 ? 19.088 12.156 -4.493 1.00 81.50 227 SER A C 1
ATOM 1722 O O . SER A 1 227 ? 18.532 13.249 -4.430 1.00 81.50 227 SER A O 1
ATOM 1724 N N . GLU A 1 228 ? 19.355 11.568 -5.661 1.00 85.31 228 GLU A N 1
ATOM 1725 C CA . GLU A 1 228 ? 18.910 12.113 -6.951 1.00 85.31 228 GLU A CA 1
ATOM 1726 C C . GLU A 1 228 ? 17.389 12.106 -7.061 1.00 85.31 228 GLU A C 1
ATOM 1728 O O . GLU A 1 228 ? 16.803 13.090 -7.506 1.00 85.31 228 GLU A O 1
ATOM 1733 N N . SER A 1 229 ? 16.740 11.037 -6.593 1.00 79.81 229 SER A N 1
ATOM 1734 C CA . SER A 1 229 ? 15.278 10.943 -6.587 1.00 79.81 229 SER A CA 1
ATOM 1735 C C . SER A 1 229 ? 14.638 12.066 -5.762 1.00 79.81 229 SER A C 1
ATOM 1737 O O . SER A 1 229 ? 13.641 12.639 -6.191 1.00 79.81 229 SER A O 1
ATOM 1739 N N . TRP A 1 230 ? 15.237 12.446 -4.629 1.00 77.94 230 TRP A N 1
ATOM 1740 C CA . TRP A 1 230 ? 14.746 13.542 -3.783 1.00 77.94 230 TRP A CA 1
ATOM 1741 C C . TRP A 1 230 ? 14.875 14.931 -4.415 1.00 77.94 230 TRP A C 1
ATOM 1743 O O . TRP A 1 230 ? 14.091 15.821 -4.097 1.00 77.94 230 TRP A O 1
ATOM 1753 N N . ARG A 1 231 ? 15.835 15.137 -5.324 1.00 81.12 231 ARG A N 1
ATOM 1754 C CA . ARG A 1 231 ? 16.072 16.449 -5.956 1.00 81.12 231 ARG A CA 1
ATOM 1755 C C . ARG A 1 231 ? 15.047 16.814 -7.027 1.00 81.12 231 ARG A C 1
ATOM 1757 O O . ARG A 1 231 ? 15.006 17.963 -7.450 1.00 81.12 231 ARG A O 1
ATOM 1764 N N . LEU A 1 232 ? 14.248 15.856 -7.488 1.00 74.88 232 LEU A N 1
ATOM 1765 C CA . LEU A 1 232 ? 13.378 16.033 -8.654 1.00 74.88 232 LEU A CA 1
ATOM 1766 C C . LEU A 1 232 ? 12.029 16.681 -8.344 1.00 74.88 232 LEU A C 1
ATOM 1768 O O . LEU A 1 232 ? 11.240 16.901 -9.260 1.00 74.88 232 LEU A O 1
ATOM 1772 N N . TYR A 1 233 ? 11.750 16.989 -7.079 1.00 71.06 233 TYR A N 1
ATOM 1773 C CA . TYR A 1 233 ? 10.399 17.320 -6.653 1.00 71.06 233 TYR A CA 1
ATOM 1774 C C . TYR A 1 233 ? 10.334 18.520 -5.712 1.00 71.06 233 TYR A C 1
ATOM 1776 O O . TYR A 1 233 ? 11.247 18.798 -4.936 1.00 71.06 233 TYR A O 1
ATOM 1784 N N . SER A 1 234 ? 9.198 19.214 -5.769 1.00 80.44 234 SER A N 1
ATOM 1785 C CA . SER A 1 234 ? 8.901 20.365 -4.924 1.00 80.44 234 SER A CA 1
ATOM 1786 C C . SER A 1 234 ? 8.297 19.915 -3.597 1.00 80.44 234 SER A C 1
ATOM 1788 O O . SER A 1 234 ? 7.117 19.574 -3.520 1.00 80.44 234 SER A O 1
ATOM 1790 N N . ILE A 1 235 ? 9.091 19.971 -2.525 1.00 83.12 235 ILE A N 1
ATOM 1791 C CA . ILE A 1 235 ? 8.623 19.717 -1.151 1.00 83.12 235 ILE A CA 1
ATOM 1792 C C . ILE A 1 235 ? 7.401 20.592 -0.830 1.00 83.12 235 ILE A C 1
ATOM 1794 O O . ILE A 1 235 ? 6.447 20.131 -0.210 1.00 83.12 235 ILE A O 1
ATOM 1798 N N . THR A 1 236 ? 7.402 21.850 -1.281 1.00 84.19 236 THR A N 1
ATOM 1799 C CA . THR A 1 236 ? 6.325 22.809 -1.015 1.00 84.19 236 THR A CA 1
ATOM 1800 C C . THR A 1 236 ? 4.994 22.365 -1.615 1.00 84.19 236 THR A C 1
ATOM 1802 O O . THR A 1 236 ? 3.983 22.401 -0.919 1.00 84.19 236 THR A O 1
ATOM 1805 N N . GLU A 1 237 ? 4.975 21.919 -2.872 1.00 81.44 237 GLU A N 1
ATOM 1806 C CA . GLU A 1 237 ? 3.735 21.479 -3.531 1.00 81.44 237 GLU A CA 1
ATOM 1807 C C . GLU A 1 237 ? 3.160 20.233 -2.852 1.00 81.44 237 GLU A C 1
ATOM 1809 O O . GLU A 1 237 ? 1.962 20.169 -2.566 1.00 81.44 237 GLU A O 1
ATOM 1814 N N . VAL A 1 238 ? 4.027 19.275 -2.515 1.00 81.06 238 VAL A N 1
ATOM 1815 C CA . VAL A 1 238 ? 3.620 18.038 -1.845 1.00 81.06 238 VAL A CA 1
ATOM 1816 C C . VAL A 1 238 ? 3.090 18.324 -0.434 1.00 81.06 238 VAL A C 1
ATOM 1818 O O . VAL A 1 238 ? 2.046 17.799 -0.046 1.00 81.06 238 VAL A O 1
ATOM 1821 N N . LEU A 1 239 ? 3.754 19.203 0.326 1.00 85.06 239 LEU A N 1
ATOM 1822 C CA . LEU A 1 239 ? 3.293 19.610 1.656 1.00 85.06 239 LEU A CA 1
ATOM 1823 C C . LEU A 1 239 ? 1.951 20.342 1.607 1.00 85.06 239 LEU A C 1
ATOM 1825 O O . LEU A 1 239 ? 1.092 20.058 2.438 1.00 85.06 239 LEU A O 1
ATOM 1829 N N . LEU A 1 240 ? 1.746 21.253 0.651 1.00 87.75 240 LEU A N 1
ATOM 1830 C CA . LEU A 1 240 ? 0.486 21.990 0.520 1.00 87.75 240 LEU A CA 1
ATOM 1831 C C . LEU A 1 240 ? -0.692 21.062 0.205 1.00 87.75 240 LEU A C 1
ATOM 1833 O O . LEU A 1 240 ? -1.774 21.251 0.761 1.00 87.75 240 LEU A O 1
ATOM 1837 N N . LEU A 1 241 ? -0.479 20.036 -0.625 1.00 85.12 241 LEU A N 1
ATOM 1838 C CA . LEU A 1 241 ? -1.499 19.025 -0.904 1.00 85.12 241 LEU A CA 1
ATOM 1839 C C . LEU A 1 241 ? -1.805 18.165 0.333 1.00 85.12 241 LEU A C 1
ATOM 1841 O O . LEU A 1 241 ? -2.967 17.896 0.643 1.00 85.12 241 LEU A O 1
ATOM 1845 N N . ILE A 1 242 ? -0.767 17.720 1.044 1.00 90.88 242 ILE A N 1
ATOM 1846 C CA . ILE A 1 242 ? -0.902 16.743 2.132 1.00 90.88 242 ILE A CA 1
ATOM 1847 C C . ILE A 1 242 ? -1.350 17.378 3.447 1.00 90.88 242 ILE A C 1
ATOM 1849 O O . ILE A 1 242 ? -2.057 16.731 4.219 1.00 90.88 242 ILE A O 1
ATOM 1853 N N . ALA A 1 243 ? -0.979 18.628 3.719 1.00 93.19 243 ALA A N 1
ATOM 1854 C CA . ALA A 1 243 ? -1.289 19.324 4.965 1.00 93.19 243 ALA A CA 1
ATOM 1855 C C . ALA A 1 243 ? -2.772 19.241 5.387 1.00 93.19 243 ALA A C 1
ATOM 1857 O O . ALA A 1 243 ? -3.021 18.835 6.526 1.00 93.19 243 ALA A O 1
ATOM 1858 N N . PRO A 1 244 ? -3.774 19.549 4.533 1.00 93.88 244 PRO A N 1
ATOM 1859 C CA . PRO A 1 244 ? -5.177 19.433 4.934 1.00 93.88 244 PRO A CA 1
ATOM 1860 C C . PRO A 1 244 ? -5.571 17.991 5.281 1.00 93.88 244 PRO A C 1
ATOM 1862 O O . PRO A 1 244 ? -6.277 17.770 6.265 1.00 93.88 244 PRO A O 1
ATOM 1865 N N . ILE A 1 245 ? -5.071 17.000 4.536 1.00 94.50 245 ILE A N 1
ATOM 1866 C CA . ILE A 1 245 ? -5.322 15.578 4.810 1.00 94.50 245 ILE A CA 1
ATOM 1867 C C . ILE A 1 245 ? -4.717 15.203 6.161 1.00 94.50 245 ILE A C 1
ATOM 1869 O O . ILE A 1 245 ? -5.403 14.617 6.997 1.00 94.50 245 ILE A O 1
ATOM 1873 N N . LEU A 1 246 ? -3.456 15.585 6.393 1.00 95.31 246 LEU A N 1
ATOM 1874 C CA . LEU A 1 246 ? -2.719 15.329 7.626 1.00 95.31 246 LEU A CA 1
ATOM 1875 C C . LEU A 1 246 ? -3.457 15.895 8.845 1.00 95.31 246 LEU A C 1
ATOM 1877 O O . LEU A 1 246 ? -3.644 15.183 9.831 1.00 95.31 246 LEU A O 1
ATOM 1881 N N . VAL A 1 247 ? -3.922 17.146 8.765 1.00 96.50 247 VAL A N 1
ATOM 1882 C CA . VAL A 1 247 ? -4.706 17.784 9.832 1.00 96.50 247 VAL A CA 1
ATOM 1883 C C . VAL A 1 247 ? -5.976 16.986 10.115 1.00 96.50 247 VAL A C 1
ATOM 1885 O O . VAL A 1 247 ? -6.254 16.672 11.274 1.00 96.50 247 VAL A O 1
ATOM 1888 N N . VAL A 1 248 ? -6.729 16.605 9.079 1.00 95.94 248 VAL A N 1
ATOM 1889 C CA . VAL A 1 248 ? -7.976 15.847 9.250 1.00 95.94 248 VAL A CA 1
ATOM 1890 C C . VAL A 1 248 ? -7.719 14.470 9.865 1.00 95.94 248 VAL A C 1
ATOM 1892 O O . VAL A 1 248 ? -8.415 14.102 10.813 1.00 95.94 248 VAL A O 1
ATOM 1895 N N . VAL A 1 249 ? -6.723 13.713 9.389 1.00 95.69 249 VAL A N 1
ATOM 1896 C CA . VAL A 1 249 ? -6.456 12.362 9.914 1.00 95.69 249 VAL A CA 1
ATOM 1897 C C . VAL A 1 249 ? -5.870 12.390 11.324 1.00 95.69 249 VAL A C 1
ATOM 1899 O O . VAL A 1 249 ? -6.282 11.582 12.154 1.00 95.69 249 VAL A O 1
ATOM 1902 N N . VAL A 1 250 ? -4.965 13.323 11.642 1.00 96.44 250 VAL A N 1
ATOM 1903 C CA . VAL A 1 250 ? -4.345 13.415 12.975 1.00 96.44 250 VAL A CA 1
ATOM 1904 C C . VAL A 1 250 ? -5.341 13.945 13.996 1.00 96.44 250 VAL A C 1
ATOM 1906 O O . VAL A 1 250 ? -5.537 13.308 15.030 1.00 96.44 250 VAL A O 1
ATOM 1909 N N . THR A 1 251 ? -6.018 15.062 13.715 1.00 95.69 251 THR A N 1
ATOM 1910 C CA . THR A 1 251 ? -7.033 15.603 14.631 1.00 95.69 251 THR A CA 1
ATOM 1911 C C . THR A 1 251 ? -8.205 14.637 14.751 1.00 95.69 251 THR A C 1
ATOM 1913 O O . THR A 1 251 ? -8.631 14.330 15.864 1.00 95.69 251 THR A O 1
ATOM 1916 N N . GLY A 1 252 ? -8.677 14.075 13.634 1.00 93.25 252 GLY A N 1
ATOM 1917 C CA . GLY A 1 252 ? -9.693 13.028 13.626 1.00 93.25 252 GLY A CA 1
ATOM 1918 C C . GLY A 1 252 ? -9.290 11.850 14.508 1.00 93.25 252 GLY A C 1
ATOM 1919 O O . GLY A 1 252 ? -10.084 11.426 15.342 1.00 93.25 252 GLY A O 1
ATOM 1920 N N . PHE A 1 253 ? -8.047 11.370 14.408 1.00 95.00 253 PHE A N 1
ATOM 1921 C CA . PHE A 1 253 ? -7.542 10.286 15.247 1.00 95.00 253 PHE A CA 1
ATOM 1922 C C . PHE A 1 253 ? -7.459 10.677 16.724 1.00 95.00 253 PHE A C 1
ATOM 1924 O O . PHE A 1 253 ? -7.960 9.942 17.570 1.00 95.00 253 PHE A O 1
ATOM 1931 N N . LEU A 1 254 ? -6.886 11.837 17.050 1.00 95.12 254 LEU A N 1
ATOM 1932 C CA . LEU A 1 254 ? -6.709 12.292 18.433 1.00 95.12 254 LEU A CA 1
ATOM 1933 C C . LEU A 1 254 ? -8.041 12.555 19.151 1.00 95.12 254 LEU A C 1
ATOM 1935 O O . LEU A 1 254 ? -8.148 12.336 20.360 1.00 95.12 254 LEU A O 1
ATOM 1939 N N . LEU A 1 255 ? -9.079 12.957 18.409 1.00 93.88 255 LEU A N 1
ATOM 1940 C CA . LEU A 1 255 ? -10.451 13.071 18.916 1.00 93.88 255 LEU A CA 1
ATOM 1941 C C . LEU A 1 255 ? -11.087 11.708 19.233 1.00 93.88 255 LEU A C 1
ATOM 1943 O O . LEU A 1 255 ? -11.979 11.639 20.083 1.00 93.88 255 LEU A O 1
ATOM 1947 N N . GLN A 1 256 ? -10.635 10.636 18.576 1.00 92.38 256 GLN A N 1
ATOM 1948 C CA . GLN A 1 256 ? -11.009 9.258 18.905 1.00 92.38 256 GLN A CA 1
ATOM 1949 C C . GLN A 1 256 ? -10.175 8.725 20.073 1.00 92.38 256 GLN A C 1
ATOM 1951 O O . GLN A 1 256 ? -10.707 8.128 21.007 1.00 92.38 256 GLN A O 1
ATOM 1956 N N . ARG A 1 257 ? -8.852 8.924 20.019 1.00 91.94 257 ARG A N 1
ATOM 1957 C CA . ARG A 1 257 ? -7.874 8.319 20.927 1.00 91.94 257 ARG A CA 1
ATOM 1958 C C . ARG A 1 257 ? -6.716 9.271 21.199 1.00 91.94 257 ARG A C 1
ATOM 1960 O O . ARG A 1 257 ? -5.971 9.624 20.294 1.00 91.94 257 ARG A O 1
ATOM 1967 N N . ARG A 1 258 ? -6.477 9.582 22.474 1.00 91.75 258 ARG A N 1
ATOM 1968 C CA . ARG A 1 258 ? -5.315 10.367 22.931 1.00 91.75 258 ARG A CA 1
ATOM 1969 C C . ARG A 1 258 ? -4.037 9.515 23.000 1.00 91.75 258 ARG A C 1
ATOM 1971 O O . ARG A 1 258 ? -3.379 9.463 24.032 1.00 91.75 258 ARG A O 1
ATOM 1978 N N . ASP A 1 259 ? -3.724 8.809 21.917 1.00 94.81 259 ASP A N 1
ATOM 1979 C CA . ASP A 1 259 ? -2.533 7.964 21.783 1.00 94.81 259 ASP A CA 1
ATOM 1980 C C . ASP A 1 259 ? -1.577 8.592 20.764 1.00 94.81 259 ASP A C 1
ATOM 1982 O O . ASP A 1 259 ? -1.761 8.468 19.552 1.00 94.81 259 ASP A O 1
ATOM 1986 N N . VAL A 1 260 ? -0.562 9.294 21.272 1.00 95.12 260 VAL A N 1
ATOM 1987 C CA . VAL A 1 260 ? 0.405 10.040 20.454 1.00 95.12 260 VAL A CA 1
ATOM 1988 C C . VAL A 1 260 ? 1.260 9.106 19.595 1.00 95.12 260 VAL A C 1
ATOM 1990 O O . VAL A 1 260 ? 1.565 9.444 18.456 1.00 95.12 260 VAL A O 1
ATOM 1993 N N . LEU A 1 261 ? 1.605 7.912 20.090 1.00 95.31 261 LEU A N 1
ATOM 1994 C CA . LEU A 1 261 ? 2.403 6.948 19.325 1.00 95.31 261 LEU A CA 1
ATOM 1995 C C . LEU A 1 261 ? 1.612 6.408 18.132 1.00 95.31 261 LEU A C 1
ATOM 1997 O O . LEU A 1 261 ? 2.129 6.318 17.020 1.00 95.31 261 LEU A O 1
ATOM 2001 N N . ALA A 1 262 ? 0.335 6.092 18.343 1.00 96.50 262 ALA A N 1
ATOM 2002 C CA . ALA A 1 262 ? -0.543 5.674 17.260 1.00 96.50 262 ALA A CA 1
ATOM 2003 C C . ALA A 1 262 ? -0.818 6.814 16.267 1.00 96.50 262 ALA A C 1
ATOM 2005 O O . ALA A 1 262 ? -0.817 6.572 15.063 1.00 96.50 262 ALA A O 1
ATOM 2006 N N . ALA A 1 263 ? -0.979 8.052 16.748 1.00 97.12 263 ALA A N 1
ATOM 2007 C CA . ALA A 1 263 ? -1.094 9.226 15.885 1.00 97.12 263 ALA A CA 1
ATOM 2008 C C . ALA A 1 263 ? 0.170 9.436 15.033 1.00 97.12 263 ALA A C 1
ATOM 2010 O O . ALA A 1 263 ? 0.059 9.742 13.849 1.00 97.12 263 ALA A O 1
ATOM 2011 N N . ALA A 1 264 ? 1.361 9.197 15.591 1.00 96.94 264 ALA A N 1
ATOM 2012 C CA . ALA A 1 264 ? 2.614 9.250 14.843 1.00 96.94 264 ALA A CA 1
ATOM 2013 C C . ALA A 1 264 ? 2.664 8.189 13.729 1.00 96.94 264 ALA A C 1
ATOM 2015 O O . ALA A 1 264 ? 3.067 8.502 12.615 1.00 96.94 264 ALA A O 1
ATOM 2016 N N . ALA A 1 265 ? 2.187 6.963 13.977 1.00 97.31 265 ALA A N 1
ATOM 2017 C CA . ALA A 1 265 ? 2.081 5.940 12.929 1.00 97.31 265 ALA A CA 1
ATOM 2018 C C . ALA A 1 265 ? 1.062 6.302 11.831 1.00 97.31 265 ALA A C 1
ATOM 2020 O O . ALA A 1 265 ? 1.272 5.973 10.664 1.00 97.31 265 ALA A O 1
ATOM 2021 N N . VAL A 1 266 ? -0.022 7.004 12.187 1.00 97.12 266 VAL A N 1
ATOM 2022 C CA . VAL A 1 266 ? -0.970 7.567 11.211 1.00 97.12 266 VAL A CA 1
ATOM 2023 C C . VAL A 1 266 ? -0.312 8.655 10.367 1.00 97.12 266 VAL A C 1
ATOM 2025 O O . VAL A 1 266 ? -0.502 8.668 9.158 1.00 97.12 266 VAL A O 1
ATOM 2028 N N . ALA A 1 267 ? 0.459 9.544 10.993 1.00 96.88 267 ALA A N 1
ATOM 2029 C CA . ALA A 1 267 ? 1.095 10.687 10.345 1.00 96.88 267 ALA A CA 1
ATOM 2030 C C . ALA A 1 267 ? 2.375 10.338 9.569 1.00 96.88 267 ALA A C 1
ATOM 2032 O O . ALA A 1 267 ? 2.794 11.129 8.729 1.00 96.88 267 ALA A O 1
ATOM 2033 N N . ALA A 1 268 ? 3.000 9.187 9.833 1.00 96.31 268 ALA A N 1
ATOM 2034 C CA . ALA A 1 268 ? 4.296 8.819 9.261 1.00 96.31 268 ALA A CA 1
ATOM 2035 C C . ALA A 1 268 ? 4.377 8.937 7.723 1.00 96.31 268 ALA A C 1
ATOM 2037 O O . ALA A 1 268 ? 5.377 9.484 7.251 1.00 96.31 268 ALA A O 1
ATOM 2038 N N . PRO A 1 269 ? 3.346 8.566 6.930 1.00 94.75 269 PRO A N 1
ATOM 2039 C CA . PRO A 1 269 ? 3.386 8.761 5.482 1.00 94.75 269 PRO A CA 1
ATOM 2040 C C . PRO A 1 269 ? 3.530 10.228 5.048 1.00 94.75 269 PRO A C 1
ATOM 2042 O O . PRO A 1 269 ? 4.049 10.480 3.970 1.00 94.75 269 PRO A O 1
ATOM 2045 N N . ALA A 1 270 ? 3.151 11.216 5.870 1.00 92.56 270 ALA A N 1
ATOM 2046 C CA . ALA A 1 270 ? 3.352 12.630 5.535 1.00 92.56 270 ALA A CA 1
ATOM 2047 C C . ALA A 1 270 ? 4.834 13.019 5.477 1.00 92.56 270 ALA A C 1
ATOM 2049 O O . ALA A 1 270 ? 5.181 13.988 4.807 1.00 92.56 270 ALA A O 1
ATOM 2050 N N . LEU A 1 271 ? 5.724 12.258 6.124 1.00 90.62 271 LEU A N 1
ATOM 2051 C CA . LEU A 1 271 ? 7.166 12.481 6.010 1.00 90.62 271 LEU A CA 1
ATOM 2052 C C . LEU A 1 271 ? 7.688 12.163 4.600 1.00 90.62 271 LEU A C 1
ATOM 2054 O O . LEU A 1 271 ? 8.726 12.692 4.206 1.00 90.62 271 LEU A O 1
ATOM 2058 N N . LEU A 1 272 ? 6.946 11.384 3.801 1.00 83.81 272 LEU A N 1
ATOM 2059 C CA . LEU A 1 272 ? 7.265 11.160 2.387 1.00 83.81 272 LEU A CA 1
ATOM 2060 C C . LEU A 1 272 ? 7.130 12.440 1.551 1.00 83.81 272 LEU A C 1
ATOM 2062 O O . LEU A 1 272 ? 7.746 12.526 0.492 1.00 83.81 272 LEU A O 1
ATOM 2066 N N . ALA A 1 273 ? 6.444 13.475 2.057 1.00 80.00 273 ALA A N 1
ATOM 2067 C CA . ALA A 1 273 ? 6.432 14.794 1.427 1.00 80.00 273 ALA A CA 1
ATOM 2068 C C . ALA A 1 273 ? 7.8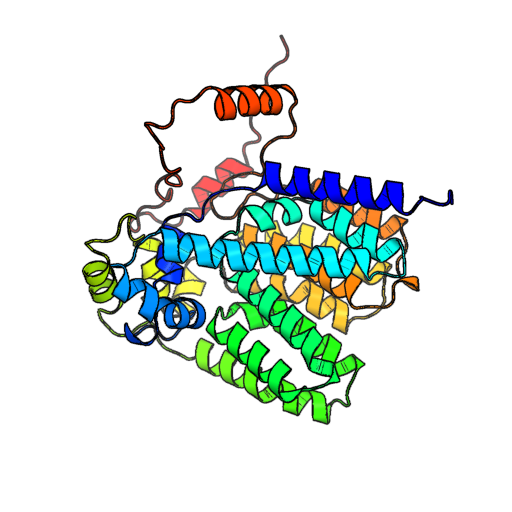39 15.391 1.267 1.00 80.00 273 ALA A C 1
ATOM 2070 O O . ALA A 1 273 ? 8.112 16.090 0.295 1.00 80.00 273 ALA A O 1
ATOM 2071 N N . PHE A 1 274 ? 8.752 15.068 2.188 1.00 77.19 274 PHE A N 1
ATOM 2072 C CA . PHE A 1 274 ? 10.152 15.491 2.124 1.00 77.19 274 PHE A CA 1
ATOM 2073 C C . PHE A 1 274 ? 11.004 14.609 1.206 1.00 77.19 274 PHE A C 1
ATOM 2075 O O . PHE A 1 274 ? 12.073 15.031 0.777 1.00 77.19 274 PHE A O 1
ATOM 2082 N N . ALA A 1 275 ? 10.528 13.405 0.878 1.00 68.12 275 ALA A N 1
ATOM 2083 C CA . ALA A 1 275 ? 11.152 12.525 -0.106 1.00 68.12 275 ALA A CA 1
ATOM 2084 C C . ALA A 1 275 ? 10.704 12.849 -1.544 1.00 68.12 275 ALA A C 1
ATOM 2086 O O . ALA A 1 275 ? 11.176 12.214 -2.488 1.00 68.12 275 ALA A O 1
ATOM 2087 N N . GLY A 1 276 ? 9.798 13.822 -1.716 1.00 57.28 276 GLY A N 1
ATOM 2088 C CA . GLY A 1 276 ? 9.444 14.439 -2.994 1.00 57.28 276 GLY A CA 1
ATOM 2089 C C . GLY A 1 276 ? 8.604 13.579 -3.938 1.00 57.28 276 GLY A C 1
ATOM 2090 O O . GLY A 1 276 ? 7.979 14.075 -4.858 1.00 57.28 276 G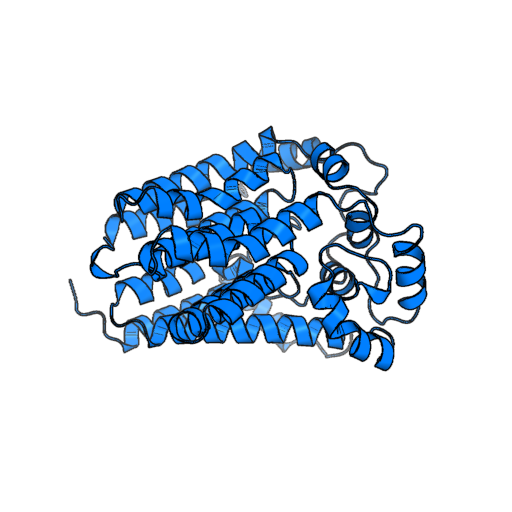LY A O 1
ATOM 2091 N N . TRP A 1 277 ? 8.543 12.285 -3.711 1.00 61.88 277 TRP A N 1
ATOM 2092 C CA . TRP A 1 277 ? 7.934 11.344 -4.629 1.00 61.88 277 TRP A CA 1
ATOM 2093 C C . TRP A 1 277 ? 6.398 11.553 -4.696 1.00 61.88 277 TRP A C 1
ATOM 2095 O O . TRP A 1 277 ? 5.824 12.036 -3.740 1.00 61.88 277 TRP A O 1
ATOM 2105 N N . ASP A 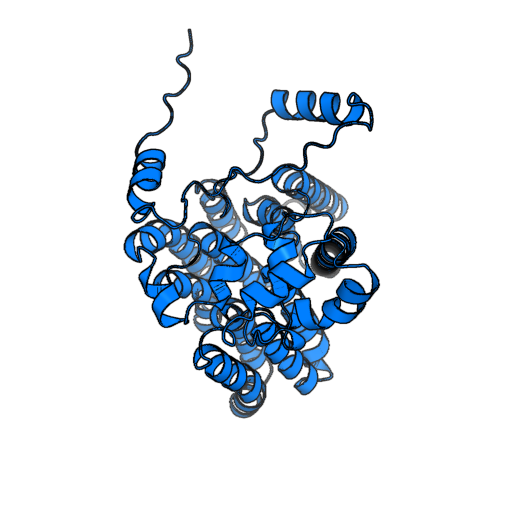1 278 ? 5.740 11.290 -5.830 1.00 71.00 278 ASP A N 1
ATOM 2106 C CA . ASP A 1 278 ? 4.277 11.106 -5.996 1.00 71.00 278 ASP A CA 1
ATOM 2107 C C . ASP A 1 278 ? 3.340 11.697 -4.912 1.00 71.00 278 ASP A C 1
ATOM 2109 O O . ASP A 1 278 ? 2.896 11.040 -3.966 1.00 71.00 278 ASP A O 1
ATOM 2113 N N . TRP A 1 279 ? 3.019 12.971 -5.095 1.00 73.25 279 TRP A N 1
ATOM 2114 C CA . TRP A 1 279 ? 2.187 13.789 -4.225 1.00 73.25 279 TRP A CA 1
ATOM 2115 C C . TRP A 1 279 ? 0.842 13.181 -3.789 1.00 73.25 279 TRP A C 1
ATOM 2117 O O . TRP A 1 279 ? 0.498 13.237 -2.606 1.00 73.25 279 TRP A O 1
ATOM 2127 N N . ALA A 1 280 ? 0.073 12.598 -4.710 1.00 81.94 280 ALA A N 1
ATOM 2128 C CA . ALA A 1 280 ? -1.285 12.156 -4.414 1.00 81.94 280 ALA A CA 1
ATOM 2129 C C . ALA A 1 280 ? -1.316 10.816 -3.664 1.00 81.94 280 ALA A C 1
ATOM 2131 O O . ALA A 1 280 ? -2.150 10.608 -2.776 1.00 81.94 280 ALA A O 1
ATOM 2132 N N . ARG A 1 281 ? -0.350 9.938 -3.955 1.00 88.56 281 ARG A N 1
ATOM 2133 C CA . ARG A 1 281 ? -0.192 8.629 -3.312 1.00 88.56 281 ARG A CA 1
ATOM 2134 C C . ARG A 1 281 ? -0.058 8.733 -1.792 1.00 88.56 281 ARG A C 1
ATOM 2136 O O . ARG A 1 281 ? -0.714 7.987 -1.067 1.00 88.56 281 ARG A O 1
ATOM 2143 N N . TRP A 1 282 ? 0.685 9.711 -1.274 1.00 89.94 282 TRP A N 1
ATOM 2144 C CA . TRP A 1 282 ? 0.852 9.900 0.177 1.00 89.94 282 TRP A CA 1
ATOM 2145 C C . TRP A 1 282 ? -0.434 10.260 0.906 1.00 89.94 282 TRP A C 1
ATOM 2147 O O . TRP A 1 282 ? -0.649 9.799 2.028 1.00 89.94 282 TRP A O 1
ATOM 2157 N N . GLY A 1 283 ? -1.309 11.034 0.262 1.00 91.88 283 GLY A N 1
ATOM 2158 C CA . GLY A 1 283 ? -2.634 11.335 0.792 1.00 91.88 283 GLY A CA 1
ATOM 2159 C C . GLY A 1 283 ? -3.439 10.060 1.041 1.00 91.88 283 GLY A C 1
ATOM 2160 O O . GLY A 1 283 ? -4.008 9.878 2.120 1.00 91.88 283 GLY A O 1
ATOM 2161 N N . PHE A 1 284 ? -3.420 9.124 0.090 1.00 93.56 284 PHE A N 1
ATOM 2162 C CA . PHE A 1 284 ? -4.092 7.835 0.248 1.00 93.56 284 PHE A CA 1
ATOM 2163 C C . PHE A 1 284 ? -3.450 6.952 1.320 1.00 93.56 284 PHE A C 1
ATOM 2165 O O . PHE A 1 284 ? -4.175 6.310 2.086 1.00 93.56 284 PHE A O 1
ATOM 2172 N N . LEU A 1 285 ? -2.118 6.939 1.428 1.00 94.38 285 LEU A N 1
ATOM 2173 C CA . LEU A 1 285 ? -1.416 6.181 2.469 1.00 94.38 285 LEU A CA 1
ATOM 2174 C C . LEU A 1 285 ? -1.702 6.729 3.874 1.00 94.38 285 LEU A C 1
ATOM 2176 O O . LEU A 1 285 ? -1.896 5.943 4.799 1.00 94.38 285 LEU A O 1
ATOM 2180 N N . LEU A 1 286 ? -1.830 8.051 4.040 1.00 95.31 286 LEU A N 1
ATOM 2181 C CA . LEU A 1 286 ? -2.277 8.668 5.297 1.00 95.31 286 LEU A CA 1
ATOM 2182 C C . LEU A 1 286 ? -3.679 8.202 5.695 1.00 95.31 286 LEU A C 1
ATOM 2184 O O . LEU A 1 286 ? -3.896 7.767 6.827 1.00 95.31 286 LEU A O 1
ATOM 2188 N N . VAL A 1 287 ? -4.634 8.261 4.762 1.00 96.56 287 VAL A N 1
ATOM 2189 C CA . VAL A 1 287 ? -6.021 7.827 5.004 1.00 96.56 287 VAL A CA 1
ATOM 2190 C C . VAL A 1 287 ? -6.087 6.323 5.292 1.00 96.56 287 VAL A C 1
ATOM 2192 O O . VAL A 1 287 ? -6.850 5.879 6.154 1.00 96.56 287 VAL A O 1
ATOM 2195 N N . THR A 1 288 ? -5.256 5.530 4.617 1.00 97.31 288 THR A N 1
ATOM 2196 C CA . THR A 1 288 ? -5.162 4.083 4.832 1.00 97.31 288 THR A CA 1
ATOM 2197 C C . THR A 1 288 ? -4.557 3.762 6.196 1.00 97.31 288 THR A C 1
ATOM 2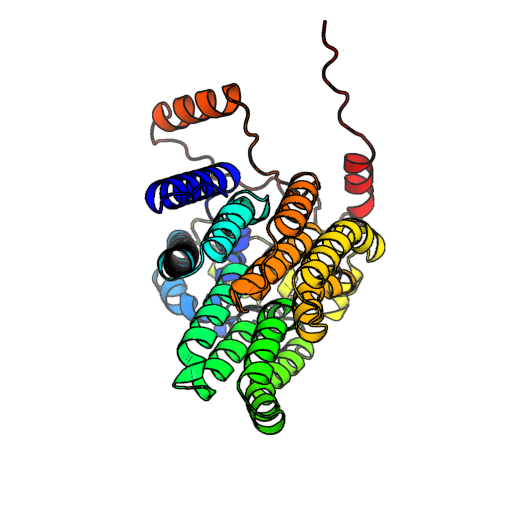199 O O . THR A 1 288 ? -5.164 3.007 6.956 1.00 97.31 288 THR A O 1
ATOM 2202 N N . ASN A 1 289 ? -3.444 4.392 6.585 1.00 97.81 289 ASN A N 1
ATOM 2203 C CA . ASN A 1 289 ? -2.874 4.231 7.924 1.00 97.81 289 ASN A CA 1
ATOM 2204 C C . ASN A 1 289 ? -3.844 4.686 9.018 1.00 97.81 289 ASN A C 1
ATOM 2206 O O . ASN A 1 289 ? -3.992 3.989 10.021 1.00 97.81 289 ASN A O 1
ATOM 2210 N N . PHE A 1 290 ? -4.561 5.794 8.818 1.00 97.75 290 PHE A N 1
ATOM 2211 C CA . PHE A 1 290 ? -5.629 6.231 9.716 1.00 97.75 290 PHE A CA 1
ATOM 2212 C C . PHE A 1 290 ? -6.666 5.122 9.947 1.00 97.75 290 PHE A C 1
ATOM 2214 O O . PHE A 1 290 ? -6.918 4.741 11.094 1.00 97.75 290 PHE A O 1
ATOM 2221 N N . ALA A 1 291 ? -7.218 4.542 8.878 1.00 97.56 291 ALA A N 1
ATOM 2222 C CA . ALA A 1 291 ? -8.204 3.468 8.985 1.00 97.56 291 ALA A CA 1
ATOM 2223 C C . ALA A 1 291 ? -7.626 2.203 9.645 1.00 97.56 291 ALA A C 1
ATOM 2225 O O . ALA A 1 291 ? -8.244 1.644 10.555 1.00 97.56 291 ALA A O 1
ATOM 2226 N N . VAL A 1 292 ? -6.423 1.777 9.247 1.00 98.06 292 VAL A N 1
ATOM 2227 C CA . VAL A 1 292 ? -5.753 0.592 9.805 1.00 98.06 292 VAL A CA 1
ATOM 2228 C C . VAL A 1 292 ? -5.494 0.760 11.302 1.00 98.06 292 VAL A C 1
ATOM 2230 O O . VAL A 1 292 ? -5.851 -0.112 12.095 1.00 98.06 292 VAL A O 1
ATOM 2233 N N . VAL A 1 293 ? -4.935 1.892 11.733 1.00 97.69 293 VAL A N 1
ATOM 2234 C CA . VAL A 1 293 ? -4.630 2.138 13.151 1.00 97.69 293 VAL A CA 1
ATOM 2235 C C . VAL A 1 293 ? -5.913 2.254 13.988 1.00 97.69 293 VAL A C 1
ATOM 2237 O O . VAL A 1 293 ? -5.945 1.792 15.137 1.00 97.69 293 VAL A O 1
ATOM 2240 N N . LEU A 1 294 ? -7.004 2.797 13.431 1.00 96.62 294 LEU A N 1
ATOM 2241 C CA . LEU A 1 294 ? -8.314 2.756 14.087 1.00 96.62 294 LEU A CA 1
ATOM 2242 C C . LEU A 1 294 ? -8.789 1.312 14.307 1.00 96.62 294 LEU A C 1
ATOM 2244 O O . LEU A 1 294 ? -9.118 0.971 15.450 1.00 96.62 294 LEU A O 1
ATOM 2248 N N . LEU A 1 295 ? -8.745 0.469 13.266 1.00 96.88 295 LEU A N 1
ATOM 2249 C CA . LEU A 1 295 ? -9.156 -0.944 13.307 1.00 96.88 295 LEU A CA 1
ATOM 2250 C C . LEU A 1 295 ? -8.332 -1.794 14.284 1.00 96.88 295 LEU A C 1
ATOM 2252 O O . LEU A 1 295 ? -8.860 -2.740 14.868 1.00 96.88 295 LEU A O 1
ATOM 2256 N N . LEU A 1 296 ? -7.053 -1.459 14.476 1.00 96.19 296 LEU A N 1
ATOM 2257 C CA . LEU A 1 296 ? -6.140 -2.190 15.363 1.00 96.19 296 LEU A CA 1
ATOM 2258 C C . LEU A 1 296 ? -6.281 -1.839 16.851 1.00 96.19 296 LEU A C 1
ATOM 2260 O O . LEU A 1 296 ? -5.668 -2.500 17.690 1.00 96.19 296 LEU A O 1
ATOM 2264 N N . GLY A 1 297 ? -7.040 -0.802 17.211 1.00 94.06 297 GLY A N 1
ATOM 2265 C CA . GLY A 1 297 ? -7.286 -0.470 18.619 1.00 94.06 297 GLY A CA 1
ATOM 2266 C C . GLY A 1 297 ? -8.681 -0.864 19.114 1.00 94.06 297 GLY A C 1
ATOM 2267 O O . GLY A 1 297 ? -9.466 -1.461 18.378 1.00 94.06 297 GLY A O 1
ATOM 2268 N N . PRO A 1 298 ? -9.024 -0.531 20.368 1.00 92.19 298 PRO A N 1
ATOM 2269 C CA . PRO A 1 298 ? -10.304 -0.911 20.957 1.00 92.19 298 PRO A CA 1
ATOM 2270 C C . PRO A 1 298 ? -11.482 -0.184 20.296 1.00 92.19 298 PRO A C 1
ATOM 2272 O O . PRO A 1 298 ? -11.507 1.044 20.202 1.00 92.19 298 PRO A O 1
ATOM 2275 N N . ALA A 1 299 ? -12.503 -0.934 19.880 1.00 89.50 299 ALA A N 1
ATOM 2276 C CA . ALA A 1 299 ? -13.666 -0.365 19.196 1.00 89.50 299 ALA A CA 1
ATOM 2277 C C . ALA A 1 299 ? -14.530 0.535 20.090 1.00 89.50 299 ALA A C 1
ATOM 2279 O O . ALA A 1 299 ? -15.199 1.433 19.589 1.00 89.50 299 ALA A O 1
ATOM 2280 N N . ARG A 1 300 ? -14.524 0.288 21.407 1.00 87.38 300 ARG A N 1
ATOM 2281 C CA . ARG A 1 300 ? -15.280 1.075 22.396 1.00 87.38 300 ARG A CA 1
ATOM 2282 C C . ARG A 1 300 ? -14.842 2.540 22.462 1.00 87.38 300 ARG A C 1
ATOM 2284 O O . ARG A 1 300 ? -15.609 3.376 22.919 1.00 87.38 300 ARG A O 1
ATOM 2291 N N . ASP A 1 301 ? -13.634 2.834 21.988 1.00 88.31 301 ASP A N 1
ATOM 2292 C CA . ASP A 1 301 ? -13.084 4.188 21.983 1.00 88.31 301 ASP A CA 1
ATOM 2293 C C . ASP A 1 301 ? -13.574 4.993 20.764 1.00 88.31 301 ASP A C 1
ATOM 2295 O O . ASP A 1 301 ? -13.358 6.200 20.695 1.00 88.31 301 ASP A O 1
ATOM 2299 N N . LEU A 1 302 ? -14.238 4.346 19.794 1.00 92.12 302 LEU A N 1
ATOM 2300 C CA . LEU A 1 302 ? -14.695 5.000 18.571 1.00 92.12 302 LEU A CA 1
ATOM 2301 C C . LEU A 1 302 ? -15.996 5.775 18.793 1.00 92.12 302 LEU A C 1
ATOM 2303 O O . LEU A 1 302 ? -17.072 5.217 19.012 1.00 92.12 302 LEU A O 1
ATOM 2307 N N . ARG A 1 303 ? -15.888 7.088 18.655 1.00 91.06 303 ARG A N 1
ATOM 2308 C CA . ARG A 1 303 ? -16.957 8.076 18.674 1.00 91.06 303 ARG A CA 1
ATOM 2309 C C . ARG A 1 303 ? -17.465 8.297 17.242 1.00 91.06 303 ARG A C 1
ATOM 2311 O O . ARG A 1 303 ? -16.677 8.667 16.368 1.00 91.06 303 ARG A O 1
ATOM 2318 N N . PRO A 1 304 ? -18.770 8.124 16.976 1.00 88.31 304 PRO A N 1
ATOM 2319 C CA . PRO A 1 304 ? -19.307 8.190 15.618 1.00 88.31 304 PRO A CA 1
ATOM 2320 C C . PRO A 1 304 ? -19.211 9.593 15.009 1.00 88.31 304 PRO A C 1
ATOM 2322 O O . PRO A 1 304 ? -18.877 9.712 13.835 1.00 88.31 304 PRO A O 1
ATOM 2325 N N . LEU A 1 305 ? -19.445 10.651 15.796 1.00 90.06 305 LEU A N 1
ATOM 2326 C CA . LEU A 1 305 ? -19.463 12.024 15.282 1.00 90.06 305 LEU A CA 1
ATOM 2327 C C . LEU A 1 305 ? -18.091 12.477 14.740 1.00 90.06 305 LEU A C 1
ATOM 2329 O O . LEU A 1 305 ? -18.044 12.855 13.573 1.00 90.06 305 LEU A O 1
ATOM 2333 N N . PRO A 1 306 ? -16.964 12.390 15.482 1.00 90.62 306 PRO A N 1
ATOM 2334 C CA . PRO A 1 306 ? -15.672 12.788 14.919 1.00 90.62 306 PRO A CA 1
ATOM 2335 C C . PRO A 1 306 ? -15.239 11.912 13.735 1.00 90.62 306 PRO A C 1
ATOM 2337 O O . PRO A 1 306 ? -14.564 12.402 12.836 1.00 90.62 306 PRO A O 1
ATOM 2340 N N . LEU A 1 307 ? -15.647 10.635 13.697 1.00 90.94 307 LEU A N 1
ATOM 2341 C CA . LEU A 1 307 ? -15.362 9.745 12.568 1.00 90.94 307 LEU A CA 1
ATOM 2342 C C . LEU A 1 307 ? -16.136 10.180 11.317 1.00 90.94 307 LEU A C 1
ATOM 2344 O O . LEU A 1 307 ? -15.561 10.232 10.236 1.00 90.94 307 LEU A O 1
ATOM 2348 N N . ALA A 1 308 ? -17.417 10.523 11.474 1.00 91.50 308 ALA A N 1
ATOM 2349 C CA . ALA A 1 308 ? -18.250 11.028 10.390 1.00 91.50 308 ALA A CA 1
ATOM 2350 C C . ALA A 1 308 ? -17.733 12.373 9.863 1.00 91.50 308 ALA A C 1
ATOM 2352 O O . ALA A 1 308 ? -17.613 12.537 8.655 1.00 91.50 308 ALA A O 1
ATOM 2353 N N . VAL A 1 309 ? -17.360 13.301 10.754 1.00 92.44 309 VAL A N 1
ATOM 2354 C CA . VAL A 1 309 ? -16.766 14.593 10.368 1.00 92.44 309 VAL A CA 1
ATOM 2355 C C . VAL A 1 309 ? -15.466 14.381 9.595 1.00 92.44 309 VAL A C 1
ATOM 2357 O O . VAL A 1 309 ? -15.320 14.925 8.505 1.00 92.44 309 VAL A O 1
ATOM 2360 N N . ALA A 1 310 ? -14.551 13.547 10.102 1.00 92.38 310 ALA A N 1
ATOM 2361 C CA . ALA A 1 310 ? -13.311 13.236 9.394 1.00 92.38 310 ALA A CA 1
ATOM 2362 C C . ALA A 1 310 ? -13.584 12.605 8.020 1.00 92.38 310 ALA A C 1
ATOM 2364 O O . ALA A 1 310 ? -12.978 13.009 7.035 1.00 92.38 310 ALA A O 1
ATOM 2365 N N . ALA A 1 311 ? -14.529 11.665 7.927 1.00 92.19 311 ALA A N 1
ATOM 2366 C CA . ALA A 1 311 ? -14.892 11.036 6.660 1.00 92.19 311 ALA A CA 1
ATOM 2367 C C . ALA A 1 311 ? -15.475 12.039 5.649 1.00 92.19 311 ALA A C 1
ATOM 2369 O O . ALA A 1 311 ? -15.084 12.015 4.487 1.00 92.19 311 ALA A O 1
ATOM 2370 N N . VAL A 1 312 ? -16.364 12.940 6.079 1.00 93.38 312 VAL A N 1
ATOM 2371 C CA . VAL A 1 312 ? -16.932 13.987 5.211 1.00 93.38 312 VAL A CA 1
ATOM 2372 C C . VAL A 1 312 ? -15.839 14.930 4.713 1.00 93.38 312 VAL A C 1
ATOM 2374 O O . VAL A 1 312 ? -15.766 15.193 3.515 1.00 93.38 312 VAL A O 1
ATOM 2377 N N . LEU A 1 313 ? -14.956 15.388 5.606 1.00 93.25 313 LEU A N 1
ATOM 2378 C CA . LEU A 1 313 ? -13.838 16.253 5.232 1.00 93.25 313 LEU A CA 1
ATOM 2379 C C . LEU A 1 313 ? -12.908 15.549 4.237 1.00 93.25 313 LEU A C 1
ATOM 2381 O O . LEU A 1 313 ? -12.629 16.107 3.182 1.00 93.25 313 LEU A O 1
ATOM 2385 N N . LEU A 1 314 ? -12.506 14.302 4.499 1.00 93.00 314 LEU A N 1
ATOM 2386 C CA . LEU A 1 314 ? -11.664 13.527 3.580 1.00 93.00 314 LEU A CA 1
ATOM 2387 C C . LEU A 1 314 ? -12.336 13.280 2.223 1.00 93.00 314 LEU A C 1
ATOM 2389 O O . LEU A 1 314 ? -11.664 13.329 1.200 1.00 93.00 314 LEU A O 1
ATOM 2393 N N . ALA A 1 315 ? -13.649 13.037 2.197 1.00 91.19 315 ALA A N 1
ATOM 2394 C CA . ALA A 1 315 ? -14.401 12.859 0.956 1.00 91.19 315 ALA A CA 1
ATOM 2395 C C . ALA A 1 315 ? -14.513 14.152 0.130 1.00 91.19 315 ALA A C 1
ATOM 2397 O O . ALA A 1 315 ? -14.727 14.075 -1.077 1.00 91.19 315 ALA A O 1
ATOM 2398 N N . SER A 1 316 ? -14.385 15.318 0.771 1.00 89.81 316 SER A N 1
ATOM 2399 C CA . SER A 1 316 ? -14.439 16.630 0.113 1.00 89.81 316 SER A CA 1
ATOM 2400 C C . SER A 1 316 ? -13.094 17.108 -0.441 1.00 89.81 316 SER A C 1
ATOM 2402 O O . SER A 1 316 ? -13.062 18.057 -1.221 1.00 89.81 316 SER A O 1
ATOM 2404 N N . LEU A 1 317 ? -11.984 16.472 -0.049 1.00 88.12 317 LEU A N 1
ATOM 2405 C CA . LEU A 1 317 ? -10.654 16.852 -0.517 1.00 88.12 317 LEU A CA 1
ATOM 2406 C C . LEU A 1 317 ? -10.396 16.292 -1.926 1.00 88.12 317 LEU A C 1
ATOM 2408 O O . LEU A 1 317 ? -10.676 15.115 -2.177 1.00 88.12 317 LEU A O 1
ATOM 2412 N N . PRO A 1 318 ? -9.827 17.093 -2.847 1.00 83.75 318 PRO A N 1
ATOM 2413 C CA . PRO A 1 318 ? -9.441 16.609 -4.162 1.00 83.75 318 PRO A CA 1
ATOM 2414 C C . PRO A 1 318 ? -8.253 15.654 -4.019 1.00 83.75 318 PRO A C 1
ATOM 2416 O O . PRO A 1 318 ? -7.131 16.062 -3.732 1.00 83.75 318 PRO A O 1
ATOM 2419 N N . LEU A 1 319 ? -8.517 14.367 -4.220 1.00 84.81 319 LEU A N 1
ATOM 2420 C CA . LEU A 1 319 ? -7.514 13.307 -4.219 1.00 84.81 319 LEU A CA 1
ATOM 2421 C C . LEU A 1 319 ? -7.442 12.704 -5.628 1.00 84.81 319 LEU A C 1
ATOM 2423 O O . LEU A 1 319 ? -8.131 11.711 -5.890 1.00 84.81 319 LEU A O 1
ATOM 2427 N N . PRO A 1 320 ? -6.690 13.325 -6.564 1.00 86.25 320 PRO A N 1
ATOM 2428 C CA . PRO A 1 320 ? -6.389 12.679 -7.835 1.00 86.25 320 PRO A CA 1
ATOM 2429 C C . PRO A 1 320 ? -5.612 11.389 -7.574 1.00 86.25 320 PRO A C 1
ATOM 2431 O O . PRO A 1 320 ? -4.980 11.228 -6.536 1.00 86.25 320 PRO A O 1
ATOM 2434 N N . TYR A 1 321 ? -5.644 10.463 -8.513 1.00 84.75 321 TYR A N 1
ATOM 2435 C CA . TYR A 1 321 ? -4.684 9.378 -8.543 1.00 84.75 321 TYR A CA 1
ATOM 2436 C C . TYR A 1 321 ? -3.319 9.890 -9.011 1.00 84.75 321 TYR A C 1
ATOM 2438 O O . TYR A 1 321 ? -3.195 10.973 -9.587 1.00 84.75 321 TYR A O 1
ATOM 2446 N N . PHE A 1 322 ? -2.267 9.131 -8.723 1.00 78.00 322 PHE A N 1
ATOM 2447 C CA . PHE A 1 322 ? -0.892 9.567 -8.968 1.00 78.00 322 PHE A CA 1
ATOM 2448 C C . PHE A 1 322 ? -0.529 9.732 -10.445 1.00 78.00 322 PHE A C 1
ATOM 2450 O O . PHE A 1 322 ? 0.375 10.488 -10.789 1.00 78.00 322 PHE A O 1
ATOM 2457 N N . ASP A 1 323 ? -1.248 9.052 -11.329 1.00 76.31 323 ASP A N 1
ATOM 2458 C CA . ASP A 1 323 ? -1.118 9.166 -12.779 1.00 76.31 323 ASP A CA 1
ATOM 2459 C C . ASP A 1 323 ? -2.005 10.284 -13.355 1.00 76.31 323 ASP A C 1
ATOM 2461 O O . ASP A 1 323 ? -2.327 10.278 -14.544 1.00 76.31 323 ASP A O 1
ATOM 2465 N N . ALA A 1 324 ? -2.412 11.230 -12.499 1.00 76.19 324 ALA A N 1
ATOM 2466 C CA . ALA A 1 324 ? -3.333 12.326 -12.786 1.00 76.19 324 ALA A CA 1
ATOM 2467 C C . ALA A 1 324 ? -4.743 11.888 -13.220 1.00 76.19 324 ALA A C 1
ATOM 2469 O O . ALA A 1 324 ? -5.547 12.727 -13.631 1.00 76.19 324 ALA A O 1
ATOM 2470 N N . GLN A 1 325 ? -5.082 10.600 -13.113 1.00 82.69 325 GLN A N 1
ATOM 2471 C CA . GLN A 1 325 ? -6.460 10.156 -13.283 1.00 82.69 325 GLN A CA 1
ATOM 2472 C C . GLN A 1 325 ? -7.297 10.554 -12.066 1.00 82.69 325 GLN A C 1
ATOM 2474 O O . GLN A 1 325 ? -6.783 10.828 -10.985 1.00 82.69 325 GLN A O 1
ATOM 2479 N N . HIS A 1 326 ? -8.616 10.562 -12.223 1.00 82.69 326 HIS A N 1
ATOM 2480 C CA . HIS A 1 326 ? -9.542 10.829 -11.128 1.00 82.69 326 HIS A CA 1
ATOM 2481 C C . HIS A 1 326 ? -10.442 9.616 -10.877 1.00 82.69 326 HIS A C 1
ATOM 2483 O O . HIS A 1 326 ? -10.734 8.868 -11.818 1.00 82.69 326 HIS A O 1
ATOM 2489 N N . PRO A 1 327 ? -10.916 9.417 -9.630 1.00 84.94 327 PRO A N 1
ATOM 2490 C CA . PRO A 1 327 ? -11.983 8.464 -9.358 1.00 84.94 327 PRO A CA 1
ATOM 2491 C C . PRO A 1 327 ? -13.158 8.717 -10.302 1.00 84.94 327 PRO A C 1
ATOM 2493 O O . PRO A 1 327 ? -13.568 9.867 -10.475 1.00 84.94 327 PRO A O 1
ATOM 2496 N N . ARG A 1 328 ? -13.717 7.658 -10.900 1.00 86.62 328 ARG A N 1
ATOM 2497 C CA . ARG A 1 328 ? -14.854 7.823 -11.819 1.00 86.62 328 ARG A CA 1
ATOM 2498 C C . ARG A 1 328 ? -16.010 8.542 -11.126 1.00 86.62 328 ARG A C 1
ATOM 2500 O O . ARG A 1 328 ? -16.363 8.226 -9.985 1.00 86.62 328 ARG A O 1
ATOM 2507 N N . GLU A 1 329 ? -16.621 9.482 -11.838 1.00 85.12 329 GLU A N 1
ATOM 2508 C CA . GLU A 1 329 ? -17.747 10.247 -11.318 1.00 85.12 329 GLU A CA 1
ATOM 2509 C C . GLU A 1 329 ? -18.960 9.352 -11.041 1.00 85.12 329 GLU A C 1
ATOM 2511 O O . GLU A 1 329 ? -19.277 8.420 -11.788 1.00 85.12 329 GLU A O 1
ATOM 2516 N N . LEU A 1 330 ? -19.683 9.680 -9.971 1.00 81.31 330 LEU A N 1
ATOM 2517 C CA . LEU A 1 330 ? -20.975 9.076 -9.653 1.00 81.31 330 LEU A CA 1
ATOM 2518 C C . LEU A 1 330 ? -22.108 9.878 -10.292 1.00 81.31 330 LEU A C 1
ATOM 2520 O O . LEU A 1 330 ? -22.994 10.382 -9.608 1.00 81.31 330 LEU A O 1
ATOM 2524 N N . ASN A 1 331 ? -22.062 10.028 -11.611 1.00 82.88 331 ASN A N 1
ATOM 2525 C CA . ASN A 1 331 ? -23.164 10.598 -12.372 1.00 82.88 331 ASN A CA 1
ATOM 2526 C C . ASN A 1 331 ? -23.962 9.451 -12.998 1.00 82.88 331 ASN A C 1
ATOM 2528 O O . ASN A 1 331 ? -23.394 8.628 -13.716 1.00 82.88 331 ASN A O 1
ATOM 2532 N N . TRP A 1 332 ? -25.274 9.389 -12.747 1.00 77.44 332 TRP A N 1
ATOM 2533 C CA . TRP A 1 332 ? -26.124 8.309 -13.262 1.00 77.44 332 TRP A CA 1
ATOM 2534 C C . TRP A 1 332 ? -26.028 8.165 -14.790 1.00 77.44 332 TRP A C 1
ATOM 2536 O O . TRP A 1 332 ? -26.058 7.044 -15.288 1.00 77.44 332 TRP A O 1
ATOM 2546 N N . ARG A 1 333 ? -25.834 9.278 -15.518 1.00 80.06 333 ARG A N 1
ATOM 2547 C CA . ARG A 1 333 ? -25.654 9.283 -16.981 1.00 80.06 333 ARG A CA 1
ATOM 2548 C C . ARG A 1 333 ? -24.363 8.584 -17.410 1.00 80.06 333 ARG A C 1
ATOM 2550 O O . ARG A 1 333 ? -24.326 7.911 -18.435 1.00 80.06 333 ARG A O 1
ATOM 2557 N N . VAL A 1 334 ? -23.299 8.737 -16.623 1.00 75.88 334 VAL A N 1
ATOM 2558 C CA . VAL A 1 334 ? -22.004 8.084 -16.870 1.00 75.88 334 VAL A CA 1
ATOM 2559 C C . VAL A 1 334 ? -22.104 6.593 -16.552 1.00 75.88 334 VAL A C 1
ATOM 2561 O O . VAL A 1 334 ? -21.608 5.769 -17.315 1.00 75.88 334 VAL A O 1
ATOM 2564 N N . VAL A 1 335 ? -22.805 6.240 -15.469 1.00 74.62 335 VAL A N 1
ATOM 2565 C CA . VAL A 1 335 ? -23.026 4.841 -15.073 1.00 74.62 335 VAL A CA 1
ATOM 2566 C C . VAL A 1 335 ? -23.825 4.076 -16.133 1.00 74.62 335 VAL A C 1
ATOM 2568 O O . VAL A 1 335 ? -23.432 2.963 -16.480 1.00 74.62 335 VAL A O 1
ATOM 2571 N N . SER A 1 336 ? -24.905 4.654 -16.678 1.00 74.06 336 SER A N 1
ATOM 2572 C CA . SER A 1 336 ? -25.693 4.001 -17.736 1.00 74.06 336 SER A CA 1
ATOM 2573 C C . SER A 1 336 ? -24.884 3.817 -19.019 1.00 74.06 336 SER A C 1
ATOM 2575 O O . SER A 1 336 ? -24.815 2.709 -19.539 1.00 74.06 336 SER A O 1
ATOM 2577 N N . THR A 1 337 ? -24.168 4.857 -19.455 1.00 75.50 337 THR A N 1
ATOM 2578 C CA . THR A 1 337 ? -23.317 4.789 -20.656 1.00 75.50 337 THR A CA 1
ATOM 2579 C C . THR A 1 337 ? -22.219 3.727 -20.526 1.00 75.50 337 THR A C 1
ATOM 2581 O O . THR A 1 337 ? -21.922 3.015 -21.484 1.00 75.50 337 THR A O 1
ATOM 2584 N N . PHE A 1 338 ? -21.614 3.589 -19.339 1.00 69.56 338 PHE A N 1
ATOM 2585 C CA . PHE A 1 338 ? -20.605 2.560 -19.084 1.00 69.56 338 PHE A CA 1
ATOM 2586 C C . PHE A 1 338 ? -21.187 1.146 -19.166 1.00 69.56 338 PHE A C 1
ATOM 2588 O O . PHE A 1 338 ? -20.552 0.264 -19.743 1.00 69.56 338 PHE A O 1
ATOM 2595 N N . ALA A 1 339 ? -22.378 0.924 -18.599 1.00 72.00 339 ALA A N 1
ATOM 2596 C CA . ALA A 1 339 ? -23.054 -0.363 -18.700 1.00 72.00 339 ALA A CA 1
ATOM 2597 C C . ALA A 1 339 ? -23.307 -0.714 -20.171 1.00 72.00 339 ALA A C 1
ATOM 2599 O O . ALA A 1 339 ? -22.907 -1.788 -20.616 1.00 72.00 339 ALA A O 1
ATOM 2600 N N . ASP A 1 340 ? -23.852 0.225 -20.943 1.00 72.44 340 ASP A N 1
ATOM 2601 C CA . ASP A 1 340 ? -24.137 0.011 -22.360 1.00 72.44 340 ASP A CA 1
ATOM 2602 C C . ASP A 1 340 ? -22.861 -0.357 -23.134 1.00 72.44 340 ASP A C 1
ATOM 2604 O O . ASP A 1 340 ? -22.823 -1.404 -23.776 1.00 72.44 340 ASP A O 1
ATOM 2608 N N . GLN A 1 341 ? -21.771 0.406 -22.976 1.00 72.31 341 GLN A N 1
ATOM 2609 C CA . GLN A 1 341 ? -20.485 0.134 -23.637 1.00 72.31 341 GLN A CA 1
ATOM 2610 C C . GLN A 1 341 ? -19.860 -1.211 -23.233 1.00 72.31 341 GLN A C 1
ATOM 2612 O O . GLN A 1 341 ? -19.333 -1.937 -24.083 1.00 72.31 341 GLN A O 1
ATOM 2617 N N . ALA A 1 342 ? -19.908 -1.564 -21.946 1.00 66.81 342 ALA A N 1
ATOM 2618 C CA . ALA A 1 342 ? -19.342 -2.814 -21.445 1.00 66.81 342 ALA A CA 1
ATOM 2619 C C . ALA A 1 342 ? -20.052 -4.051 -22.023 1.00 66.81 342 ALA A C 1
ATOM 2621 O O . ALA A 1 342 ? -19.410 -5.084 -22.221 1.00 66.81 342 ALA A O 1
ATOM 2622 N N . PHE A 1 343 ? -21.350 -3.944 -22.323 1.00 65.12 343 PHE A N 1
ATOM 2623 C CA . PHE A 1 343 ? -22.150 -5.045 -22.863 1.00 65.12 343 PHE A CA 1
ATOM 2624 C C . PHE A 1 343 ? -22.304 -5.015 -24.391 1.00 65.12 343 PHE A C 1
ATOM 2626 O O . PHE A 1 343 ? -22.624 -6.050 -24.974 1.00 65.12 343 PHE A O 1
ATOM 2633 N N . SER A 1 344 ? -22.041 -3.886 -25.058 1.00 61.53 344 SER A N 1
ATOM 2634 C CA . SER A 1 344 ? -22.252 -3.731 -26.504 1.00 61.53 344 SER A CA 1
ATOM 2635 C C . SER A 1 344 ? -20.994 -3.861 -27.371 1.00 61.53 344 SER A C 1
ATOM 2637 O O . SER A 1 344 ? -21.116 -3.939 -28.593 1.00 61.53 344 SER A O 1
ATOM 2639 N N . THR A 1 345 ? -19.782 -3.871 -26.800 1.00 48.41 345 THR A N 1
ATOM 2640 C CA . THR A 1 345 ? -18.544 -3.863 -27.605 1.00 48.41 345 THR A CA 1
ATOM 2641 C C . THR A 1 345 ? -18.123 -5.284 -28.032 1.00 48.41 345 THR A C 1
ATOM 2643 O O . THR A 1 345 ? -17.832 -6.117 -27.168 1.00 48.41 345 THR A O 1
ATOM 2646 N N . PRO A 1 346 ? -18.022 -5.601 -29.342 1.00 52.69 346 PRO A N 1
ATOM 2647 C CA . PRO A 1 346 ? -17.519 -6.895 -29.813 1.00 52.69 346 PRO A CA 1
ATOM 2648 C C . PRO A 1 346 ? -16.058 -7.118 -29.385 1.00 52.69 346 PRO A C 1
ATOM 2650 O O . PRO A 1 346 ? -15.252 -6.190 -29.421 1.00 52.69 346 PRO A O 1
ATOM 2653 N N . ARG A 1 347 ? -15.691 -8.364 -29.042 1.00 54.38 347 ARG A N 1
ATOM 2654 C CA . ARG A 1 347 ? -14.395 -8.804 -28.458 1.00 54.38 347 ARG A CA 1
ATOM 2655 C C . ARG A 1 347 ? -13.094 -8.421 -29.208 1.00 54.38 347 ARG A C 1
ATOM 2657 O O . ARG A 1 347 ? -12.023 -8.830 -28.773 1.00 54.38 347 ARG A O 1
ATOM 2664 N N . GLY A 1 348 ? -13.138 -7.676 -30.312 1.00 44.44 348 GLY A N 1
ATOM 2665 C CA . GLY A 1 348 ? -12.048 -7.605 -31.293 1.00 44.44 348 GLY A CA 1
ATOM 2666 C C . GLY A 1 348 ? -11.022 -6.473 -31.170 1.00 44.44 348 GLY A C 1
ATOM 2667 O O . GLY A 1 348 ? -10.000 -6.553 -31.842 1.00 44.44 348 GLY A O 1
ATOM 2668 N N . LYS A 1 349 ? -11.236 -5.419 -30.370 1.00 42.19 349 LYS A N 1
ATOM 2669 C CA . LYS A 1 349 ? -10.269 -4.304 -30.265 1.00 42.19 349 LYS A CA 1
ATOM 2670 C C . LYS A 1 349 ? -10.173 -3.780 -28.835 1.00 42.19 349 LYS A C 1
ATOM 2672 O O . LYS A 1 349 ? -10.826 -2.809 -28.473 1.00 42.19 349 LYS A O 1
ATOM 2677 N N . ARG A 1 350 ? -9.350 -4.433 -28.008 1.00 45.88 350 ARG A N 1
ATOM 2678 C CA . ARG A 1 350 ? -8.888 -3.830 -26.751 1.00 45.88 350 ARG A CA 1
ATOM 2679 C C . ARG A 1 350 ? -7.889 -2.736 -27.099 1.00 45.88 350 ARG A C 1
ATOM 2681 O O . ARG A 1 350 ? -6.732 -3.026 -27.377 1.00 45.88 350 ARG A O 1
ATOM 2688 N N . THR A 1 351 ? -8.317 -1.483 -27.038 1.00 42.47 351 THR A N 1
ATOM 2689 C CA . THR A 1 351 ? -7.391 -0.416 -26.669 1.00 42.47 351 THR A CA 1
ATOM 2690 C C . THR A 1 351 ? -7.023 -0.683 -25.215 1.00 42.47 351 THR A C 1
ATOM 2692 O O . THR A 1 351 ? -7.812 -0.416 -24.307 1.00 42.47 351 THR A O 1
ATOM 2695 N N . VAL A 1 352 ? -5.871 -1.316 -24.983 1.00 46.34 352 VAL A N 1
ATOM 2696 C CA . VAL A 1 352 ? -5.240 -1.249 -23.664 1.00 46.34 352 VAL A CA 1
ATOM 2697 C C . VAL A 1 352 ? -5.143 0.240 -23.367 1.00 46.34 352 VAL A C 1
ATOM 2699 O O . VAL A 1 352 ? -4.644 0.986 -24.208 1.00 46.34 352 VAL A O 1
ATOM 2702 N N . ASN A 1 353 ? -5.722 0.683 -22.249 1.00 42.53 353 ASN A N 1
ATOM 2703 C CA . ASN A 1 353 ? -5.556 2.048 -21.766 1.00 42.53 353 ASN A CA 1
ATOM 2704 C C . ASN A 1 353 ? -4.064 2.232 -21.489 1.00 42.53 353 ASN A C 1
ATOM 2706 O O . ASN A 1 353 ? -3.601 2.051 -20.365 1.00 42.53 353 ASN A O 1
ATOM 2710 N N . THR A 1 354 ? -3.302 2.559 -22.528 1.00 40.47 354 THR A N 1
ATOM 2711 C CA . THR A 1 354 ? -2.021 3.212 -22.379 1.00 40.47 354 THR A CA 1
ATOM 2712 C C . THR A 1 354 ? -2.368 4.477 -21.623 1.00 40.47 354 THR A C 1
ATOM 2714 O O . THR A 1 354 ? -3.066 5.343 -22.161 1.00 40.47 354 THR A O 1
ATOM 2717 N N . ALA A 1 355 ? -1.970 4.549 -20.349 1.00 40.25 355 ALA A N 1
ATOM 2718 C CA . ALA A 1 355 ? -1.939 5.821 -19.647 1.00 40.25 355 ALA A CA 1
ATOM 2719 C C . ALA A 1 355 ? -1.364 6.851 -20.632 1.00 40.25 355 ALA A C 1
ATOM 2721 O O . ALA A 1 355 ? -0.437 6.482 -21.373 1.00 40.25 355 ALA A O 1
ATOM 2722 N N . PRO A 1 356 ? -1.933 8.070 -20.721 1.00 34.25 356 PRO A N 1
ATOM 2723 C CA . PRO A 1 356 ? -1.401 9.076 -21.628 1.00 34.25 356 PRO A CA 1
ATOM 2724 C C . PRO A 1 356 ? 0.123 9.083 -21.470 1.00 34.25 356 PRO A C 1
ATOM 2726 O O . PRO A 1 356 ? 0.590 8.929 -20.331 1.00 34.25 356 PRO A O 1
ATOM 2729 N N . PRO A 1 357 ? 0.895 9.140 -22.579 1.00 35.59 357 PRO A N 1
ATOM 2730 C CA . PRO A 1 357 ? 2.348 9.232 -22.496 1.00 35.59 357 PRO A CA 1
ATOM 2731 C C . PRO A 1 357 ? 2.637 10.242 -21.401 1.00 35.59 357 PRO A C 1
ATOM 2733 O O . PRO A 1 357 ? 1.987 11.292 -21.375 1.00 35.59 357 PRO A O 1
ATOM 2736 N N . SER A 1 358 ? 3.467 9.842 -20.429 1.00 40.81 358 SER A N 1
ATOM 2737 C CA . SER A 1 358 ? 3.778 10.686 -19.279 1.00 40.81 358 SER A CA 1
ATOM 2738 C C . SER A 1 358 ? 3.966 12.087 -19.827 1.00 40.81 358 SER A C 1
ATOM 2740 O O . SER A 1 358 ? 4.767 12.255 -20.746 1.00 40.81 358 SER A O 1
ATOM 2742 N N . LEU A 1 359 ? 3.191 13.059 -19.337 1.00 38.16 359 LEU A N 1
ATOM 2743 C CA . LEU A 1 359 ? 3.174 14.451 -19.821 1.00 38.16 359 LEU A CA 1
ATOM 2744 C C . LEU A 1 359 ? 4.555 15.138 -19.777 1.00 38.16 359 LEU A C 1
ATOM 2746 O O . LEU A 1 359 ? 4.672 16.323 -20.057 1.00 38.16 359 LEU A O 1
ATOM 2750 N N . CYS A 1 360 ? 5.588 14.393 -19.404 1.00 42.25 360 CYS A N 1
ATOM 2751 C CA . CYS A 1 360 ? 6.969 14.769 -19.324 1.00 42.25 360 CYS A CA 1
ATOM 2752 C C . CYS A 1 360 ? 7.756 13.714 -20.125 1.00 42.25 360 CYS A C 1
ATOM 2754 O O . CYS A 1 360 ? 7.950 12.574 -19.685 1.00 42.25 360 CYS A O 1
ATOM 2756 N N . THR A 1 361 ? 8.191 14.082 -21.328 1.00 41.50 361 THR A N 1
ATOM 2757 C CA . THR A 1 361 ? 9.396 13.508 -21.926 1.00 41.50 361 THR A CA 1
ATOM 2758 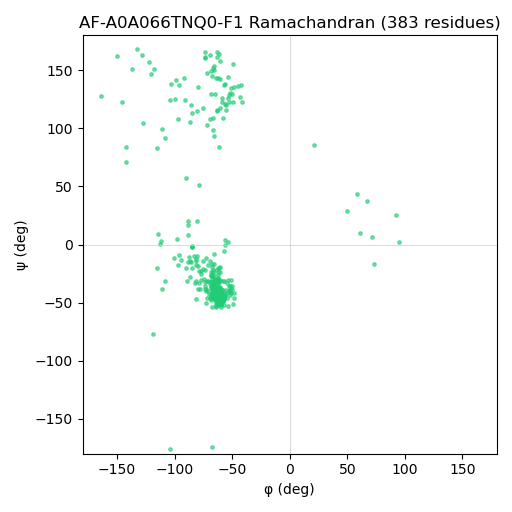C C . THR A 1 361 ? 10.573 13.821 -21.001 1.00 41.50 361 THR A C 1
ATOM 2760 O O . THR A 1 361 ? 10.622 14.898 -20.412 1.00 41.50 361 THR A O 1
ATOM 2763 N N . ALA A 1 362 ? 11.522 12.891 -20.844 1.00 40.50 362 ALA A N 1
ATOM 2764 C CA . ALA A 1 362 ? 12.663 13.013 -19.920 1.00 40.50 362 ALA A CA 1
ATOM 2765 C C . ALA A 1 362 ? 13.560 14.255 -20.151 1.00 40.50 362 ALA A C 1
ATOM 2767 O O . ALA A 1 362 ? 14.480 14.503 -19.376 1.00 40.50 362 ALA A O 1
ATOM 2768 N N . SER A 1 363 ? 13.299 15.023 -21.211 1.00 37.78 363 SER A N 1
ATOM 2769 C CA . SER A 1 363 ? 14.009 16.231 -21.618 1.00 37.78 363 SER A CA 1
ATOM 2770 C C . SER A 1 363 ? 13.386 17.553 -21.148 1.00 37.78 363 SER A C 1
ATOM 2772 O O . SER A 1 363 ? 14.034 18.582 -21.326 1.00 37.78 363 SER A O 1
ATOM 2774 N N . ASP A 1 364 ? 12.177 17.571 -20.572 1.00 35.78 364 ASP A N 1
ATOM 2775 C CA . ASP A 1 364 ? 11.515 18.833 -20.202 1.00 35.78 364 ASP A CA 1
ATOM 2776 C C . ASP A 1 364 ? 11.732 19.228 -18.721 1.00 35.78 364 ASP A C 1
ATOM 2778 O O . ASP A 1 364 ? 11.658 18.375 -17.830 1.00 35.78 364 ASP A O 1
ATOM 2782 N N . PRO A 1 365 ? 11.998 20.521 -18.426 1.00 32.88 365 PRO A N 1
ATOM 2783 C CA . PRO A 1 365 ? 12.194 21.041 -17.066 1.00 32.88 365 PRO A CA 1
ATOM 2784 C C . PRO A 1 365 ? 10.920 20.880 -16.207 1.00 32.88 365 PRO A C 1
ATOM 2786 O O . PRO A 1 365 ? 9.833 20.674 -16.747 1.00 32.88 365 PRO A O 1
ATOM 2789 N N . PRO A 1 366 ? 11.013 20.945 -14.861 1.00 41.50 366 PRO A N 1
ATOM 2790 C CA . PRO A 1 366 ? 10.080 20.255 -13.974 1.00 41.50 366 PRO A CA 1
ATOM 2791 C C . PRO A 1 366 ? 8.617 20.669 -14.185 1.00 41.50 366 PRO A C 1
ATOM 2793 O O . PRO A 1 366 ? 8.230 21.826 -14.002 1.00 41.50 366 PRO A O 1
ATOM 2796 N N . CYS A 1 367 ? 7.797 19.657 -14.485 1.00 42.81 367 CYS A N 1
ATOM 2797 C CA . CYS A 1 367 ? 6.346 19.684 -14.701 1.00 42.81 367 CYS A CA 1
ATOM 2798 C C . CYS A 1 367 ? 5.508 20.265 -13.532 1.00 42.81 367 CYS A C 1
ATOM 2800 O O . CYS A 1 367 ? 4.286 20.374 -13.651 1.00 42.81 367 CYS A O 1
ATOM 2802 N N . ALA A 1 368 ? 6.139 20.692 -12.433 1.00 39.84 368 ALA A N 1
ATOM 2803 C CA . ALA A 1 368 ? 5.519 21.397 -11.309 1.00 39.84 368 ALA A CA 1
ATOM 2804 C C . ALA A 1 368 ? 4.678 22.611 -11.764 1.00 39.84 368 ALA A C 1
ATOM 2806 O O . ALA A 1 368 ? 3.544 22.814 -11.331 1.00 39.84 368 ALA A O 1
ATOM 2807 N N . THR A 1 369 ? 5.174 23.389 -12.735 1.00 40.25 369 THR A N 1
ATOM 2808 C CA . THR A 1 369 ? 4.498 24.629 -13.162 1.00 40.25 369 THR A CA 1
ATOM 2809 C C . THR A 1 369 ? 3.243 24.405 -14.014 1.00 40.25 369 THR A C 1
ATOM 2811 O O . THR A 1 369 ? 2.313 25.215 -13.953 1.00 40.25 369 THR A O 1
ATOM 2814 N N . THR A 1 370 ? 3.169 23.317 -14.784 1.00 42.91 370 THR A N 1
ATOM 2815 C CA . THR A 1 370 ? 2.028 23.033 -15.673 1.00 42.91 370 THR A CA 1
ATOM 2816 C C . THR A 1 370 ? 0.830 22.499 -14.889 1.00 42.91 370 THR A C 1
ATOM 2818 O O . THR A 1 370 ? -0.304 22.901 -15.148 1.00 42.91 370 THR A O 1
ATOM 2821 N N . PHE A 1 371 ? 1.071 21.666 -13.872 1.00 38.97 371 PHE A N 1
ATOM 2822 C CA . PHE A 1 371 ? 0.004 21.122 -13.031 1.00 38.97 371 PHE A CA 1
ATOM 2823 C C . PHE A 1 371 ? -0.475 22.122 -11.966 1.00 38.97 371 PHE A C 1
ATOM 2825 O O . PHE A 1 371 ? -1.682 22.268 -11.768 1.00 38.97 371 PHE A O 1
ATOM 2832 N N . SER A 1 372 ? 0.425 22.912 -11.364 1.00 38.78 372 SER A N 1
ATOM 2833 C CA . SER A 1 372 ? 0.038 24.029 -10.486 1.00 38.78 372 SER A CA 1
ATOM 2834 C C . SER A 1 372 ? -0.879 25.039 -11.205 1.00 38.78 372 SER A C 1
ATOM 2836 O O . SER A 1 372 ? -1.804 25.576 -10.596 1.00 38.78 372 SER A O 1
ATOM 2838 N N . ARG A 1 373 ? -0.732 25.226 -12.529 1.00 42.12 373 ARG A N 1
ATOM 2839 C CA . ARG A 1 373 ? -1.688 25.997 -13.355 1.00 42.12 373 ARG A CA 1
ATOM 2840 C C . ARG A 1 373 ? -3.026 25.288 -13.595 1.00 42.12 373 ARG A C 1
ATOM 2842 O O . ARG A 1 373 ? -4.033 25.978 -13.731 1.00 42.12 373 ARG A O 1
ATOM 2849 N N . ALA A 1 374 ? -3.046 23.957 -13.657 1.00 40.56 374 ALA A N 1
ATOM 2850 C CA . ALA A 1 374 ? -4.266 23.167 -13.832 1.00 40.56 374 ALA A CA 1
ATOM 2851 C C . ALA A 1 374 ? -5.123 23.128 -12.554 1.00 40.56 374 ALA A C 1
ATOM 2853 O O . ALA A 1 374 ? -6.342 23.210 -12.642 1.00 40.56 374 ALA A O 1
ATOM 2854 N N . ILE A 1 375 ? -4.503 23.099 -11.367 1.00 38.91 375 ILE A N 1
ATOM 2855 C CA . ILE A 1 375 ? -5.215 23.244 -10.082 1.00 38.91 375 ILE A CA 1
ATOM 2856 C C . ILE A 1 375 ? -5.668 24.692 -9.853 1.00 38.91 375 ILE A C 1
ATOM 2858 O O . ILE A 1 375 ? -6.769 24.922 -9.357 1.00 38.91 375 ILE A O 1
ATOM 2862 N N . ALA A 1 376 ? -4.853 25.684 -10.229 1.00 38.91 376 ALA A N 1
ATOM 2863 C CA . ALA A 1 376 ? -5.188 27.099 -10.041 1.00 38.91 376 ALA A CA 1
ATOM 2864 C C . ALA A 1 376 ? -6.283 27.622 -10.992 1.00 38.91 376 ALA A C 1
ATOM 2866 O O . ALA A 1 376 ? -6.789 28.726 -10.794 1.00 38.91 376 ALA A O 1
ATOM 2867 N N . ARG A 1 377 ? -6.660 26.854 -12.023 1.00 31.59 377 ARG A N 1
ATOM 2868 C CA . ARG A 1 377 ? -7.792 27.159 -12.901 1.00 31.59 377 ARG A CA 1
ATOM 2869 C C . ARG A 1 377 ? -8.926 26.177 -12.606 1.00 31.59 377 ARG A C 1
ATOM 2871 O O . ARG A 1 377 ? -8.960 25.117 -13.228 1.00 31.59 377 ARG A O 1
ATOM 2878 N N . PRO A 1 378 ? -9.871 26.494 -11.698 1.00 34.16 378 PRO A N 1
ATOM 2879 C CA . PRO A 1 378 ? -11.120 25.747 -11.660 1.00 34.16 378 PRO A CA 1
ATOM 2880 C C . PRO A 1 378 ? -11.709 25.762 -13.073 1.00 34.16 378 PRO A C 1
ATOM 2882 O O . PRO A 1 378 ? -11.790 26.822 -13.700 1.00 34.16 378 PRO A O 1
ATOM 2885 N N . SER A 1 379 ? -12.063 24.585 -13.597 1.00 33.41 379 SER A N 1
ATOM 2886 C CA . SER A 1 379 ? -12.823 24.511 -14.846 1.00 33.41 379 SER A CA 1
ATOM 2887 C C . SER A 1 379 ? -14.024 25.448 -14.713 1.00 33.41 379 SER A C 1
ATOM 2889 O O . SER A 1 379 ? -14.702 25.381 -13.681 1.00 33.41 379 SER A O 1
ATOM 2891 N N . PRO A 1 380 ? -14.284 26.345 -15.684 1.00 33.25 380 PRO A N 1
ATOM 2892 C CA . PRO A 1 380 ? -15.493 27.144 -15.641 1.00 33.25 380 PRO A CA 1
ATOM 2893 C C . PRO A 1 380 ? -16.662 26.164 -15.574 1.00 33.25 380 PRO A C 1
ATOM 2895 O O . PRO A 1 380 ? -16.789 25.281 -16.424 1.00 33.25 380 PRO A O 1
ATOM 2898 N N . LEU A 1 381 ? -17.462 26.276 -14.511 1.00 28.77 381 LEU A N 1
ATOM 2899 C CA . LEU A 1 381 ? -18.727 25.562 -14.411 1.00 28.77 381 LEU A CA 1
ATOM 2900 C C . LEU A 1 381 ? -19.480 25.785 -15.731 1.00 28.77 381 LEU A C 1
ATOM 2902 O O . LEU A 1 381 ? -19.482 26.921 -16.219 1.00 28.77 381 LEU A O 1
ATOM 2906 N N . PRO A 1 382 ? -20.089 24.746 -16.329 1.00 29.17 382 PRO A N 1
ATOM 2907 C CA . PRO A 1 382 ? -20.908 24.949 -17.509 1.00 29.17 382 PRO A CA 1
ATOM 2908 C C . PRO A 1 382 ? -21.968 25.992 -17.161 1.00 29.17 382 PRO A C 1
ATOM 2910 O O . PRO A 1 382 ? -22.729 25.826 -16.206 1.00 29.17 382 PRO A O 1
ATOM 2913 N N . SER A 1 383 ? -21.960 27.099 -17.903 1.00 31.98 383 SER A N 1
ATOM 2914 C CA . SER A 1 383 ? -22.998 28.114 -17.823 1.00 31.98 383 SER A CA 1
ATOM 2915 C C . SER A 1 383 ? -24.331 27.422 -18.074 1.00 31.98 383 SER A C 1
ATOM 2917 O O . SER A 1 383 ? -24.543 26.859 -19.150 1.00 31.98 383 SER A O 1
ATOM 2919 N N . VAL A 1 384 ? -25.200 27.423 -17.069 1.00 35.06 384 VAL A N 1
ATOM 2920 C CA . VAL A 1 384 ? -26.592 27.021 -17.241 1.00 35.06 384 VAL A CA 1
ATOM 2921 C C . VAL A 1 384 ? -27.232 28.083 -18.135 1.00 35.06 384 VAL A C 1
ATOM 2923 O O . VAL A 1 384 ? -27.356 29.234 -17.717 1.00 35.06 384 VAL A O 1
ATOM 2926 N N . ALA A 1 385 ? -27.534 27.701 -19.375 1.00 41.69 385 ALA A N 1
ATOM 2927 C CA . ALA A 1 385 ? -28.428 28.427 -20.271 1.00 41.69 385 ALA A CA 1
ATOM 2928 C C . ALA A 1 385 ? -29.838 27.850 -20.144 1.00 41.69 385 ALA A C 1
ATOM 2930 O O . ALA A 1 385 ? -29.941 26.605 -20.009 1.00 41.69 385 ALA A O 1
#

Foldseek 3Di:
DPPCDPVNLVVLLVVLLVLLCQQAADFDALLLLLLQCAAVVLQFQALHLNNNVLNVVCLVVLSEPVSLRVSLVVLLVLVVVVLVCLLVVDPDVLLSCLSSLCSNFQLVNVSNNCRSPLVSVLVSLLSVLVVCCVPCLLVSLVSLLSSCRNHLCSVLFRLLLVLVVCVVPHPPVVSCVSNVNSVVSSVVNLPDAAGDPCSLVSSQVSNVVYPHHNDPVSSVVRRHHLVRQLVQADLVVLCVQQVLLLCLLLVLLCQLPVDVSLSSSLNSLSVCSSSRPQSLVSSSSSSVSSSVSCSPDDSVSDDPVSVVVSSVSSRPRQRAPSLRHGGDDPDVVVVVVVVCCVPPDPPDDDPRPPSPDRPDDVPDRRPPVVVVVVVVDDDPDPPDD

Organism: NCBI:txid287986

Radius of gyration: 21.3 Å; Cα contacts (8 Å, |Δi|>4): 481; chains: 1; bounding box: 57×48×58 Å

Mean predicted aligned error: 7.14 Å

pLDDT: mean 86.75, std 18.15, range [28.77, 98.75]

Secondary structure (DSSP, 8-state):
-----HHHHHHHHHHHHHHHHHHH--PPPHHHHHHHT--GGGT--SSHHHHHHHHHHHHHHTS-HHHHHHHHHHHHHHHHHHHHHHHHH-SSHHHHHHHHHHHHSHHHHHHHH-TT-HHHHHHHHHHHHHHHTTT-HHHHHHHHHHHHHH-GGGGGTHHHHHHHHHHHHS-HHHHHHHHHHHHHHHHHHHH--SSPTTHHHHHHHHTTT-SS---HHHHHHHHS-HHHHHHTS-HHHHHHHHHHHHHHHHHHHHHH---HHHHHHHHGGGGGGGG---HHHHHHHHHHHHHHHHHTS-GGG--HHHHHHHHHHHHHS----TTS--PPP--HHHHHHHHHHHHHS-TT----------S--TTSSPTHHHHHHHHHSPPPPPP--

Solvent-accessible surface area (backbone atoms only — not comparable to full-atom values): 20749 Å² total; per-residue (Å²): 131,82,84,78,47,73,65,58,57,50,54,51,34,52,50,21,48,54,50,10,40,68,26,19,58,56,76,48,42,45,49,29,45,41,48,44,61,36,18,51,92,59,36,30,81,67,40,14,46,59,2,46,72,42,40,68,61,29,64,76,55,47,43,38,50,65,59,46,44,49,51,22,49,51,51,51,52,52,45,51,51,50,51,51,47,54,41,73,69,40,88,44,69,62,45,33,48,48,54,30,48,47,21,65,28,66,52,22,13,42,62,29,50,43,36,40,41,59,66,59,54,34,52,46,32,44,53,54,17,62,66,34,39,88,81,37,48,69,58,19,25,51,33,46,32,48,23,30,38,38,34,66,64,28,70,35,46,48,47,40,48,50,50,47,54,34,56,76,74,41,56,68,70,57,33,50,64,49,42,46,60,28,51,52,50,40,57,48,55,69,66,45,74,38,38,45,90,62,23,60,58,52,51,53,58,69,40,68,74,24,83,52,62,78,33,65,74,51,48,50,60,43,67,38,35,65,71,58,53,32,70,74,37,58,42,65,63,28,40,64,66,34,47,65,54,50,52,43,49,44,53,34,44,47,76,44,41,92,46,67,67,58,42,46,24,24,48,33,26,60,60,44,28,72,47,26,56,64,57,42,51,38,48,40,48,26,56,47,33,38,52,51,57,56,63,75,46,70,55,89,52,64,51,66,65,55,52,50,50,35,51,54,55,58,59,69,51,93,68,47,43,72,87,73,46,65,65,54,73,93,42,72,72,55,53,52,53,50,52,51,52,73,73,67,62,73,96,83,72,81,76,72,77,68,68,72,73,64,97,61,59,99,84,62,79,75,66,64,64,64,51,55,51,55,70,72,45,73,75,78,71,80,78,86,125

Sequence (385 aa):
MAVVTHRATTAFAALALLLAAYRGFRMPGDWAATLEAVSVTDGFHRRFLVGTLLHPLALATGYAYWVFAAAAFAVLLALLAVLATAFFRARHPAHRLVVAGWLLLPSGGFLFHEVGYFDQALYLLLFVALWQLPRRPAVASGLMTAAVFAHEIAALTVLPVFAVVLLRRFSVRITAKLLVTPVAAELGVLALPASSPGAADRLRTAMAGADFTPRADALALFERSQSESWRLYSITEVLLLIAPILVVVVTGFLLQRRDVLAAAAVAAPALLAFAGWDWARWGFLLVTNFAVVLLLGPARDLRPLPLAVAAVLLASLPLPYFDAQHPRELNWRVVSTFADQAFSTPRGKRTVNTAPPSLCTASDPPCATTFSRAIARPSPLPSVA